Protein AF-A0AAV1PNS0-F1 (afdb_monomer_lite)

Secondary structure (DSSP, 8-state):
-----------------------------SS-TTTHHHHHHHHHHHHHHHHHHHHHHHHHHHHHHHHHHHHHHHHHHHHHHHHHHHHHHHHHHHHHHHHHHHHHHHHHHHHHHHSS-------PPP-----------S-SHHHHHHHHHHHHHHHHHHHHHHHHHHHHHHHHHHHHHHHHHHHHHHHH--SS-HHHHHHHHHHHHHHHHHH-HHHHTTHHHHHHHHHHHHHHHHHHTTSS-TTHHHHHHHHHHHHHHHHHHHHHHHHHHHHHHHHSPPPHHHHT-HHHHHHHHHHHHHHHHHHHHHHHHHHHHHHHHHHHHHHHHHHHHHHHHHHHHHHHHHHSS--S--------TTTTTTTTTS------PPPHHHHHHHTT------------------------------------

InterPro domains:
  IPR052300 Adhesion and Centrosome-associated Protein [PTHR46507] (33-378)

Structure (mmCIF, N/CA/C/O backbone):
data_AF-A0AAV1PNS0-F1
#
_entry.id   AF-A0AAV1PNS0-F1
#
loop_
_atom_site.group_PDB
_atom_site.id
_atom_site.type_symbol
_atom_site.label_atom_id
_atom_site.label_alt_id
_atom_site.label_comp_id
_atom_site.label_asym_id
_atom_site.label_entity_id
_atom_site.label_seq_id
_atom_site.pdbx_PDB_ins_code
_atom_site.Cartn_x
_atom_site.Cartn_y
_atom_site.Cartn_z
_atom_site.occupancy
_atom_site.B_iso_or_equiv
_atom_site.auth_seq_id
_atom_site.auth_comp_id
_atom_site.auth_asym_id
_atom_site.auth_atom_id
_atom_site.pdbx_PDB_model_num
ATOM 1 N N . MET A 1 1 ? 8.878 55.471 2.288 1.00 38.50 1 MET A N 1
ATOM 2 C CA . MET A 1 1 ? 10.069 54.647 1.982 1.00 38.50 1 MET A CA 1
ATOM 3 C C . MET A 1 1 ? 9.563 53.474 1.138 1.00 38.50 1 MET A C 1
ATOM 5 O O . MET A 1 1 ? 8.833 52.668 1.685 1.00 38.50 1 MET A O 1
ATOM 9 N N . ALA A 1 2 ? 9.546 53.498 -0.205 1.00 35.34 2 ALA A N 1
ATOM 10 C CA . ALA A 1 2 ? 10.664 53.432 -1.176 1.00 35.34 2 ALA A CA 1
ATOM 11 C C . ALA A 1 2 ? 11.623 52.266 -0.844 1.00 35.34 2 ALA A C 1
ATOM 13 O O . ALA A 1 2 ? 12.098 52.230 0.280 1.00 35.34 2 ALA A O 1
ATOM 14 N N . SER A 1 3 ? 11.932 51.282 -1.700 1.00 37.84 3 SER A N 1
ATOM 15 C CA . SER A 1 3 ? 12.076 51.237 -3.169 1.00 37.84 3 SER A CA 1
ATOM 16 C C . SER A 1 3 ? 11.856 49.786 -3.667 1.00 37.84 3 SER A C 1
ATOM 18 O O . SER A 1 3 ? 12.256 48.860 -2.976 1.00 37.84 3 SER A O 1
ATOM 20 N N . ARG A 1 4 ? 11.067 49.527 -4.723 1.00 37.94 4 ARG A N 1
ATOM 21 C CA . ARG A 1 4 ? 11.425 49.450 -6.167 1.00 37.94 4 ARG A CA 1
ATOM 22 C C . ARG A 1 4 ? 12.283 48.232 -6.557 1.00 37.94 4 ARG A C 1
ATOM 24 O O . ARG A 1 4 ? 13.452 48.189 -6.213 1.00 37.94 4 ARG A O 1
ATOM 31 N N . PHE A 1 5 ? 11.754 47.341 -7.398 1.00 37.50 5 PHE A N 1
ATOM 32 C CA . PHE A 1 5 ? 11.907 47.413 -8.861 1.00 37.50 5 PHE A CA 1
ATOM 33 C C . PHE A 1 5 ? 11.030 46.352 -9.543 1.00 37.50 5 PHE A C 1
ATOM 35 O O . PHE A 1 5 ? 11.085 45.175 -9.205 1.00 37.50 5 PHE A O 1
ATOM 42 N N . GLY A 1 6 ? 10.223 46.799 -10.502 1.00 32.34 6 GLY A N 1
ATOM 43 C CA . GLY A 1 6 ? 9.446 45.973 -11.415 1.00 32.34 6 GLY A CA 1
ATOM 44 C C . GLY A 1 6 ? 9.727 46.391 -12.857 1.00 32.34 6 GLY A C 1
ATOM 45 O O . GLY A 1 6 ? 10.066 47.545 -13.111 1.00 32.34 6 GLY A O 1
ATOM 46 N N . GLU A 1 7 ? 9.613 45.398 -13.735 1.00 35.72 7 GLU A N 1
ATOM 47 C CA . GLU A 1 7 ? 9.265 45.423 -15.162 1.00 35.72 7 GLU A CA 1
ATOM 48 C C . GLU A 1 7 ? 9.821 46.538 -16.070 1.00 35.72 7 GLU A C 1
ATOM 50 O O . GLU A 1 7 ? 9.492 47.717 -15.953 1.00 35.72 7 GLU A O 1
ATOM 55 N N . ARG A 1 8 ? 10.518 46.123 -17.137 1.00 34.50 8 ARG A N 1
ATOM 56 C CA . ARG A 1 8 ? 10.536 46.871 -18.402 1.00 34.50 8 ARG A CA 1
ATOM 57 C C . ARG A 1 8 ? 10.150 45.977 -19.573 1.00 34.50 8 ARG A C 1
ATOM 59 O O . ARG A 1 8 ? 10.886 45.077 -19.961 1.00 34.50 8 ARG A O 1
ATOM 66 N N . LYS A 1 9 ? 8.987 46.298 -20.144 1.00 35.94 9 LYS A N 1
ATOM 67 C CA . LYS A 1 9 ? 8.578 45.986 -21.516 1.00 35.94 9 LYS A CA 1
ATOM 68 C C . LYS A 1 9 ? 9.368 46.871 -22.483 1.00 35.94 9 LYS A C 1
ATOM 70 O O . LYS A 1 9 ? 9.565 48.053 -22.212 1.00 35.94 9 LYS A O 1
ATOM 75 N N . VAL A 1 10 ? 9.766 46.308 -23.619 1.00 32.72 10 VAL A N 1
ATOM 76 C CA . VAL A 1 10 ? 10.365 47.036 -24.744 1.00 32.72 10 VAL A CA 1
ATOM 77 C C . VAL A 1 10 ? 9.289 47.290 -25.795 1.00 32.72 10 VAL A C 1
ATOM 79 O O . VAL A 1 10 ? 8.616 46.364 -26.242 1.00 32.72 10 VAL A O 1
ATOM 82 N N . GLY A 1 11 ? 9.141 48.555 -26.183 1.00 29.45 11 GLY A N 1
ATOM 83 C CA . GLY A 1 11 ? 8.274 48.998 -27.265 1.00 29.45 11 GLY A CA 1
ATOM 84 C C . GLY A 1 11 ? 8.665 50.387 -27.781 1.00 29.45 11 GLY A C 1
ATOM 85 O O . GLY A 1 11 ? 8.292 51.376 -27.171 1.00 29.45 11 GLY A O 1
ATOM 86 N N . LYS A 1 12 ? 9.342 50.377 -28.940 1.00 32.62 12 LYS A N 1
ATOM 87 C CA . LYS A 1 12 ? 9.338 51.331 -30.074 1.00 32.62 12 LYS A CA 1
ATOM 88 C C . LYS A 1 12 ? 9.935 52.755 -29.965 1.00 32.62 12 LYS A C 1
ATOM 90 O O . LYS A 1 12 ? 9.528 53.552 -29.137 1.00 32.62 12 LYS A O 1
ATOM 95 N N . HIS A 1 13 ? 10.757 53.028 -30.997 1.00 27.80 13 HIS A N 1
ATOM 96 C CA . HIS A 1 13 ? 11.036 54.276 -31.740 1.00 27.80 13 HIS A CA 1
ATOM 97 C C . HIS A 1 13 ? 11.587 55.506 -31.002 1.00 27.80 13 HIS A C 1
ATOM 99 O O . HIS A 1 13 ? 10.875 56.086 -30.197 1.00 27.80 13 HIS A O 1
ATOM 105 N N . GLN A 1 14 ? 12.759 56.005 -31.436 1.00 27.78 14 GLN A N 1
ATOM 106 C CA . GLN A 1 14 ? 12.833 57.280 -32.174 1.00 27.78 14 GLN A CA 1
ATOM 107 C C . GLN A 1 14 ? 14.186 57.494 -32.880 1.00 27.78 14 GLN A C 1
ATOM 109 O O . GLN A 1 14 ? 15.207 56.946 -32.475 1.00 27.78 14 GLN A O 1
ATOM 114 N N . ASP A 1 15 ? 14.106 58.270 -33.958 1.00 30.34 15 ASP A N 1
ATOM 115 C CA . ASP A 1 15 ? 15.084 58.566 -35.004 1.00 30.34 15 ASP A CA 1
ATOM 116 C C . ASP A 1 15 ? 16.212 59.552 -34.620 1.00 30.34 15 ASP A C 1
ATOM 118 O O . ASP A 1 15 ? 16.223 60.127 -33.533 1.00 30.34 15 ASP A O 1
ATOM 122 N N . TYR A 1 16 ? 17.058 59.810 -35.631 1.00 29.25 16 TYR A N 1
ATOM 123 C CA . TYR A 1 16 ? 18.034 60.894 -35.834 1.00 29.25 16 TYR A CA 1
ATOM 124 C C . TYR A 1 16 ? 19.471 60.650 -35.349 1.00 29.25 16 TYR A C 1
ATOM 126 O O . TYR A 1 16 ? 19.801 60.850 -34.187 1.00 29.25 16 TYR A O 1
ATOM 134 N N . SER A 1 17 ? 20.374 60.361 -36.295 1.00 34.25 17 SER A N 1
ATOM 135 C CA . SER A 1 17 ? 21.333 61.383 -36.741 1.00 34.25 17 SER A CA 1
ATOM 136 C C . SER A 1 17 ? 22.039 60.959 -38.035 1.00 34.25 17 SER A C 1
ATOM 138 O O . SER A 1 17 ? 22.650 59.897 -38.118 1.00 34.25 17 SER A O 1
ATOM 140 N N . GLU A 1 18 ? 21.929 61.826 -39.037 1.00 28.86 18 GLU A N 1
ATOM 141 C CA . GLU A 1 18 ? 22.680 61.838 -40.292 1.00 28.86 18 GLU A CA 1
ATOM 142 C C . GLU A 1 18 ? 24.133 62.325 -40.097 1.00 28.86 18 GLU A C 1
ATOM 144 O O . GLU A 1 18 ? 24.492 62.851 -39.041 1.00 28.86 18 GLU A O 1
ATOM 149 N N . TYR A 1 19 ? 24.882 62.239 -41.206 1.00 33.53 19 TYR A N 1
ATOM 150 C CA . TYR A 1 19 ? 26.155 62.884 -41.568 1.00 33.53 19 TYR A CA 1
ATOM 151 C C . TYR A 1 19 ? 27.442 62.112 -41.253 1.00 33.53 19 TYR A C 1
ATOM 153 O O . TYR A 1 19 ? 27.988 62.212 -40.165 1.00 33.53 19 TYR A O 1
ATOM 161 N N . PHE A 1 20 ? 27.997 61.452 -42.281 1.00 34.34 20 PHE A N 1
ATOM 162 C CA . PHE A 1 20 ? 29.243 61.909 -42.916 1.00 34.34 20 PHE A CA 1
ATOM 163 C C . PHE A 1 20 ? 29.300 61.490 -44.398 1.00 34.34 20 PHE A C 1
ATOM 165 O O . PHE A 1 20 ? 29.005 60.359 -44.772 1.00 34.34 20 PHE A O 1
ATOM 172 N N . LEU A 1 21 ? 29.659 62.470 -45.227 1.00 36.88 21 LEU A N 1
ATOM 173 C CA . LEU A 1 21 ? 29.822 62.450 -46.681 1.00 36.88 21 LEU A CA 1
ATOM 174 C C . LEU A 1 21 ? 31.156 61.795 -47.088 1.00 36.88 21 LEU A C 1
ATOM 176 O O . LEU A 1 21 ? 32.164 62.127 -46.471 1.00 36.88 21 LEU A O 1
ATOM 180 N N . HIS A 1 22 ? 31.196 60.994 -48.169 1.00 32.62 22 HIS A N 1
ATOM 181 C CA . HIS A 1 22 ? 31.877 61.367 -49.432 1.00 32.62 22 HIS A CA 1
ATOM 182 C C . HIS A 1 22 ? 31.899 60.259 -50.520 1.00 32.62 22 HIS A C 1
ATOM 184 O O . HIS A 1 22 ? 32.440 59.181 -50.297 1.00 32.62 22 HIS A O 1
ATOM 190 N N . ARG A 1 23 ? 31.521 60.679 -51.746 1.00 29.06 23 ARG A N 1
ATOM 191 C CA . ARG A 1 23 ? 32.147 60.392 -53.067 1.00 29.06 23 ARG A CA 1
ATOM 192 C C . ARG A 1 23 ? 31.500 59.346 -54.008 1.00 29.06 23 ARG A C 1
ATOM 194 O O . ARG A 1 23 ? 31.816 58.167 -53.963 1.00 29.06 23 ARG A O 1
ATOM 201 N N . ASP A 1 24 ? 30.724 59.866 -54.963 1.00 37.59 24 ASP A N 1
ATOM 202 C CA . ASP A 1 24 ? 30.501 59.340 -56.332 1.00 37.59 24 ASP A CA 1
ATOM 203 C C . ASP A 1 24 ? 31.758 59.565 -57.223 1.00 37.59 24 ASP A C 1
ATOM 205 O O . ASP A 1 24 ? 32.550 60.444 -56.852 1.00 37.59 24 ASP A O 1
ATOM 209 N N . PRO A 1 25 ? 31.991 58.876 -58.383 1.00 47.00 25 PRO A N 1
ATOM 210 C CA . PRO A 1 25 ? 30.981 58.563 -59.418 1.00 47.00 25 PRO A CA 1
ATOM 211 C C . PRO A 1 25 ? 31.116 57.224 -60.210 1.00 47.00 25 PRO A C 1
ATOM 213 O O . PRO A 1 25 ? 32.158 56.575 -60.237 1.00 47.00 25 PRO A O 1
ATOM 216 N N . SER A 1 26 ? 30.042 56.848 -60.922 1.00 41.00 26 SER A N 1
ATOM 217 C CA . SER A 1 26 ? 30.019 55.868 -62.046 1.00 41.00 26 SER A CA 1
ATOM 218 C C . SER A 1 26 ? 30.633 56.478 -63.343 1.00 41.00 26 SER A C 1
ATOM 220 O O . SER A 1 26 ? 31.006 57.653 -63.259 1.00 41.00 26 SER A O 1
ATOM 222 N N . PRO A 1 27 ? 30.724 55.835 -64.547 1.00 53.84 27 PRO A N 1
ATOM 223 C CA . PRO A 1 27 ? 30.141 54.558 -65.023 1.00 53.84 27 PRO A CA 1
ATOM 224 C C . PRO A 1 27 ? 31.069 53.661 -65.894 1.00 53.84 27 PRO A C 1
ATOM 226 O O . PRO A 1 27 ? 32.074 54.106 -66.437 1.00 53.84 27 PRO A O 1
ATOM 229 N N . ASN A 1 28 ? 30.669 52.405 -66.140 1.00 31.53 28 ASN A N 1
ATOM 230 C CA . ASN A 1 28 ? 30.688 51.847 -67.505 1.00 31.53 28 ASN A CA 1
ATOM 231 C C . ASN A 1 28 ? 29.789 50.596 -67.612 1.00 31.53 28 ASN A C 1
ATOM 233 O O . ASN A 1 28 ? 30.046 49.609 -66.924 1.00 31.53 28 ASN A O 1
ATOM 237 N N . PRO A 1 29 ? 28.746 50.608 -68.465 1.00 51.75 29 PRO A N 1
ATOM 238 C CA . PRO A 1 29 ? 27.841 49.484 -68.657 1.00 51.75 29 PRO A CA 1
ATOM 239 C C . PRO A 1 29 ? 28.253 48.712 -69.909 1.00 51.75 29 PRO A C 1
ATOM 241 O O . PRO A 1 29 ? 28.210 49.292 -70.985 1.00 51.75 29 PRO A O 1
ATOM 244 N N . LEU A 1 30 ? 28.634 47.434 -69.807 1.00 41.53 30 LEU A N 1
ATOM 245 C CA . LEU A 1 30 ? 28.601 46.518 -70.967 1.00 41.53 30 LEU A CA 1
ATOM 246 C C . LEU A 1 30 ? 28.745 45.017 -70.641 1.00 41.53 30 LEU A C 1
ATOM 248 O O . LEU A 1 30 ? 28.778 44.216 -71.570 1.00 41.53 30 LEU A O 1
ATOM 252 N N . THR A 1 31 ? 28.754 44.595 -69.369 1.00 44.06 31 THR A N 1
ATOM 253 C CA . THR A 1 31 ? 29.066 43.184 -69.035 1.00 44.06 31 THR A CA 1
ATOM 254 C C . THR A 1 31 ? 28.057 42.471 -68.126 1.00 44.06 31 THR A C 1
ATOM 256 O O . THR A 1 31 ? 28.323 41.359 -67.683 1.00 44.06 31 THR A O 1
ATOM 259 N N . GLU A 1 32 ? 26.880 43.044 -67.854 1.00 45.12 32 GLU A N 1
ATOM 260 C CA . GLU A 1 32 ? 25.939 42.458 -66.873 1.00 45.12 32 GLU A CA 1
ATOM 261 C C . GLU A 1 32 ? 24.720 41.729 -67.456 1.00 45.12 32 GLU A C 1
ATOM 263 O O . GLU A 1 32 ? 23.958 41.112 -66.713 1.00 45.12 32 GLU A O 1
ATOM 268 N N . LEU A 1 33 ? 24.538 41.701 -68.777 1.00 47.81 33 LEU A N 1
ATOM 269 C CA . LEU A 1 33 ? 23.369 41.029 -69.363 1.00 47.81 33 LEU A CA 1
ATOM 270 C C . LEU A 1 33 ? 23.501 39.501 -69.489 1.00 47.81 33 LEU A C 1
ATOM 272 O O . LEU A 1 33 ? 22.494 38.840 -69.721 1.00 47.81 33 LEU A O 1
ATOM 276 N N . SER A 1 34 ? 24.683 38.919 -69.249 1.00 47.91 34 SER A N 1
ATOM 277 C CA . SER A 1 34 ? 24.878 37.458 -69.327 1.00 47.91 34 SER A CA 1
ATOM 278 C C . SER A 1 34 ? 24.868 36.739 -67.973 1.00 47.91 34 SER A C 1
ATOM 280 O O . SER A 1 34 ? 24.645 35.534 -67.935 1.00 47.91 34 SER A O 1
ATOM 282 N N . HIS A 1 35 ? 25.051 37.451 -66.854 1.00 45.91 35 HIS A N 1
ATOM 283 C CA . HIS A 1 35 ? 25.017 36.846 -65.514 1.00 45.91 35 HIS A CA 1
ATOM 284 C C . HIS A 1 35 ? 23.656 36.970 -64.821 1.00 45.91 35 HIS A C 1
ATOM 286 O O . HIS A 1 35 ? 23.399 36.248 -63.868 1.00 45.91 35 HIS A O 1
ATOM 292 N N . SER A 1 36 ? 22.745 37.824 -65.299 1.00 47.31 36 SER A N 1
ATOM 293 C CA . SER A 1 36 ? 21.434 37.977 -64.652 1.00 47.31 36 SER A CA 1
ATOM 294 C C . SER A 1 36 ? 20.529 36.749 -64.841 1.00 47.31 36 SER A C 1
ATOM 296 O O . SER A 1 36 ? 19.749 36.425 -63.953 1.00 47.31 36 SER A O 1
ATOM 298 N N . ALA A 1 37 ? 20.673 35.993 -65.937 1.00 47.69 37 ALA A N 1
ATOM 299 C CA . ALA A 1 37 ? 19.835 34.820 -66.207 1.00 47.69 37 ALA A CA 1
ATOM 300 C C . ALA A 1 37 ? 20.113 33.617 -65.277 1.00 47.69 37 ALA A C 1
ATOM 302 O O . ALA A 1 37 ? 19.207 32.823 -65.034 1.00 47.69 37 ALA A O 1
ATOM 303 N N . SER A 1 38 ? 21.322 33.489 -64.711 1.00 50.38 38 SER A N 1
ATOM 304 C CA . SER A 1 38 ? 21.670 32.356 -63.835 1.00 50.38 38 SER A CA 1
ATOM 305 C C . SER A 1 38 ? 21.166 32.516 -62.395 1.00 50.38 38 SER A C 1
ATOM 307 O O . SER A 1 38 ? 20.920 31.519 -61.726 1.00 50.38 38 SER A O 1
ATOM 309 N N . TRP A 1 39 ? 20.950 33.748 -61.920 1.00 46.19 39 TRP A N 1
ATOM 310 C CA . TRP A 1 39 ? 20.413 34.014 -60.574 1.00 46.19 39 TRP A CA 1
ATOM 311 C C . TRP A 1 39 ? 18.902 33.755 -60.466 1.00 46.19 39 TRP A C 1
ATOM 313 O O . TRP A 1 39 ? 18.387 33.496 -59.378 1.00 46.19 39 TRP A O 1
ATOM 323 N N . TRP A 1 40 ? 18.174 33.804 -61.586 1.00 49.50 40 TRP A N 1
ATOM 324 C CA . TRP A 1 40 ? 16.746 33.472 -61.619 1.00 49.50 40 TRP A CA 1
ATOM 325 C C . TRP A 1 40 ? 16.486 31.959 -61.658 1.00 49.50 40 TRP A C 1
ATOM 327 O O . TRP A 1 40 ? 15.477 31.526 -61.107 1.00 49.50 40 TRP A O 1
ATOM 337 N N . ALA A 1 41 ? 17.407 31.166 -62.221 1.00 51.97 41 ALA A N 1
ATOM 338 C CA . ALA A 1 41 ? 17.306 29.703 -62.274 1.00 51.97 41 ALA A CA 1
ATOM 339 C C . ALA A 1 41 ? 17.517 29.046 -60.893 1.00 51.97 41 ALA A C 1
ATOM 341 O O . ALA A 1 41 ? 16.724 28.204 -60.483 1.00 51.97 41 ALA A O 1
ATOM 342 N N . ASP A 1 42 ? 18.498 29.517 -60.118 1.00 49.53 42 ASP A N 1
ATOM 343 C CA . ASP A 1 42 ? 18.775 29.039 -58.749 1.00 49.53 42 ASP A CA 1
ATOM 344 C C . ASP A 1 42 ? 17.624 29.366 -57.767 1.00 49.53 42 ASP A C 1
ATOM 346 O O . ASP A 1 42 ? 17.228 28.583 -56.900 1.00 49.53 42 ASP A O 1
ATOM 350 N N . ARG A 1 43 ? 16.950 30.506 -57.981 1.00 54.12 43 ARG A N 1
ATOM 351 C CA . ARG A 1 43 ? 15.727 30.873 -57.248 1.00 54.12 43 ARG A CA 1
ATOM 352 C C . ARG A 1 43 ? 14.550 29.940 -57.562 1.00 54.12 43 ARG A C 1
ATOM 354 O O . ARG A 1 43 ? 13.621 29.860 -56.758 1.00 54.12 43 ARG A O 1
ATOM 361 N N . GLU A 1 44 ? 14.539 29.278 -58.715 1.00 54.47 44 GLU A N 1
ATOM 362 C CA . GLU A 1 44 ? 13.456 28.393 -59.151 1.00 54.47 44 GLU A CA 1
ATOM 363 C C . GLU A 1 44 ? 13.566 26.996 -58.518 1.00 54.47 44 GLU A C 1
ATOM 365 O O . GLU A 1 44 ? 12.549 26.436 -58.104 1.00 54.47 44 GLU A O 1
ATOM 370 N N . GLU A 1 45 ? 14.789 26.491 -58.327 1.00 56.34 45 GLU A N 1
ATOM 371 C CA . GLU A 1 45 ? 15.072 25.186 -57.704 1.00 56.34 45 GLU A CA 1
ATOM 372 C C . GLU A 1 45 ? 14.839 25.177 -56.180 1.00 56.34 45 GLU A C 1
ATOM 374 O O . GLU A 1 45 ? 14.407 24.167 -55.620 1.00 56.34 45 GLU A O 1
ATOM 379 N N . HIS A 1 46 ? 14.988 26.320 -55.500 1.00 55.34 46 HIS A N 1
ATOM 380 C CA . HIS A 1 46 ? 14.683 26.454 -54.065 1.00 55.34 46 HIS A CA 1
ATOM 381 C C . HIS A 1 46 ? 13.198 26.729 -53.738 1.00 55.34 46 HIS A C 1
ATOM 383 O O . HIS A 1 46 ? 12.780 26.610 -52.577 1.00 55.34 46 HIS A O 1
ATOM 389 N N . LYS A 1 47 ? 12.351 27.054 -54.730 1.00 62.22 47 LYS A N 1
ATOM 390 C CA . LYS A 1 47 ? 10.888 27.190 -54.540 1.00 62.22 47 LYS A CA 1
ATOM 391 C C . LYS A 1 47 ? 10.244 25.925 -53.953 1.00 62.22 47 LYS A C 1
ATOM 393 O O . LYS A 1 47 ? 9.547 26.068 -52.942 1.00 62.22 47 LYS A O 1
ATOM 398 N N . PRO A 1 48 ? 10.437 24.706 -54.502 1.00 69.75 48 PRO A N 1
ATOM 399 C CA . PRO A 1 48 ? 9.802 23.491 -53.981 1.00 69.75 48 PRO A CA 1
ATOM 400 C C . PRO A 1 48 ? 10.204 23.175 -52.534 1.00 69.75 48 PRO A C 1
ATOM 402 O O . PRO A 1 48 ? 9.342 22.799 -51.738 1.00 69.75 48 PRO A O 1
ATOM 405 N N . GLN A 1 49 ? 11.461 23.421 -52.147 1.00 75.56 49 GLN A N 1
ATOM 406 C CA . GLN A 1 49 ? 11.920 23.261 -50.761 1.00 75.56 49 GLN A CA 1
ATOM 407 C C . GLN A 1 49 ? 11.211 24.244 -49.815 1.00 75.56 49 GLN A C 1
ATOM 409 O O . GLN A 1 49 ? 10.711 23.852 -48.760 1.00 75.56 49 GLN A O 1
ATOM 414 N N . GLY A 1 50 ? 11.070 25.509 -50.226 1.00 81.00 50 GLY A N 1
ATOM 415 C CA . GLY A 1 50 ? 10.301 26.507 -49.480 1.00 81.00 50 GLY A CA 1
ATOM 416 C C . GLY A 1 50 ? 8.802 26.187 -49.393 1.00 81.00 50 GLY A C 1
ATOM 417 O O . GLY A 1 50 ? 8.165 26.491 -48.384 1.00 81.00 50 GLY A O 1
ATOM 418 N N . HIS A 1 51 ? 8.220 25.555 -50.417 1.00 83.88 51 HIS A N 1
ATOM 419 C CA . HIS A 1 51 ? 6.835 25.073 -50.380 1.00 83.88 51 HIS A CA 1
ATOM 420 C C . HIS A 1 51 ? 6.660 23.878 -49.436 1.00 83.88 51 HIS A C 1
ATOM 422 O O . HIS A 1 51 ? 5.679 23.852 -48.694 1.00 83.88 51 HIS A O 1
ATOM 428 N N . SER A 1 52 ? 7.618 22.946 -49.401 1.00 87.56 52 SER A N 1
ATOM 429 C CA . SER A 1 52 ? 7.622 21.821 -48.459 1.00 87.56 52 SER A CA 1
ATOM 430 C C . SER A 1 52 ? 7.708 22.300 -47.008 1.00 87.56 52 SER A C 1
ATOM 432 O O . SER A 1 52 ? 6.881 21.915 -46.186 1.00 87.56 52 SER A O 1
ATOM 434 N N . LEU A 1 53 ? 8.631 23.219 -46.705 1.00 90.00 53 LEU A N 1
ATOM 435 C CA . LEU A 1 53 ? 8.761 23.807 -45.366 1.00 90.00 53 LEU A CA 1
ATOM 436 C C . LEU A 1 53 ? 7.505 24.582 -44.952 1.00 90.00 53 LEU A C 1
ATOM 438 O O . LEU A 1 53 ? 7.027 24.428 -43.833 1.00 90.00 53 LEU A O 1
ATOM 442 N N . ARG A 1 54 ? 6.909 25.369 -45.859 1.00 91.19 54 ARG A N 1
ATOM 443 C CA . ARG A 1 54 ? 5.633 26.056 -45.585 1.00 91.19 54 ARG A CA 1
ATOM 444 C C . A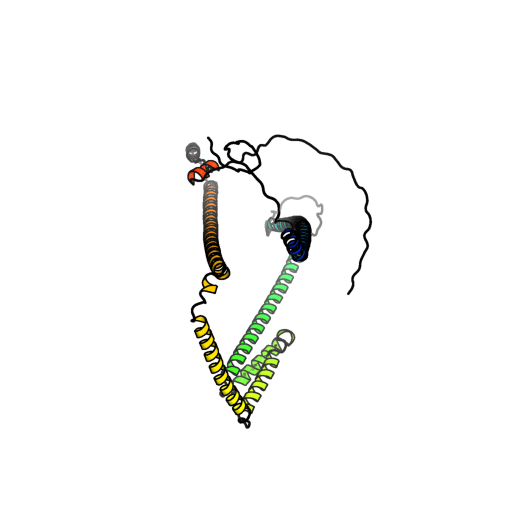RG A 1 54 ? 4.493 25.079 -45.305 1.00 91.19 54 ARG A C 1
ATOM 446 O O . ARG A 1 54 ? 3.679 25.342 -44.424 1.00 91.19 54 ARG A O 1
ATOM 453 N N . LYS A 1 55 ? 4.431 23.966 -46.039 1.00 91.50 55 LYS A N 1
ATOM 454 C CA . LYS A 1 55 ? 3.434 22.918 -45.813 1.00 91.50 55 LYS A CA 1
ATOM 455 C C . LYS A 1 55 ? 3.637 22.255 -44.448 1.00 91.50 55 LYS A C 1
ATOM 457 O O . LYS A 1 55 ? 2.673 22.133 -43.704 1.00 91.50 55 LYS A O 1
ATOM 462 N N . GLN A 1 56 ? 4.879 21.938 -44.086 1.00 94.06 56 GLN A N 1
ATOM 463 C CA . GLN A 1 56 ? 5.223 21.356 -42.788 1.00 94.06 56 GLN A CA 1
ATOM 464 C C . GLN A 1 56 ? 4.911 22.301 -41.617 1.00 94.06 56 GLN A C 1
ATOM 466 O O . GLN A 1 56 ? 4.376 21.863 -40.602 1.00 94.06 56 GLN A O 1
ATOM 471 N N . ILE A 1 57 ? 5.191 23.602 -41.758 1.00 93.00 57 ILE A N 1
ATOM 472 C CA . ILE A 1 57 ? 4.818 24.615 -40.757 1.00 93.00 57 ILE A CA 1
ATOM 473 C C . ILE A 1 57 ? 3.297 24.652 -40.593 1.00 93.00 57 ILE A C 1
ATOM 475 O O . ILE A 1 57 ? 2.807 24.584 -39.472 1.00 93.00 57 ILE A O 1
ATOM 479 N N . LYS A 1 58 ? 2.543 24.657 -41.699 1.00 95.31 58 LYS A N 1
ATOM 480 C CA . LYS A 1 58 ? 1.077 24.639 -41.655 1.00 95.31 58 LYS A CA 1
ATOM 481 C C . LYS A 1 58 ? 0.529 23.369 -40.989 1.00 95.31 58 LYS A C 1
ATOM 483 O O . LYS A 1 58 ? -0.372 23.456 -40.164 1.00 95.31 58 LYS A O 1
ATOM 488 N N . GLU A 1 59 ? 1.079 22.201 -41.312 1.00 95.00 59 GLU A N 1
ATOM 489 C CA . GLU A 1 59 ? 0.698 20.927 -40.686 1.00 95.00 59 GLU A CA 1
ATOM 490 C C . GLU A 1 59 ? 1.011 20.917 -39.179 1.00 95.00 59 GLU A C 1
ATOM 492 O O . GLU A 1 59 ? 0.206 20.429 -38.380 1.00 95.00 59 GLU A O 1
ATOM 497 N N . SER A 1 60 ? 2.143 21.506 -38.778 1.00 94.31 60 SER A N 1
ATOM 498 C CA . SER A 1 60 ? 2.506 21.705 -37.372 1.00 94.31 60 SER A CA 1
ATOM 499 C C . SER A 1 60 ? 1.537 22.658 -36.669 1.00 94.31 60 SER A C 1
ATOM 501 O O . SER A 1 60 ? 1.061 22.343 -35.580 1.00 94.31 60 SER A O 1
ATOM 503 N N . ASP A 1 61 ? 1.182 23.782 -37.293 1.00 96.44 61 ASP A N 1
ATOM 504 C CA . ASP A 1 61 ? 0.219 24.745 -36.748 1.00 96.44 61 ASP A CA 1
ATOM 505 C C . ASP A 1 61 ? -1.170 24.110 -36.574 1.00 96.44 61 ASP A C 1
ATOM 507 O O . ASP A 1 61 ? -1.818 24.283 -35.540 1.00 96.44 61 ASP A O 1
ATOM 511 N N . GLU A 1 62 ? -1.610 23.300 -37.539 1.00 97.12 62 GLU A N 1
ATOM 512 C CA . GLU A 1 62 ? -2.853 22.531 -37.447 1.00 97.12 62 GLU A CA 1
ATOM 513 C C . GLU A 1 62 ? -2.797 21.481 -36.326 1.00 97.12 62 GLU A C 1
ATOM 515 O O . GLU A 1 62 ? -3.783 21.276 -35.613 1.00 97.12 62 GLU A O 1
ATOM 520 N N . HIS A 1 63 ? -1.653 20.817 -36.130 1.00 96.94 63 HIS A N 1
ATOM 521 C CA . HIS A 1 63 ? -1.461 19.881 -35.022 1.00 96.94 63 HIS A CA 1
ATOM 522 C C . HIS A 1 63 ? -1.501 20.589 -33.663 1.00 96.94 63 HIS A C 1
ATOM 524 O O . HIS A 1 63 ? -2.181 20.128 -32.743 1.00 96.94 63 HIS A O 1
ATOM 530 N N . VAL A 1 64 ? -0.842 21.743 -33.547 1.00 97.38 64 VAL A N 1
ATOM 531 C CA . VAL A 1 64 ? -0.883 22.585 -32.346 1.00 97.38 64 VAL A CA 1
ATOM 532 C C . VAL A 1 64 ? -2.313 23.051 -32.061 1.00 97.38 64 VAL A C 1
ATOM 534 O O . VAL A 1 64 ? -2.749 22.969 -30.912 1.00 97.38 64 VAL A O 1
ATOM 537 N N . ALA A 1 65 ? -3.077 23.460 -33.078 1.00 97.88 65 ALA A N 1
ATOM 538 C CA . ALA A 1 65 ? -4.479 23.845 -32.916 1.00 97.88 65 ALA A CA 1
ATOM 539 C C . ALA A 1 65 ? -5.337 22.682 -32.381 1.00 97.88 65 ALA A C 1
ATOM 541 O O . ALA A 1 65 ? -6.065 22.855 -31.401 1.00 97.88 65 ALA A O 1
ATOM 542 N N . ARG A 1 66 ? -5.181 21.470 -32.938 1.00 97.75 66 ARG A N 1
ATOM 543 C CA . ARG A 1 66 ? -5.876 20.266 -32.443 1.00 97.75 66 ARG A CA 1
ATOM 544 C C . ARG A 1 66 ? -5.547 19.969 -30.980 1.00 97.75 66 ARG A C 1
ATOM 546 O O . ARG A 1 66 ? -6.452 19.694 -30.193 1.00 97.75 66 ARG A O 1
ATOM 553 N N . LEU A 1 67 ? -4.273 20.047 -30.594 1.00 97.81 67 LEU A N 1
ATOM 554 C CA . LEU A 1 67 ? -3.856 19.833 -29.205 1.00 97.81 67 LEU A CA 1
ATOM 555 C C . LEU A 1 67 ? -4.426 20.895 -28.258 1.00 97.81 67 LEU A C 1
ATOM 557 O O . LEU A 1 67 ? -4.848 20.569 -27.148 1.00 97.81 67 LEU A O 1
ATOM 561 N N . GLN A 1 68 ? -4.477 22.157 -28.686 1.00 97.56 68 GLN A N 1
ATOM 562 C CA . GLN A 1 68 ? -5.075 23.233 -27.896 1.00 97.56 68 GLN A CA 1
ATOM 563 C C . GLN A 1 68 ? -6.578 23.019 -27.683 1.00 97.56 68 GLN A C 1
ATOM 565 O O . GLN A 1 68 ? -7.069 23.239 -26.572 1.00 97.56 68 GLN A O 1
ATOM 570 N N . ASP A 1 69 ? -7.303 22.553 -28.698 1.00 98.06 69 ASP A N 1
ATOM 571 C CA . ASP A 1 69 ? -8.733 22.261 -28.578 1.00 98.06 69 ASP A CA 1
ATOM 572 C C . ASP A 1 69 ? -9.004 21.031 -27.707 1.00 98.06 69 ASP A C 1
ATOM 574 O O . ASP A 1 69 ? -9.899 21.075 -26.859 1.00 98.06 69 ASP A O 1
ATOM 578 N N . LEU A 1 70 ? -8.188 19.978 -27.812 1.00 97.81 70 LEU A N 1
ATOM 579 C CA . LEU A 1 70 ? -8.251 18.834 -26.894 1.00 97.81 70 LEU A CA 1
ATOM 580 C C . LEU A 1 70 ? -7.980 19.260 -25.447 1.00 97.81 70 LEU A C 1
ATOM 582 O O . LEU A 1 70 ? -8.728 18.887 -24.544 1.00 97.81 70 LEU A O 1
ATOM 586 N N . LEU A 1 71 ? -6.973 20.108 -25.221 1.00 97.88 71 LEU A N 1
ATOM 587 C CA . LEU A 1 71 ? -6.674 20.649 -23.896 1.00 97.88 71 LEU A CA 1
ATOM 588 C C . LEU A 1 71 ? -7.844 21.477 -23.345 1.00 97.88 71 LEU A C 1
ATOM 590 O O . LEU A 1 71 ? -8.166 21.383 -22.159 1.00 97.88 71 LEU A O 1
ATOM 594 N N . ARG A 1 72 ? -8.506 22.283 -24.185 1.00 97.88 72 ARG A N 1
ATOM 595 C CA . ARG A 1 72 ? -9.729 23.005 -23.796 1.00 97.88 72 ARG A CA 1
ATOM 596 C C . ARG A 1 72 ? -10.851 22.031 -23.443 1.00 97.88 72 ARG A C 1
ATOM 598 O O . ARG A 1 72 ? -11.476 22.205 -22.398 1.00 97.88 72 ARG A O 1
ATOM 605 N N . CYS A 1 73 ? -11.071 20.996 -24.252 1.00 97.56 73 CYS A N 1
ATOM 606 C CA . CYS A 1 73 ? -12.083 19.974 -23.988 1.00 97.56 73 CYS A CA 1
ATOM 607 C C . CYS A 1 73 ? -11.835 19.283 -22.641 1.00 97.56 73 CYS A C 1
ATOM 609 O O . CYS A 1 73 ? -12.736 19.250 -21.801 1.00 97.56 73 CYS A O 1
ATOM 611 N N . GLU A 1 74 ? -10.607 18.839 -22.374 1.00 97.25 74 GLU A N 1
ATOM 612 C CA . GLU A 1 74 ? -10.246 18.220 -21.095 1.00 97.25 74 GLU A CA 1
ATOM 613 C C . GLU A 1 74 ? -10.416 19.190 -19.916 1.00 97.25 74 GLU A C 1
ATOM 615 O O . GLU A 1 74 ? -11.001 18.824 -18.900 1.00 97.25 74 GLU A O 1
ATOM 620 N N . ARG A 1 75 ? -10.063 20.476 -20.057 1.00 97.62 75 ARG A N 1
ATOM 621 C CA . ARG A 1 75 ? -10.348 21.487 -19.015 1.00 97.62 75 ARG A CA 1
ATOM 622 C C . ARG A 1 75 ? -11.846 21.624 -18.722 1.00 97.62 75 ARG A C 1
ATOM 624 O O . ARG A 1 75 ? -12.247 21.698 -17.557 1.00 97.62 75 ARG A O 1
ATOM 631 N N . THR A 1 76 ? -12.699 21.625 -19.748 1.00 97.56 76 THR A N 1
ATOM 632 C CA . THR A 1 76 ? -14.162 21.670 -19.547 1.00 97.56 76 THR A CA 1
ATOM 633 C C . THR A 1 76 ? -14.713 20.384 -18.925 1.00 97.56 76 THR A C 1
ATOM 635 O O . THR A 1 76 ? -15.684 20.414 -18.167 1.00 97.56 76 THR A O 1
ATOM 638 N N . LYS A 1 77 ? -14.088 19.237 -19.202 1.00 97.81 77 LYS A N 1
ATOM 639 C CA . LYS A 1 77 ? -14.436 17.953 -18.591 1.00 97.81 77 LYS A CA 1
ATOM 640 C C . LYS A 1 77 ? -14.031 17.917 -17.118 1.00 97.81 77 LYS A C 1
ATOM 642 O O . LYS A 1 77 ? -14.862 17.568 -16.283 1.00 97.81 77 LYS A O 1
ATOM 647 N N . CYS A 1 78 ? -12.822 18.370 -16.788 1.00 97.19 78 CYS A N 1
ATOM 648 C CA . CYS A 1 78 ? -12.336 18.486 -15.413 1.00 97.19 78 CYS A CA 1
ATOM 649 C C . CYS A 1 78 ? -13.222 19.405 -14.569 1.00 97.19 78 CYS A C 1
ATOM 651 O O . CYS A 1 78 ? -13.650 19.013 -13.489 1.00 97.19 78 CYS A O 1
ATOM 653 N N . THR A 1 79 ? -13.576 20.589 -15.074 1.00 97.31 79 THR A N 1
ATOM 654 C CA . THR A 1 79 ? -14.473 21.517 -14.355 1.00 97.31 79 THR A CA 1
ATOM 655 C C . THR A 1 79 ? -15.868 20.925 -14.128 1.00 97.31 79 THR A C 1
ATOM 657 O O . THR A 1 79 ? -16.437 21.067 -13.046 1.00 97.31 79 THR A O 1
ATOM 660 N N . ARG A 1 80 ? -16.411 20.190 -15.107 1.00 98.00 80 ARG A N 1
ATOM 661 C CA . ARG A 1 80 ? -17.697 19.488 -14.973 1.00 98.00 80 ARG A CA 1
ATOM 662 C C . ARG A 1 80 ? -17.646 18.361 -13.943 1.00 98.00 80 ARG A C 1
ATOM 664 O O . ARG A 1 80 ? -18.583 18.214 -13.160 1.00 98.00 80 ARG A O 1
ATOM 671 N N . LEU A 1 81 ? -16.576 17.568 -13.944 1.00 97.81 81 LEU A N 1
ATOM 672 C CA . LEU A 1 81 ? -16.362 16.516 -12.950 1.00 97.81 81 LEU A CA 1
ATOM 673 C C . LEU A 1 81 ? -16.197 17.111 -11.552 1.00 97.81 81 LEU A C 1
ATOM 675 O O . LEU A 1 81 ? -16.853 16.655 -10.624 1.00 97.81 81 LEU A O 1
ATOM 679 N N . GLN A 1 82 ? -15.422 18.185 -11.418 1.00 97.44 82 GLN A N 1
ATOM 680 C CA . GLN A 1 82 ? -15.251 18.894 -10.153 1.00 97.44 82 GLN A CA 1
ATOM 681 C C . GLN A 1 82 ? -16.589 19.399 -9.593 1.00 97.44 82 GLN A C 1
ATOM 683 O O . GLN A 1 82 ? -16.857 19.241 -8.404 1.00 97.44 82 GLN A O 1
ATOM 688 N N . LEU A 1 83 ? -17.465 19.947 -10.443 1.00 97.62 83 LEU A N 1
ATOM 689 C CA . LEU A 1 83 ? -18.810 20.348 -10.025 1.00 97.62 83 LEU A CA 1
ATOM 690 C C . LEU A 1 83 ? -19.639 19.153 -9.525 1.00 97.62 83 LEU A C 1
ATOM 692 O O . LEU A 1 83 ? -20.326 19.277 -8.512 1.00 97.62 83 LEU A O 1
ATOM 696 N N . ARG A 1 84 ? -19.556 17.998 -10.200 1.00 97.38 84 ARG A N 1
ATOM 697 C CA . ARG A 1 84 ? -20.237 16.767 -9.761 1.00 97.38 84 ARG A CA 1
ATOM 698 C C . ARG A 1 84 ? -19.724 16.282 -8.407 1.00 97.38 84 ARG A C 1
ATOM 700 O O . ARG A 1 84 ? -20.549 15.971 -7.553 1.00 97.38 84 ARG A O 1
ATOM 707 N N . CYS A 1 85 ? -18.409 16.274 -8.187 1.00 96.38 85 CYS A N 1
ATOM 708 C CA . CYS A 1 85 ? -17.829 15.909 -6.891 1.00 96.38 85 CYS A CA 1
ATOM 709 C C . CYS A 1 85 ? -18.343 16.836 -5.782 1.00 96.38 85 CYS A C 1
ATOM 711 O O . CYS A 1 85 ? -18.883 16.366 -4.786 1.00 96.38 85 CYS A O 1
ATOM 713 N N . ASN A 1 86 ? -18.306 18.153 -6.006 1.00 96.56 86 ASN A N 1
ATOM 714 C CA . ASN A 1 86 ? -18.811 19.130 -5.037 1.00 96.56 86 ASN A CA 1
ATOM 715 C C . ASN A 1 86 ? -20.304 18.925 -4.720 1.00 96.56 86 ASN A C 1
ATOM 717 O O . ASN A 1 86 ? -20.740 19.097 -3.579 1.00 96.56 86 ASN A O 1
ATOM 721 N N . GLN A 1 87 ? -21.106 18.568 -5.728 1.00 97.06 87 GLN A N 1
ATOM 722 C CA . GLN A 1 87 ? -22.525 18.269 -5.546 1.00 97.06 87 GLN A CA 1
ATOM 723 C C . GLN A 1 87 ? -22.734 17.008 -4.694 1.00 97.06 87 GLN A C 1
ATOM 725 O O . GLN A 1 87 ? -23.577 17.020 -3.794 1.00 97.06 87 GLN A O 1
ATOM 730 N N . GLN A 1 88 ? -21.961 15.951 -4.950 1.00 97.44 88 GLN A N 1
ATOM 731 C CA . GLN A 1 88 ? -21.999 14.710 -4.173 1.00 97.44 88 GLN A CA 1
ATOM 732 C C . GLN A 1 88 ? -21.552 14.936 -2.725 1.00 97.44 88 GLN A C 1
ATOM 734 O O . GLN A 1 88 ? -22.230 14.482 -1.806 1.00 97.44 88 GLN A O 1
ATOM 739 N N . ASP A 1 89 ? -20.498 15.719 -2.500 1.00 96.00 89 ASP A N 1
ATOM 740 C CA . ASP A 1 89 ? -20.037 16.082 -1.155 1.00 96.00 89 ASP A CA 1
ATOM 741 C C . ASP A 1 89 ? -21.116 16.830 -0.364 1.00 96.00 89 ASP A C 1
ATOM 743 O O . ASP A 1 89 ? -21.335 16.575 0.824 1.00 96.00 89 ASP A O 1
ATOM 747 N N . ALA A 1 90 ? -21.829 17.754 -1.015 1.00 96.12 90 ALA A N 1
ATOM 748 C CA . ALA A 1 90 ? -22.937 18.465 -0.390 1.00 96.12 90 ALA A CA 1
ATOM 749 C C . ALA A 1 90 ? -24.107 17.525 -0.048 1.00 96.12 90 ALA A C 1
ATOM 751 O O . ALA A 1 90 ? -24.737 17.687 1.000 1.00 96.12 90 ALA A O 1
ATOM 752 N N . GLU A 1 91 ? -24.404 16.540 -0.899 1.00 96.81 91 GLU A N 1
ATOM 753 C CA . GLU A 1 91 ? -25.427 15.529 -0.620 1.00 96.81 91 GLU A CA 1
ATOM 754 C C . GLU A 1 91 ? -25.026 14.619 0.548 1.00 96.81 91 GLU A C 1
ATOM 756 O O . GLU A 1 91 ? -25.832 14.403 1.458 1.00 96.81 91 GLU A O 1
ATOM 761 N N . LEU A 1 92 ? -23.776 14.149 0.572 1.00 95.25 92 LEU A N 1
ATOM 762 C CA . LEU A 1 92 ? -23.241 13.333 1.659 1.00 95.25 92 LEU A CA 1
ATOM 763 C C . LEU A 1 92 ? -23.315 14.072 2.995 1.00 95.25 92 LEU A C 1
ATOM 765 O O . LEU A 1 92 ? -23.848 13.518 3.953 1.00 95.25 92 LEU A O 1
ATOM 769 N N . LYS A 1 93 ? -22.917 15.348 3.045 1.00 97.38 93 LYS A N 1
ATOM 770 C CA . LYS A 1 93 ? -23.033 16.179 4.258 1.00 97.38 93 LYS A CA 1
ATOM 771 C C . LYS A 1 93 ? -24.476 16.310 4.747 1.00 97.38 93 LYS A C 1
ATOM 773 O O . LYS A 1 93 ? -24.726 16.256 5.949 1.00 97.38 93 LYS A O 1
ATOM 778 N N . ARG A 1 94 ? -25.454 16.450 3.844 1.00 96.56 94 ARG A N 1
ATOM 779 C CA . ARG A 1 94 ? -26.880 16.479 4.230 1.00 96.56 94 ARG A CA 1
ATOM 780 C C . ARG A 1 94 ? -27.330 15.139 4.807 1.00 96.56 94 ARG A C 1
ATOM 782 O O . ARG A 1 94 ? -28.005 15.121 5.836 1.00 96.56 94 ARG A O 1
ATOM 789 N N . ARG A 1 95 ? -26.955 14.020 4.175 1.00 95.25 95 ARG A N 1
ATOM 790 C CA . ARG A 1 95 ? -27.280 12.672 4.676 1.00 95.25 95 ARG A CA 1
ATOM 791 C C . ARG A 1 95 ? -26.627 12.407 6.030 1.00 95.25 95 ARG A C 1
ATOM 793 O O . ARG A 1 95 ? -27.287 11.893 6.929 1.00 95.25 95 ARG A O 1
ATOM 800 N N . GLU A 1 96 ? -25.376 12.817 6.198 1.00 95.19 96 GLU A N 1
ATOM 801 C CA . GLU A 1 96 ? -24.643 12.722 7.457 1.00 95.19 96 GLU A CA 1
ATOM 802 C C . GLU A 1 96 ? -25.346 13.511 8.567 1.00 95.19 96 GLU A C 1
ATOM 804 O O . GLU A 1 96 ? -25.590 12.970 9.641 1.00 95.19 96 GLU A O 1
ATOM 809 N N . GLN A 1 97 ? -25.775 14.748 8.299 1.00 96.44 97 GLN A N 1
ATOM 810 C CA . GLN A 1 97 ? -26.535 15.551 9.262 1.00 96.44 97 GLN A CA 1
ATOM 811 C C . GLN A 1 97 ? -27.860 14.894 9.664 1.00 96.44 97 GLN A C 1
ATOM 813 O O . GLN A 1 97 ? -28.217 14.903 10.843 1.00 96.44 97 GLN A O 1
ATOM 818 N N . LEU A 1 98 ? -28.594 14.308 8.713 1.00 95.75 98 LEU A N 1
ATOM 819 C CA . LEU A 1 98 ? -29.826 13.572 9.015 1.00 95.75 98 LEU A CA 1
ATOM 820 C C . LEU A 1 98 ? -29.544 12.334 9.873 1.00 95.75 98 LEU A C 1
ATOM 822 O O . LEU A 1 98 ? -30.230 12.113 10.869 1.00 95.75 98 LEU A O 1
ATOM 826 N N . SER A 1 99 ? -28.504 11.573 9.534 1.00 93.94 99 SER A N 1
ATOM 827 C CA . SER A 1 99 ? -28.033 10.439 10.331 1.00 93.94 99 SER A CA 1
ATOM 828 C C . SER A 1 99 ? -27.635 10.875 11.743 1.00 93.94 99 SER A C 1
ATOM 830 O O . SER A 1 99 ? -28.048 10.250 12.715 1.00 93.94 99 SER A O 1
ATOM 832 N N . ASN A 1 100 ? -26.904 11.979 11.888 1.00 94.12 100 ASN A N 1
ATOM 833 C CA . ASN A 1 100 ? -26.482 12.493 13.189 1.00 94.12 100 ASN A CA 1
ATOM 834 C C . ASN A 1 100 ? -27.678 12.933 14.038 1.00 94.12 100 ASN A C 1
ATOM 836 O O . ASN A 1 100 ? -27.731 12.594 15.214 1.00 94.12 100 ASN A O 1
ATOM 840 N N . ARG A 1 101 ? -28.697 13.568 13.443 1.00 96.31 101 ARG A N 1
ATOM 841 C CA . ARG A 1 101 ? -29.959 13.874 14.143 1.00 96.31 101 ARG A CA 1
ATOM 842 C C . ARG A 1 101 ? -30.689 12.615 14.607 1.00 96.31 101 ARG A C 1
ATOM 844 O O . ARG A 1 101 ? -31.274 12.608 15.685 1.00 96.31 101 ARG A O 1
ATOM 851 N N . LEU A 1 102 ? -30.687 11.551 13.803 1.00 93.69 102 LEU A N 1
ATOM 852 C CA . LEU A 1 102 ? -31.282 10.270 14.196 1.00 93.69 102 LEU A CA 1
ATOM 853 C C . LEU A 1 102 ? -30.484 9.602 15.321 1.00 93.69 102 LEU A C 1
ATOM 855 O O . LEU A 1 102 ? -31.084 9.120 16.278 1.00 93.69 102 LEU A O 1
ATOM 859 N N . LYS A 1 103 ? -29.149 9.628 15.244 1.00 95.31 103 LYS A N 1
ATOM 860 C CA . LYS A 1 103 ? -28.260 9.145 16.309 1.00 95.31 103 LYS A CA 1
ATOM 861 C C . LYS A 1 103 ? -28.470 9.915 17.610 1.00 95.31 103 LYS A C 1
ATOM 863 O O . LYS A 1 103 ? -28.556 9.289 18.657 1.00 95.31 103 LYS A O 1
ATOM 868 N N . GLU A 1 104 ? -28.624 11.235 17.545 1.00 90.56 104 GLU A N 1
ATOM 869 C CA . GLU A 1 104 ? -28.895 12.078 18.714 1.00 90.56 104 GLU A CA 1
ATOM 870 C C . GLU A 1 104 ? -30.273 11.781 19.330 1.00 90.56 104 GLU A C 1
ATOM 872 O O . GLU A 1 104 ? -30.417 11.690 20.545 1.00 90.56 104 GLU A O 1
ATOM 877 N N . ARG A 1 105 ? -31.302 11.536 18.507 1.00 93.56 105 ARG A N 1
ATOM 878 C CA . ARG A 1 105 ? -32.611 11.077 19.010 1.00 93.56 105 ARG A CA 1
ATOM 879 C C . ARG A 1 105 ? -32.514 9.718 19.703 1.00 93.56 105 ARG A C 1
ATOM 881 O O . ARG A 1 105 ? -33.164 9.508 20.725 1.00 93.56 105 ARG A O 1
ATOM 888 N N . LEU A 1 106 ? -31.705 8.809 19.161 1.00 86.69 106 LEU A N 1
ATOM 889 C CA . LEU A 1 106 ? -31.468 7.494 19.749 1.00 86.69 106 LEU A CA 1
ATOM 890 C C . LEU A 1 106 ? -30.702 7.607 21.076 1.00 86.69 106 LEU A C 1
ATOM 892 O O . LEU A 1 106 ? -31.089 6.969 22.053 1.00 86.69 106 LEU A O 1
ATOM 896 N N . SER A 1 107 ? -29.663 8.444 21.141 1.00 85.00 107 SER A N 1
ATOM 897 C CA . SER A 1 107 ? -28.908 8.666 22.378 1.00 85.00 107 SER A CA 1
ATOM 898 C C . SER A 1 107 ? -29.787 9.293 23.456 1.00 85.00 107 SER A C 1
ATOM 900 O O . SER A 1 107 ? -29.822 8.780 24.565 1.00 85.00 107 SER A O 1
ATOM 902 N N . GLN A 1 108 ? -30.615 10.287 23.117 1.00 85.50 108 GLN A N 1
ATOM 903 C CA . GLN A 1 108 ? -31.592 10.867 24.048 1.00 85.50 108 GLN A CA 1
ATOM 904 C C . GLN A 1 108 ? -32.598 9.828 24.576 1.00 85.50 108 GLN A C 1
ATOM 906 O O . GLN A 1 108 ? -33.019 9.901 25.731 1.00 85.50 108 GLN A O 1
ATOM 911 N N . GLN A 1 109 ? -33.002 8.850 23.758 1.00 79.94 109 GLN A N 1
ATOM 912 C CA . GLN A 1 109 ? -33.887 7.766 24.194 1.00 79.94 109 GLN A CA 1
ATOM 913 C C . GLN A 1 109 ? -33.184 6.797 25.159 1.00 79.94 109 GLN A C 1
ATOM 915 O O . GLN A 1 109 ? -33.802 6.343 26.123 1.00 79.94 109 GLN A O 1
ATOM 920 N N . ILE A 1 110 ? -31.901 6.511 24.927 1.00 74.75 110 ILE A N 1
ATOM 921 C CA . ILE A 1 110 ? -31.068 5.671 25.798 1.00 74.75 110 ILE A CA 1
ATOM 922 C C . ILE A 1 110 ? -30.751 6.397 27.114 1.00 74.75 110 ILE A C 1
ATOM 924 O O . ILE A 1 110 ? -30.874 5.800 28.182 1.00 74.75 110 ILE A O 1
ATOM 928 N N . ASP A 1 111 ? -30.426 7.689 27.068 1.00 69.31 111 ASP A N 1
ATOM 929 C CA . ASP A 1 111 ? -30.113 8.498 28.251 1.00 69.31 111 ASP A CA 1
ATOM 930 C C . ASP A 1 111 ? -31.344 8.695 29.141 1.00 69.31 111 ASP A C 1
ATOM 932 O O . ASP A 1 111 ? -31.254 8.529 30.354 1.00 69.31 111 ASP A O 1
ATOM 936 N N . ARG A 1 112 ? -32.541 8.876 28.562 1.00 68.56 112 ARG A N 1
ATOM 937 C CA . ARG A 1 112 ? -33.809 8.846 29.323 1.00 68.56 112 ARG A CA 1
ATOM 938 C C . ARG A 1 112 ? -34.066 7.514 30.033 1.00 68.56 112 ARG A C 1
ATOM 940 O O . ARG A 1 112 ? -34.806 7.487 31.019 1.00 68.56 112 ARG A O 1
ATOM 947 N N . HIS A 1 113 ? -33.493 6.419 29.536 1.00 58.50 113 HIS A N 1
ATOM 948 C CA . HIS A 1 113 ? -33.535 5.105 30.178 1.00 58.50 113 HIS A CA 1
ATOM 949 C C . HIS A 1 113 ? -32.393 4.914 31.199 1.00 58.50 113 HIS A C 1
ATOM 951 O O . HIS A 1 113 ? -32.473 4.020 32.036 1.00 58.50 113 HIS A O 1
ATOM 957 N N . ARG A 1 114 ? -31.341 5.745 31.167 1.00 55.31 114 ARG A N 1
ATOM 958 C CA . ARG A 1 114 ? -30.232 5.725 32.138 1.00 55.31 114 ARG A CA 1
ATOM 959 C C . ARG A 1 114 ? -30.416 6.698 33.306 1.00 55.31 114 ARG A C 1
ATOM 961 O O . ARG A 1 114 ? -30.048 6.345 34.420 1.00 55.31 114 ARG A O 1
ATOM 968 N N . GLU A 1 115 ? -31.003 7.877 33.086 1.00 51.19 115 GLU A N 1
ATOM 969 C CA . GLU A 1 115 ? -31.292 8.864 34.146 1.00 51.19 115 GLU A CA 1
ATOM 970 C C . GLU A 1 115 ? -32.372 8.376 35.120 1.00 51.19 115 GLU A C 1
ATOM 972 O O . GLU A 1 115 ? -32.351 8.693 36.308 1.00 51.19 115 GLU A O 1
ATOM 977 N N . LYS A 1 116 ? -33.279 7.519 34.642 1.00 54.12 116 LYS A N 1
ATOM 978 C CA . LYS A 1 116 ? -34.073 6.640 35.502 1.00 54.12 116 LYS A CA 1
ATOM 979 C C . LYS A 1 116 ? -33.199 5.441 35.855 1.00 54.12 116 LYS A C 1
ATOM 981 O O . LYS A 1 116 ? -33.339 4.379 35.255 1.00 54.12 116 LYS A O 1
ATOM 986 N N . GLY A 1 117 ? -32.245 5.631 36.765 1.00 42.44 117 GLY A N 1
ATOM 987 C CA . GLY A 1 117 ? -31.403 4.536 37.245 1.00 42.44 117 GLY A CA 1
ATOM 988 C C . GLY A 1 117 ? -32.249 3.336 37.713 1.00 42.44 117 GLY A C 1
ATOM 989 O O . GLY A 1 117 ? -33.439 3.501 37.990 1.00 42.44 117 GLY A O 1
ATOM 990 N N . PRO A 1 118 ? -31.668 2.127 37.815 1.00 53.84 118 PRO A N 1
ATOM 991 C CA . PRO A 1 118 ? -32.351 0.941 38.330 1.00 53.84 118 PRO A CA 1
ATOM 992 C C . PRO A 1 118 ? -32.671 1.117 39.825 1.00 53.84 118 PRO A C 1
ATOM 994 O O . PRO A 1 118 ? -31.984 0.594 40.700 1.00 53.84 118 PRO A O 1
ATOM 997 N N . SER A 1 119 ? -33.700 1.901 40.141 1.00 41.50 119 SER A N 1
ATOM 998 C CA . SER A 1 119 ? -34.198 2.085 41.494 1.00 41.50 119 SER A CA 1
ATOM 999 C C . SER A 1 119 ? -35.015 0.856 41.881 1.00 41.50 119 SER A C 1
ATOM 1001 O O . SER A 1 119 ? -36.161 0.655 41.477 1.00 41.50 119 SER A O 1
ATOM 1003 N N . ILE A 1 120 ? -34.415 0.010 42.712 1.00 55.56 120 ILE A N 1
ATOM 1004 C CA . ILE A 1 120 ? -35.178 -0.853 43.608 1.00 55.56 120 ILE A CA 1
ATOM 1005 C C . ILE A 1 120 ? -35.910 0.087 44.577 1.00 55.56 120 ILE A C 1
ATOM 1007 O O . ILE A 1 120 ? -35.360 0.554 45.569 1.00 55.56 120 ILE A O 1
ATOM 1011 N N . GLU A 1 121 ? -37.154 0.432 44.247 1.00 53.94 121 GLU A N 1
ATOM 1012 C CA . GLU A 1 121 ? -38.074 1.118 45.157 1.00 53.94 121 GLU A CA 1
ATOM 1013 C C . GLU A 1 121 ? -38.512 0.134 46.255 1.00 53.94 121 GLU A C 1
ATOM 1015 O O . GLU A 1 121 ? -39.577 -0.479 46.184 1.00 53.94 121 GLU A O 1
ATOM 1020 N N . VAL A 1 122 ? -37.669 -0.041 47.274 1.00 59.12 122 VAL A N 1
ATOM 1021 C CA . VAL A 1 122 ? -38.066 -0.576 48.582 1.00 59.12 122 VAL A CA 1
ATOM 1022 C C . VAL A 1 122 ? -38.104 0.602 49.539 1.00 59.12 122 VAL A C 1
ATOM 1024 O O . VAL A 1 122 ? -37.113 0.902 50.191 1.00 59.12 122 VAL A O 1
ATOM 1027 N N . LEU A 1 123 ? -39.247 1.280 49.631 1.00 45.50 123 LEU A N 1
ATOM 1028 C CA . LEU A 1 123 ? -39.559 2.098 50.798 1.00 45.50 123 LEU A CA 1
ATOM 1029 C C . LEU A 1 123 ? -41.024 1.908 51.187 1.00 45.50 123 LEU A C 1
ATOM 1031 O O . LEU A 1 123 ? -41.956 2.244 50.458 1.00 45.50 123 LEU A O 1
ATOM 1035 N N . ASN A 1 124 ? -41.167 1.314 52.368 1.00 51.03 124 ASN A N 1
ATOM 1036 C CA . ASN A 1 124 ? -42.382 1.159 53.145 1.00 51.03 124 ASN A CA 1
ATOM 1037 C C . ASN A 1 124 ? -43.095 2.509 53.323 1.00 51.03 124 ASN A C 1
ATOM 1039 O O . ASN A 1 124 ? -42.491 3.469 53.797 1.00 51.03 124 ASN A O 1
ATOM 1043 N N . LEU A 1 125 ? -44.392 2.562 53.021 1.00 41.22 125 LEU A N 1
ATOM 1044 C CA . LEU A 1 125 ? -45.277 3.626 53.499 1.00 41.22 125 LEU A CA 1
ATOM 1045 C C . LEU A 1 125 ? -45.852 3.195 54.862 1.00 41.22 125 LEU A C 1
ATOM 1047 O O . LEU A 1 125 ? -46.291 2.046 54.980 1.00 41.22 125 LEU A O 1
ATOM 1051 N N . PRO A 1 126 ? -45.860 4.058 55.896 1.00 48.88 126 PRO A N 1
ATOM 1052 C CA . PRO A 1 126 ? -46.429 3.711 57.193 1.00 48.88 126 PRO A CA 1
ATOM 1053 C C . PRO A 1 126 ? -47.966 3.632 57.103 1.00 48.88 126 PRO A C 1
ATOM 1055 O O . PRO A 1 126 ? -48.574 4.290 56.253 1.00 48.88 126 PRO A O 1
ATOM 1058 N N . PRO A 1 127 ? -48.629 2.840 57.966 1.00 57.25 127 PRO A N 1
ATOM 1059 C CA . PRO A 1 127 ? -50.068 2.649 57.891 1.00 57.25 127 PRO A CA 1
ATOM 1060 C C . PRO A 1 127 ? -50.791 3.785 58.621 1.00 57.25 127 PRO A C 1
ATOM 1062 O O . PRO A 1 127 ? -50.741 3.876 59.844 1.00 57.25 127 PRO A O 1
ATOM 1065 N N . GLY A 1 128 ? -51.521 4.630 57.890 1.00 48.81 128 GLY A N 1
ATOM 1066 C CA . GLY A 1 128 ? -52.461 5.545 58.537 1.00 48.81 128 GLY A CA 1
ATOM 1067 C C . GLY A 1 128 ? -53.026 6.651 57.657 1.00 48.81 128 GLY A C 1
ATOM 1068 O O . GLY A 1 128 ? -52.410 7.697 57.519 1.00 48.81 128 GLY A O 1
ATOM 1069 N N . ALA A 1 129 ? -54.232 6.437 57.125 1.00 36.00 129 ALA A N 1
ATOM 1070 C CA . ALA A 1 129 ? -55.428 7.260 57.369 1.00 36.00 129 ALA A CA 1
ATOM 1071 C C . ALA A 1 129 ? -56.474 7.047 56.257 1.00 36.00 129 ALA A C 1
ATOM 1073 O O . ALA A 1 129 ? -56.172 6.924 55.076 1.00 36.00 129 ALA A O 1
ATOM 1074 N N . ARG A 1 130 ? -57.731 6.944 56.689 1.00 45.00 130 ARG A N 1
ATOM 1075 C CA . ARG A 1 130 ? -58.931 6.573 55.928 1.00 45.00 130 ARG A CA 1
ATOM 1076 C C . ARG A 1 130 ? -59.263 7.532 54.775 1.00 45.00 130 ARG A C 1
ATOM 1078 O O . ARG A 1 130 ? -59.187 8.738 54.958 1.00 45.00 130 ARG A O 1
ATOM 1085 N N . GLY A 1 131 ? -59.881 6.999 53.712 1.00 42.62 131 GLY A N 1
ATOM 1086 C CA . GLY A 1 131 ? -60.858 7.769 52.926 1.00 42.62 131 GLY A CA 1
ATOM 1087 C C . GLY A 1 131 ? -61.058 7.365 51.462 1.00 42.62 131 GLY A C 1
ATOM 1088 O O . GLY A 1 131 ? -60.415 7.915 50.590 1.00 42.62 131 GLY A O 1
ATOM 1089 N N . LYS A 1 132 ? -62.022 6.466 51.216 1.00 45.56 132 LYS A N 1
ATOM 1090 C CA . LYS A 1 132 ? -62.845 6.314 49.991 1.00 45.56 132 LYS A CA 1
ATOM 1091 C C . LYS A 1 132 ? -62.161 6.221 48.607 1.00 45.56 132 LYS A C 1
ATOM 1093 O O . LYS A 1 132 ? -61.959 7.195 47.905 1.00 45.56 132 LYS A O 1
ATOM 1098 N N . ARG A 1 133 ? -61.996 4.962 48.186 1.00 50.28 133 ARG A N 1
ATOM 1099 C CA . ARG A 1 133 ? -62.298 4.361 46.868 1.00 50.28 133 ARG A CA 1
ATOM 1100 C C . ARG A 1 133 ? -62.651 5.323 45.707 1.00 50.28 133 ARG A C 1
ATOM 1102 O O . ARG A 1 133 ? -63.824 5.565 45.458 1.00 50.28 133 ARG A O 1
ATOM 1109 N N . GLU A 1 134 ? -61.653 5.647 44.894 1.00 39.91 134 GLU A N 1
ATOM 1110 C CA . GLU A 1 134 ? -61.769 5.705 43.431 1.00 39.91 134 GLU A CA 1
ATOM 1111 C C . GLU A 1 134 ? -60.624 4.878 42.840 1.00 39.91 134 GLU A C 1
ATOM 1113 O O . GLU A 1 134 ? -59.495 4.901 43.329 1.00 39.91 134 GLU A O 1
ATOM 1118 N N . GLN A 1 135 ? -60.951 4.025 41.872 1.00 52.91 135 GLN A N 1
ATOM 1119 C CA . GLN A 1 135 ? -60.013 3.074 41.286 1.00 52.91 135 GLN A CA 1
ATOM 1120 C C . GLN A 1 135 ? -58.995 3.792 40.389 1.00 52.91 135 GLN A C 1
ATOM 1122 O O . GLN A 1 135 ? -59.419 4.513 39.489 1.00 52.91 135 GLN A O 1
ATOM 1127 N N . PRO A 1 136 ? -57.691 3.480 40.486 1.00 40.62 136 PRO A N 1
ATOM 1128 C CA . PRO A 1 136 ? -56.789 3.631 39.365 1.00 40.62 136 PRO A CA 1
ATOM 1129 C C . PRO A 1 136 ? -56.496 2.250 38.773 1.00 40.62 136 PRO A C 1
ATOM 1131 O O . PRO A 1 136 ? -56.006 1.337 39.439 1.00 40.62 136 PRO A O 1
ATOM 1134 N N . VAL A 1 137 ? -56.877 2.118 37.506 1.00 41.47 137 VAL A N 1
ATOM 1135 C CA . VAL A 1 137 ? -56.336 1.232 36.471 1.00 41.47 137 VAL A CA 1
ATOM 1136 C C . VAL A 1 137 ? -55.225 0.293 36.963 1.00 41.47 137 VAL A C 1
ATOM 1138 O O . VAL A 1 137 ? -54.061 0.660 37.122 1.00 41.47 137 VAL A O 1
ATOM 1141 N N . LYS A 1 138 ? -55.601 -0.973 37.153 1.00 51.59 138 LYS A N 1
ATOM 1142 C CA . LYS A 1 138 ? -54.660 -2.094 37.162 1.00 51.59 138 LYS A CA 1
ATOM 1143 C C . LYS A 1 138 ? -53.901 -2.115 35.827 1.00 51.59 138 LYS A C 1
ATOM 1145 O O . LYS A 1 138 ? -54.514 -1.924 34.786 1.00 51.59 138 LYS A O 1
ATOM 1150 N N . SER A 1 139 ? -52.619 -2.492 35.890 1.00 47.75 139 SER A N 1
ATOM 1151 C CA . SER A 1 139 ? -51.759 -2.952 34.780 1.00 47.75 139 SER A CA 1
ATOM 1152 C C . SER A 1 139 ? -50.869 -1.917 34.072 1.00 47.75 139 SER A C 1
ATOM 1154 O O . SER A 1 139 ? -51.122 -1.555 32.931 1.00 47.75 139 SER A O 1
ATOM 1156 N N . PHE A 1 140 ? -49.718 -1.590 34.675 1.00 45.72 140 PHE A N 1
ATOM 1157 C CA . PHE A 1 140 ? -48.516 -1.181 33.915 1.00 45.72 140 PHE A CA 1
ATOM 1158 C C . PHE A 1 140 ? -47.193 -1.835 34.375 1.00 45.72 140 PHE A C 1
ATOM 1160 O O . PHE A 1 140 ? -46.168 -1.641 33.735 1.00 45.72 140 PHE A O 1
ATOM 1167 N N . ARG A 1 141 ? -47.172 -2.667 35.434 1.00 53.66 141 ARG A N 1
ATOM 1168 C CA . ARG A 1 141 ? -45.937 -3.333 35.920 1.00 53.66 141 ARG A CA 1
ATOM 1169 C C . ARG A 1 141 ? -45.666 -4.799 35.490 1.00 53.66 141 ARG A C 1
ATOM 1171 O O . ARG A 1 141 ? -44.531 -5.224 35.697 1.00 53.66 141 ARG A O 1
ATOM 1178 N N . PRO A 1 142 ? -46.579 -5.595 34.885 1.00 53.47 142 PRO A N 1
ATOM 1179 C CA . PRO A 1 142 ? -46.211 -6.938 34.417 1.00 53.47 142 PRO A CA 1
ATOM 1180 C C . PRO A 1 142 ? -45.495 -6.939 33.055 1.00 53.47 142 PRO A C 1
ATOM 1182 O O . PRO A 1 142 ? -44.808 -7.910 32.763 1.00 53.47 142 PRO A O 1
ATOM 1185 N N . SER A 1 143 ? -45.616 -5.875 32.246 1.00 54.88 143 SER A N 1
ATOM 1186 C CA . SER A 1 143 ? -44.963 -5.777 30.925 1.00 54.88 143 SER A CA 1
ATOM 1187 C C . SER A 1 143 ? -43.448 -5.657 31.055 1.00 54.88 143 SER A C 1
ATOM 1189 O O . SER A 1 143 ? -42.738 -6.520 30.568 1.00 54.88 143 SER A O 1
ATOM 1191 N N . ALA A 1 144 ? -42.953 -4.691 31.836 1.00 63.59 144 ALA A N 1
ATOM 1192 C CA . ALA A 1 144 ? -41.516 -4.452 31.995 1.00 63.59 144 ALA A CA 1
ATOM 1193 C C . ALA A 1 144 ? -40.754 -5.658 32.579 1.00 63.59 144 ALA A C 1
ATOM 1195 O O . ALA A 1 144 ? -39.670 -5.983 32.116 1.00 63.59 144 ALA A O 1
ATOM 1196 N N . LYS A 1 145 ? -41.335 -6.383 33.549 1.00 71.06 145 LYS A N 1
ATOM 1197 C CA . LYS A 1 145 ? -40.723 -7.614 34.090 1.00 71.06 145 LYS A CA 1
ATOM 1198 C C . LYS A 1 145 ? -40.741 -8.777 33.092 1.00 71.06 145 LYS A C 1
ATOM 1200 O O . LYS A 1 145 ? -39.834 -9.604 33.111 1.00 71.06 145 LYS A O 1
ATOM 1205 N N . ARG A 1 146 ? -41.771 -8.859 32.240 1.00 72.06 146 ARG A N 1
ATOM 1206 C CA . ARG A 1 146 ? -41.827 -9.833 31.137 1.00 72.06 146 ARG A CA 1
ATOM 1207 C C . ARG A 1 146 ? -40.823 -9.471 30.049 1.00 72.06 146 ARG A C 1
ATOM 1209 O O . ARG A 1 146 ? -40.108 -10.351 29.601 1.00 72.06 146 ARG A O 1
ATOM 1216 N N . GLU A 1 147 ? -40.717 -8.196 29.695 1.00 79.81 147 GLU A N 1
ATOM 1217 C CA . GLU A 1 147 ? -39.737 -7.669 28.744 1.00 79.81 147 GLU A CA 1
ATOM 1218 C C . GLU A 1 147 ? -38.308 -7.920 29.237 1.00 79.81 147 GLU A C 1
ATOM 1220 O O . GLU A 1 147 ? -37.503 -8.497 28.515 1.00 79.81 147 GLU A O 1
ATOM 1225 N N . GLU A 1 148 ? -38.005 -7.619 30.498 1.00 79.44 148 GLU A N 1
ATOM 1226 C CA . GLU A 1 148 ? -36.706 -7.911 31.109 1.00 79.44 148 GLU A CA 1
ATOM 1227 C C . GLU A 1 148 ? -36.393 -9.418 31.111 1.00 79.44 148 GLU A C 1
ATOM 1229 O O . GLU A 1 148 ? -35.282 -9.823 30.776 1.00 79.44 148 GLU A O 1
ATOM 1234 N N . ALA A 1 149 ? -37.379 -10.269 31.417 1.00 86.19 149 ALA A N 1
ATOM 1235 C CA . ALA A 1 149 ? -37.217 -11.718 31.325 1.00 86.19 149 ALA A CA 1
ATOM 1236 C C . ALA A 1 149 ? -36.975 -12.185 29.877 1.00 86.19 149 ALA A C 1
ATOM 1238 O O . ALA A 1 149 ? -36.121 -13.038 29.652 1.00 86.19 149 ALA A O 1
ATOM 1239 N N . THR A 1 150 ? -37.658 -11.600 28.887 1.00 91.62 150 THR A N 1
ATOM 1240 C CA . THR A 1 150 ? -37.417 -11.918 27.468 1.00 91.62 150 THR A CA 1
ATOM 1241 C C . THR A 1 150 ? -36.039 -11.459 26.998 1.00 91.62 150 THR A C 1
ATOM 1243 O O . THR A 1 150 ? -35.366 -12.203 26.289 1.00 91.62 150 THR A O 1
ATOM 1246 N N . LEU A 1 151 ? -35.578 -10.280 27.433 1.00 92.38 151 LEU A N 1
ATOM 1247 C CA . LEU A 1 151 ? -34.235 -9.781 27.137 1.00 92.38 151 LEU A CA 1
ATOM 1248 C C . LEU A 1 151 ? -33.163 -10.696 27.743 1.00 92.38 151 LEU A C 1
ATOM 1250 O O . LEU A 1 151 ? -32.189 -11.007 27.063 1.00 92.38 151 LEU A O 1
ATOM 1254 N N . ARG A 1 152 ? -33.361 -11.182 28.977 1.00 94.25 152 ARG A N 1
ATOM 1255 C CA . ARG A 1 152 ? -32.453 -12.148 29.616 1.00 94.25 152 ARG A CA 1
ATOM 1256 C C . ARG A 1 152 ? -32.366 -13.465 28.843 1.00 94.25 152 ARG A C 1
ATOM 1258 O O . ARG A 1 152 ? -31.263 -13.891 28.531 1.00 94.25 152 ARG A O 1
ATOM 1265 N N . VAL A 1 153 ? -33.495 -14.039 28.423 1.00 94.50 153 VAL A N 1
ATOM 1266 C CA . VAL A 1 153 ? -33.504 -15.266 27.598 1.00 94.50 153 VAL A CA 1
ATOM 1267 C C . VAL A 1 153 ? -32.821 -15.047 26.242 1.00 94.50 153 VAL A C 1
ATOM 1269 O O . VAL A 1 153 ? -32.094 -15.916 25.760 1.00 94.50 153 VAL A O 1
ATOM 1272 N N . MET A 1 154 ? -33.008 -13.882 25.612 1.00 94.12 154 MET A N 1
ATOM 1273 C CA . MET A 1 154 ? -32.294 -13.556 24.372 1.00 94.12 154 MET A CA 1
ATOM 1274 C C . MET A 1 154 ? -30.785 -13.415 24.590 1.00 94.12 154 MET A C 1
ATOM 1276 O O . MET A 1 154 ? -30.020 -13.869 23.743 1.00 94.12 154 MET A O 1
ATOM 1280 N N . LEU A 1 155 ? -30.351 -12.811 25.700 1.00 95.38 155 LEU A N 1
ATOM 1281 C CA . LEU A 1 155 ? -28.934 -12.720 26.055 1.00 95.38 155 LEU A CA 1
ATOM 1282 C C . LEU A 1 155 ? -28.337 -14.102 26.317 1.00 95.38 155 LEU A C 1
ATOM 1284 O O . LEU A 1 155 ? -27.321 -14.428 25.717 1.00 95.38 155 LEU A O 1
ATOM 1288 N N . GLU A 1 156 ? -28.998 -14.947 27.107 1.00 96.25 156 GLU A N 1
ATOM 1289 C CA . GLU A 1 156 ? -28.565 -16.327 27.366 1.00 96.25 156 GLU A CA 1
ATOM 1290 C C . GLU A 1 156 ? -28.423 -17.129 26.065 1.00 96.25 156 GLU A C 1
ATOM 1292 O O . GLU A 1 156 ? -27.422 -17.821 25.869 1.00 96.25 156 GLU A O 1
ATOM 1297 N N . ARG A 1 157 ? -29.371 -16.972 25.128 1.00 96.12 157 ARG A N 1
ATOM 1298 C CA . ARG A 1 157 ? -29.282 -17.565 23.788 1.00 96.12 157 ARG A CA 1
ATOM 1299 C C . ARG A 1 157 ? -28.074 -17.043 23.009 1.00 96.12 157 ARG A C 1
ATOM 1301 O O . ARG A 1 157 ? -27.338 -17.843 22.442 1.00 96.12 157 ARG A O 1
ATOM 1308 N N . ARG A 1 158 ? -27.851 -15.724 22.977 1.00 94.50 158 ARG A N 1
ATOM 1309 C CA . ARG A 1 158 ? -26.694 -15.131 22.281 1.00 94.50 158 ARG A CA 1
ATOM 1310 C C . ARG A 1 158 ? -25.371 -15.567 22.893 1.00 94.50 158 ARG A C 1
ATOM 1312 O O . ARG A 1 158 ? -24.428 -15.849 22.165 1.00 94.50 158 ARG A O 1
ATOM 1319 N N . GLU A 1 159 ? -25.298 -15.666 24.212 1.00 94.81 159 GLU A N 1
ATOM 1320 C CA . GLU A 1 159 ? -24.121 -16.189 24.891 1.00 94.81 159 GLU A CA 1
ATOM 1321 C C . GLU A 1 159 ? -23.901 -17.679 24.598 1.00 94.81 159 GLU A C 1
ATOM 1323 O O . GLU A 1 159 ? -22.758 -18.097 24.441 1.00 94.81 159 GLU A O 1
ATOM 1328 N N . ALA A 1 160 ? -24.959 -18.493 24.508 1.00 94.00 160 ALA A N 1
ATOM 1329 C CA . ALA A 1 160 ? -24.849 -19.897 24.105 1.00 94.00 160 ALA A CA 1
ATOM 1330 C C . ALA A 1 160 ? -24.326 -20.032 22.664 1.00 94.00 160 ALA A C 1
ATOM 1332 O O . ALA A 1 160 ? -23.350 -20.747 22.448 1.00 94.00 160 ALA A O 1
ATOM 1333 N N . GLU A 1 161 ? -24.882 -19.260 21.724 1.00 94.94 161 GLU A N 1
ATOM 1334 C CA . GLU A 1 161 ? -24.412 -19.185 20.331 1.00 94.94 161 GLU A CA 1
ATOM 1335 C C . GLU A 1 161 ? -22.927 -18.769 20.262 1.00 94.94 161 GLU A C 1
ATOM 1337 O O . GLU A 1 161 ? -22.136 -19.372 19.536 1.00 94.94 161 GLU A O 1
ATOM 1342 N N . LEU A 1 162 ? -22.506 -17.781 21.064 1.00 94.50 162 LEU A N 1
ATOM 1343 C CA . LEU A 1 162 ? -21.102 -17.360 21.142 1.00 94.50 162 LEU A CA 1
ATOM 1344 C C . LEU A 1 162 ? -20.187 -18.453 21.711 1.00 94.50 162 LEU A C 1
ATOM 1346 O O . LEU A 1 162 ? -19.071 -18.627 21.220 1.00 94.50 162 LEU A O 1
ATOM 1350 N N . ARG A 1 163 ? -20.636 -19.204 22.726 1.00 95.44 163 ARG A N 1
ATOM 1351 C CA . ARG A 1 163 ? -19.871 -20.333 23.286 1.00 95.44 163 ARG A CA 1
ATOM 1352 C C . ARG A 1 163 ? -19.707 -21.453 22.259 1.00 95.44 163 ARG A C 1
ATOM 1354 O O . ARG A 1 163 ? -18.617 -22.007 22.152 1.00 95.44 163 ARG A O 1
ATOM 1361 N N . GLU A 1 164 ? -20.749 -21.775 21.499 1.00 92.19 164 GLU A N 1
ATOM 1362 C CA . GLU A 1 164 ? -20.686 -22.773 20.422 1.00 92.19 164 GLU A CA 1
ATOM 1363 C C . GLU A 1 164 ? -19.761 -22.328 19.287 1.00 92.19 164 GLU A C 1
ATOM 1365 O O . GLU A 1 164 ? -18.880 -23.088 18.885 1.00 92.19 164 GLU A O 1
ATOM 1370 N N . ALA A 1 165 ? -19.865 -21.073 18.842 1.00 91.38 165 ALA A N 1
ATOM 1371 C CA . ALA A 1 165 ? -18.963 -20.512 17.837 1.00 91.38 165 ALA A CA 1
ATOM 1372 C C . ALA A 1 165 ? -17.496 -20.534 18.302 1.00 91.38 165 ALA A C 1
ATOM 1374 O O . ALA A 1 165 ? -16.594 -20.839 17.521 1.00 91.38 165 ALA A O 1
ATOM 1375 N N . MET A 1 166 ? -17.245 -20.254 19.584 1.00 94.62 166 MET A N 1
ATOM 1376 C CA . MET A 1 166 ? -15.903 -20.324 20.161 1.00 94.62 166 MET A CA 1
ATOM 1377 C C . MET A 1 166 ? -15.370 -21.763 20.202 1.00 94.62 166 MET A C 1
ATOM 1379 O O . MET A 1 166 ? -14.205 -21.976 19.867 1.00 94.62 166 MET A O 1
ATOM 1383 N N . LYS A 1 167 ? -16.213 -22.751 20.539 1.00 92.50 167 LYS A N 1
ATOM 1384 C CA . LYS A 1 167 ? -15.857 -24.180 20.476 1.00 92.50 167 LYS A CA 1
ATOM 1385 C C . LYS A 1 167 ? -15.529 -24.621 19.050 1.00 92.50 167 LYS A C 1
ATOM 1387 O O . LYS A 1 167 ? -14.488 -25.231 18.841 1.00 92.50 167 LYS A O 1
ATOM 1392 N N . LEU A 1 168 ? -16.361 -24.263 18.069 1.00 91.38 168 LEU A N 1
ATOM 1393 C CA . LEU A 1 168 ? -16.108 -24.574 16.657 1.00 91.38 168 LEU A CA 1
ATOM 1394 C C . LEU A 1 168 ? -14.800 -23.945 16.168 1.00 91.38 168 LEU A C 1
ATOM 1396 O O . LEU A 1 168 ? -13.986 -24.620 15.545 1.00 91.38 168 LEU A O 1
ATOM 1400 N N . ARG A 1 169 ? -14.553 -22.673 16.508 1.00 90.50 169 ARG A N 1
ATOM 1401 C CA . ARG A 1 169 ? -13.306 -21.983 16.156 1.00 90.50 169 ARG A CA 1
ATOM 1402 C C . ARG A 1 169 ? -12.085 -22.651 16.784 1.00 90.50 169 ARG A C 1
ATOM 1404 O O . ARG A 1 169 ? -11.072 -22.796 16.104 1.00 90.50 169 ARG A O 1
ATOM 1411 N N . TYR A 1 170 ? -12.165 -23.042 18.054 1.00 93.88 170 TYR A N 1
ATOM 1412 C CA . TYR A 1 170 ? -11.091 -23.774 18.721 1.00 93.88 170 TYR A CA 1
ATOM 1413 C C . TYR A 1 170 ? -10.826 -25.114 18.027 1.00 93.88 170 TYR A C 1
ATOM 1415 O O . TYR A 1 170 ? -9.698 -25.359 17.614 1.00 93.88 170 TYR A O 1
ATOM 1423 N N . ASN A 1 171 ? -11.865 -25.920 17.800 1.00 89.50 171 ASN A N 1
ATOM 1424 C CA . ASN A 1 171 ? -11.746 -27.224 17.148 1.00 89.50 171 ASN A CA 1
ATOM 1425 C C . ASN A 1 171 ? -11.151 -27.116 15.735 1.00 89.50 171 ASN A C 1
ATOM 1427 O O . ASN A 1 171 ? -10.225 -27.852 15.408 1.00 89.50 171 ASN A O 1
ATOM 1431 N N . LEU A 1 172 ? -11.617 -26.159 14.924 1.00 91.50 172 LEU A N 1
ATOM 1432 C CA . LEU A 1 172 ? -11.075 -25.914 13.584 1.00 91.50 172 LEU A CA 1
ATOM 1433 C C . LEU A 1 172 ? -9.604 -25.484 13.636 1.00 91.50 172 LEU A C 1
ATOM 1435 O O . LEU A 1 172 ? -8.792 -25.947 12.841 1.00 91.50 172 LEU A O 1
ATOM 1439 N N . THR A 1 173 ? -9.244 -24.617 14.586 1.00 91.62 173 THR A N 1
ATOM 1440 C CA . THR A 1 173 ? -7.852 -24.171 14.753 1.00 91.62 173 THR A CA 1
ATOM 1441 C C . THR A 1 173 ? -6.946 -25.337 15.154 1.00 91.62 173 THR A C 1
ATOM 1443 O O . THR A 1 173 ? -5.838 -25.456 14.635 1.00 91.62 173 THR A O 1
ATOM 1446 N N . THR A 1 174 ? -7.422 -26.215 16.039 1.00 90.69 174 THR A N 1
ATOM 1447 C CA . THR A 1 174 ? -6.703 -27.427 16.450 1.00 90.69 174 THR A CA 1
ATOM 1448 C C . THR A 1 174 ? -6.520 -28.394 15.283 1.00 90.69 174 THR A C 1
ATOM 1450 O O . THR A 1 174 ? -5.409 -28.881 15.096 1.00 90.69 174 THR A O 1
ATOM 1453 N N . LEU A 1 175 ? -7.553 -28.618 14.459 1.00 90.31 175 LEU A N 1
ATOM 1454 C CA . LEU A 1 175 ? -7.452 -29.461 13.262 1.00 90.31 175 LEU A CA 1
ATOM 1455 C C . LEU A 1 175 ? -6.434 -28.899 12.267 1.00 90.31 175 LEU A C 1
ATOM 1457 O O . LEU A 1 175 ? -5.563 -29.630 11.813 1.00 90.31 175 LEU A O 1
ATOM 1461 N N . LEU A 1 176 ? -6.496 -27.600 11.960 1.00 89.62 176 LEU A N 1
ATOM 1462 C CA . LEU A 1 176 ? -5.546 -26.971 11.035 1.00 89.62 176 LEU A CA 1
ATOM 1463 C C . LEU A 1 176 ? -4.106 -27.037 11.553 1.00 89.62 176 LEU A C 1
ATOM 1465 O O . LEU A 1 176 ? -3.177 -27.219 10.769 1.00 89.62 176 LEU A O 1
ATOM 1469 N N . HIS A 1 177 ? -3.910 -26.889 12.866 1.00 91.12 177 HIS A N 1
ATOM 1470 C CA . HIS A 1 177 ? -2.590 -27.038 13.465 1.00 91.12 177 HIS A CA 1
ATOM 1471 C C . HIS A 1 177 ? -2.090 -28.483 13.376 1.00 91.12 177 HIS A C 1
ATOM 1473 O O . HIS A 1 177 ? -0.952 -28.690 12.967 1.00 91.12 177 HIS A O 1
ATOM 1479 N N . ALA A 1 178 ? -2.937 -29.461 13.702 1.00 88.31 178 ALA A N 1
ATOM 1480 C CA . ALA A 1 178 ? -2.597 -30.876 13.603 1.00 88.31 178 ALA A CA 1
ATOM 1481 C C . ALA A 1 178 ? -2.270 -31.278 12.155 1.00 88.31 178 ALA A C 1
ATOM 1483 O O . ALA A 1 178 ? -1.223 -31.871 11.925 1.00 88.31 178 ALA A O 1
ATOM 1484 N N . LEU A 1 179 ? -3.083 -30.852 11.181 1.00 87.94 179 LEU A N 1
ATOM 1485 C CA . LEU A 1 179 ? -2.838 -31.083 9.753 1.00 87.94 179 LEU A CA 1
ATOM 1486 C C . LEU A 1 179 ? -1.517 -30.456 9.297 1.00 87.94 179 LEU A C 1
ATOM 1488 O O . LEU A 1 179 ? -0.734 -31.092 8.607 1.00 87.94 179 LEU A O 1
ATOM 1492 N N . ARG A 1 180 ? -1.221 -29.220 9.712 1.00 88.38 180 ARG A N 1
ATOM 1493 C CA . ARG A 1 180 ? 0.059 -28.580 9.386 1.00 88.38 180 ARG A CA 1
ATOM 1494 C C . ARG A 1 180 ? 1.249 -29.364 9.946 1.00 88.38 180 ARG A C 1
ATOM 1496 O O . ARG A 1 180 ? 2.243 -29.529 9.247 1.00 88.38 180 ARG A O 1
ATOM 1503 N N . VAL A 1 181 ? 1.166 -29.787 11.205 1.00 86.56 181 VAL A N 1
ATOM 1504 C CA . VAL A 1 181 ? 2.234 -30.558 11.855 1.00 86.56 181 VAL A CA 1
ATOM 1505 C C . VAL A 1 181 ? 2.416 -31.905 11.159 1.00 86.56 181 VAL A C 1
ATOM 1507 O O . VAL A 1 181 ? 3.550 -32.330 10.964 1.00 86.56 181 VAL A O 1
ATOM 1510 N N . ASP A 1 182 ? 1.325 -32.546 10.750 1.00 85.00 182 ASP A N 1
ATOM 1511 C CA . ASP A 1 182 ? 1.363 -33.784 9.980 1.00 85.00 182 ASP A CA 1
ATOM 1512 C C . ASP A 1 182 ? 2.049 -33.591 8.619 1.00 85.00 182 ASP A C 1
ATOM 1514 O O . ASP A 1 182 ? 3.023 -34.276 8.319 1.00 85.00 182 ASP A O 1
ATOM 1518 N N . MET A 1 183 ? 1.675 -32.549 7.867 1.00 85.19 183 MET A N 1
ATOM 1519 C CA . MET A 1 183 ? 2.353 -32.176 6.619 1.00 85.19 183 MET A CA 1
ATOM 1520 C C . MET A 1 183 ? 3.858 -31.952 6.805 1.00 85.19 183 MET A C 1
ATOM 1522 O O . MET A 1 183 ? 4.665 -32.410 5.998 1.00 85.19 183 MET A O 1
ATOM 1526 N N . GLU A 1 184 ? 4.251 -31.239 7.863 1.00 83.50 184 GLU A N 1
ATOM 1527 C CA . GLU A 1 184 ? 5.660 -30.990 8.181 1.00 83.50 184 GLU A CA 1
ATOM 1528 C C . GLU A 1 184 ? 6.400 -32.294 8.536 1.00 83.50 184 GLU A C 1
ATOM 1530 O O . GLU A 1 184 ? 7.551 -32.461 8.129 1.00 83.50 184 GLU A O 1
ATOM 1535 N N . ARG A 1 185 ? 5.746 -33.237 9.229 1.00 81.44 185 ARG A N 1
ATOM 1536 C CA . ARG A 1 185 ? 6.297 -34.566 9.547 1.00 81.44 185 ARG A CA 1
ATOM 1537 C C . ARG A 1 185 ? 6.443 -35.443 8.311 1.00 81.44 185 ARG A C 1
ATOM 1539 O O . ARG A 1 185 ? 7.540 -35.934 8.090 1.00 81.44 185 ARG A O 1
ATOM 1546 N N . THR A 1 186 ? 5.416 -35.579 7.470 1.00 79.31 186 THR A N 1
ATOM 1547 C CA . THR A 1 186 ? 5.485 -36.395 6.241 1.00 79.31 186 THR A CA 1
ATOM 1548 C C . THR A 1 186 ? 6.598 -35.926 5.298 1.00 79.31 186 THR A C 1
ATOM 1550 O O . THR A 1 186 ? 7.211 -36.731 4.605 1.00 79.31 186 THR A O 1
ATOM 1553 N N . LEU A 1 187 ? 6.872 -34.618 5.263 1.00 74.88 187 LEU A N 1
ATOM 1554 C CA . LEU A 1 187 ? 7.952 -34.052 4.453 1.00 74.88 187 LEU A CA 1
ATOM 1555 C C . LEU A 1 187 ? 9.339 -34.178 5.107 1.00 74.88 187 LEU A C 1
ATOM 1557 O O . LEU A 1 187 ? 10.337 -34.141 4.389 1.00 74.88 187 LEU A O 1
ATOM 1561 N N . SER A 1 188 ? 9.415 -34.283 6.438 1.00 74.81 188 SER A N 1
ATOM 1562 C CA . SER A 1 188 ? 10.687 -34.320 7.182 1.00 74.81 188 SER A CA 1
ATOM 1563 C C . SER A 1 188 ? 11.160 -35.735 7.515 1.00 74.81 188 SER A C 1
ATOM 1565 O O . SER A 1 188 ? 12.365 -35.962 7.587 1.00 74.81 188 SER A O 1
ATOM 1567 N N . ASP A 1 189 ? 10.233 -36.667 7.734 1.00 53.59 189 ASP A N 1
ATOM 1568 C CA . ASP A 1 189 ? 10.503 -38.014 8.230 1.00 53.59 189 ASP A CA 1
ATOM 1569 C C . ASP A 1 189 ? 10.259 -39.039 7.119 1.00 53.59 189 ASP A C 1
ATOM 1571 O O . ASP A 1 189 ? 9.247 -39.732 7.056 1.00 53.59 189 ASP A O 1
ATOM 1575 N N . SER A 1 190 ? 11.200 -39.104 6.177 1.00 54.25 190 SER A N 1
ATOM 1576 C CA . SER A 1 190 ? 11.254 -40.156 5.158 1.00 54.25 190 SER A CA 1
ATOM 1577 C C . SER A 1 190 ? 11.904 -41.446 5.685 1.00 54.25 190 SER A C 1
ATOM 1579 O O . SER A 1 190 ? 12.434 -42.216 4.885 1.00 54.25 190 SER A O 1
ATOM 1581 N N . VAL A 1 191 ? 11.952 -41.660 7.009 1.00 45.91 191 VAL A N 1
ATOM 1582 C CA . VAL A 1 191 ? 12.600 -42.822 7.636 1.00 45.91 191 VAL A CA 1
ATOM 1583 C C . VAL A 1 191 ? 11.761 -43.351 8.810 1.00 45.91 191 VAL A C 1
ATOM 1585 O O . VAL A 1 191 ? 11.841 -42.856 9.924 1.00 45.91 191 VAL A O 1
ATOM 1588 N N . ASP A 1 192 ? 10.997 -44.408 8.527 1.00 50.75 192 ASP A N 1
ATOM 1589 C CA . ASP A 1 192 ? 10.594 -45.486 9.443 1.00 50.75 192 ASP A CA 1
ATOM 1590 C C . ASP A 1 192 ? 10.002 -45.130 10.825 1.00 50.75 192 ASP A C 1
ATOM 1592 O O . ASP A 1 192 ? 10.670 -45.332 11.834 1.00 50.75 192 ASP A O 1
ATOM 1596 N N . VAL A 1 193 ? 8.699 -44.798 10.899 1.00 46.28 193 VAL A N 1
ATOM 1597 C CA . VAL A 1 193 ? 7.796 -45.242 11.995 1.00 46.28 193 VAL A CA 1
ATOM 1598 C C . VAL A 1 193 ? 6.342 -45.336 11.481 1.00 46.28 193 VAL A C 1
ATOM 1600 O O . VAL A 1 193 ? 5.529 -44.436 11.679 1.00 46.28 193 VAL A O 1
ATOM 1603 N N . GLU A 1 194 ? 5.981 -46.442 10.824 1.00 55.16 194 GLU A N 1
ATOM 1604 C CA . GLU A 1 194 ? 4.606 -46.699 10.337 1.00 55.16 194 GLU A CA 1
ATOM 1605 C C . GLU A 1 194 ? 3.559 -46.892 11.459 1.00 55.16 194 GLU A C 1
ATOM 1607 O O . GLU A 1 194 ? 2.362 -46.811 11.189 1.00 55.16 194 GLU A O 1
ATOM 1612 N N . ASP A 1 195 ? 3.979 -47.120 12.709 1.00 49.84 195 ASP A N 1
ATOM 1613 C CA . ASP A 1 195 ? 3.083 -47.560 13.797 1.00 49.84 195 ASP A CA 1
ATOM 1614 C C . ASP A 1 195 ? 2.514 -46.399 14.650 1.00 49.84 195 ASP A C 1
ATOM 1616 O O . ASP A 1 195 ? 1.441 -46.513 15.237 1.00 49.84 195 ASP A O 1
ATOM 1620 N N . GLU A 1 196 ? 3.180 -45.235 14.677 1.00 51.81 196 GLU A N 1
ATOM 1621 C CA . GLU A 1 196 ? 2.710 -44.027 15.394 1.00 51.81 196 GLU A CA 1
ATOM 1622 C C . GLU A 1 196 ? 1.950 -43.049 14.473 1.00 51.81 196 GLU A C 1
ATOM 1624 O O . GLU A 1 196 ? 1.116 -42.271 14.941 1.00 51.81 196 GLU A O 1
ATOM 1629 N N . ALA A 1 197 ? 2.181 -43.110 13.155 1.00 53.31 197 ALA A N 1
ATOM 1630 C CA . ALA A 1 197 ? 1.489 -42.272 12.171 1.00 53.31 197 ALA A CA 1
ATOM 1631 C C . ALA A 1 197 ? -0.008 -42.620 12.064 1.00 53.31 197 ALA A C 1
ATOM 1633 O O . ALA A 1 197 ? -0.854 -41.730 12.035 1.00 53.31 197 ALA A O 1
ATOM 1634 N N . GLN A 1 198 ? -0.359 -43.911 12.132 1.00 56.38 198 GLN A N 1
ATOM 1635 C CA . GLN A 1 198 ? -1.751 -44.368 12.007 1.00 56.38 198 GLN A CA 1
ATOM 1636 C C . GLN A 1 198 ? -2.659 -43.854 13.135 1.00 56.38 198 GLN A C 1
ATOM 1638 O O . GLN A 1 198 ? -3.836 -43.566 12.903 1.00 56.38 198 GLN A O 1
ATOM 1643 N N . ASN A 1 199 ? -2.126 -43.711 14.354 1.00 56.59 199 ASN A N 1
ATOM 1644 C CA . ASN A 1 199 ? -2.889 -43.191 15.490 1.00 56.59 199 ASN A CA 1
ATOM 1645 C C . ASN A 1 199 ? -3.197 -41.698 15.336 1.00 56.59 199 ASN A C 1
ATOM 1647 O O . ASN A 1 199 ? -4.313 -41.273 15.629 1.00 56.59 199 ASN A O 1
ATOM 1651 N N . GLU A 1 200 ? -2.246 -40.895 14.858 1.00 61.41 200 GLU A N 1
ATOM 1652 C CA . GLU A 1 200 ? -2.487 -39.471 14.595 1.00 61.41 200 GLU A CA 1
ATOM 1653 C C . GLU A 1 200 ? -3.367 -39.266 13.346 1.00 61.41 200 GLU A C 1
ATOM 1655 O O . GLU A 1 200 ? -4.240 -38.394 13.350 1.00 61.41 200 GLU A O 1
ATOM 1660 N N . ASP A 1 201 ? -3.255 -40.143 12.345 1.00 66.06 201 ASP A N 1
ATOM 1661 C CA . ASP A 1 201 ? -4.102 -40.154 11.146 1.00 66.06 201 ASP A CA 1
ATOM 1662 C C . ASP A 1 201 ? -5.576 -40.452 11.455 1.00 66.06 201 ASP A C 1
ATOM 1664 O O . ASP A 1 201 ? -6.472 -39.840 10.861 1.00 66.06 201 ASP A O 1
ATOM 1668 N N . MET A 1 202 ? -5.849 -41.370 12.392 1.00 68.75 202 MET A N 1
ATOM 1669 C CA . MET A 1 202 ? -7.214 -41.639 12.863 1.00 68.75 202 MET A CA 1
ATOM 1670 C C . MET A 1 202 ? -7.785 -40.447 13.639 1.00 68.75 202 MET A C 1
ATOM 1672 O O . MET A 1 202 ? -8.966 -40.130 13.511 1.00 68.75 202 MET A O 1
ATOM 1676 N N . ARG A 1 203 ? -6.947 -39.721 14.391 1.00 75.81 203 ARG A N 1
ATOM 1677 C CA . ARG A 1 203 ? -7.371 -38.522 15.134 1.00 75.81 203 ARG A CA 1
ATOM 1678 C C . ARG A 1 203 ? -7.728 -37.354 14.213 1.00 75.81 203 ARG A C 1
ATOM 1680 O O . ARG A 1 203 ? -8.624 -36.577 14.549 1.00 75.81 203 ARG A O 1
ATOM 1687 N N . LEU A 1 204 ? -7.053 -37.220 13.069 1.00 79.69 204 LEU A N 1
ATOM 1688 C CA . LEU A 1 204 ? -7.383 -36.212 12.056 1.00 79.69 204 LEU A CA 1
ATOM 1689 C C . LEU A 1 204 ? -8.732 -36.505 11.386 1.00 79.69 204 LEU A C 1
ATOM 1691 O O . LEU A 1 204 ? -9.540 -35.585 11.234 1.00 79.69 204 LEU A O 1
ATOM 1695 N N . ASP A 1 205 ? -9.007 -37.772 11.067 1.00 80.56 205 ASP A N 1
ATOM 1696 C CA . ASP A 1 205 ? -10.307 -38.197 10.527 1.00 80.56 205 ASP A CA 1
ATOM 1697 C C . ASP A 1 205 ? -11.437 -37.982 11.530 1.00 80.56 205 ASP A C 1
ATOM 1699 O O . ASP A 1 205 ? -12.484 -37.438 11.186 1.00 80.56 205 ASP A O 1
ATOM 1703 N N . GLU A 1 206 ? -11.235 -38.363 12.792 1.00 80.44 206 GLU A N 1
ATOM 1704 C CA . GLU A 1 206 ? -12.231 -38.166 13.847 1.00 80.44 206 GLU A CA 1
ATOM 1705 C C . GLU A 1 206 ? -12.547 -36.678 14.058 1.00 80.44 206 GLU A C 1
ATOM 1707 O O . GLU A 1 206 ? -13.710 -36.303 14.237 1.00 80.44 206 GLU A O 1
ATOM 1712 N N . ALA A 1 207 ? -11.531 -35.812 13.997 1.00 80.69 207 ALA A N 1
ATOM 1713 C CA . ALA A 1 207 ? -11.706 -34.367 14.100 1.00 80.69 207 ALA A CA 1
ATOM 1714 C C . ALA A 1 207 ? -12.435 -33.776 12.880 1.00 80.69 207 ALA A C 1
ATOM 1716 O O . ALA A 1 207 ? -13.239 -32.852 13.038 1.00 80.69 207 ALA A O 1
ATOM 1717 N N . GLU A 1 208 ? -12.193 -34.308 11.680 1.00 83.69 208 GLU A N 1
ATOM 1718 C CA . GLU A 1 208 ? -12.926 -33.926 10.474 1.00 83.69 208 GLU A CA 1
ATOM 1719 C C . GLU A 1 208 ? -14.392 -34.362 10.549 1.00 83.69 208 GLU A C 1
ATOM 1721 O O . GLU A 1 208 ? -15.278 -33.541 10.319 1.00 83.69 208 GLU A O 1
ATOM 1726 N N . VAL A 1 209 ? -14.665 -35.603 10.963 1.00 83.56 209 VAL A N 1
ATOM 1727 C CA . VAL A 1 209 ? -16.029 -36.122 11.160 1.00 83.56 209 VAL A CA 1
ATOM 1728 C C . VAL A 1 209 ? -16.780 -35.311 12.220 1.00 83.56 209 VAL A C 1
ATOM 1730 O O . VAL A 1 209 ? -17.966 -35.022 12.053 1.00 83.56 209 VAL A O 1
ATOM 1733 N N . ALA A 1 210 ? -16.100 -34.889 13.290 1.00 83.06 210 ALA A N 1
ATOM 1734 C CA . ALA A 1 210 ? -16.694 -34.061 14.338 1.00 83.06 210 ALA A CA 1
ATOM 1735 C C . ALA A 1 210 ? -17.047 -32.635 13.871 1.00 83.06 210 ALA A C 1
ATOM 1737 O O . ALA A 1 210 ? -17.996 -32.041 14.387 1.00 83.06 210 ALA A O 1
ATOM 1738 N N . LEU A 1 211 ? -16.289 -32.068 12.926 1.00 83.12 211 LEU A N 1
ATOM 1739 C CA . LEU A 1 211 ? -16.533 -30.732 12.364 1.00 83.12 211 LEU A CA 1
ATOM 1740 C C . LEU A 1 211 ? -17.470 -30.763 11.145 1.00 83.12 211 LEU A C 1
ATOM 1742 O O . LEU A 1 211 ? -18.191 -29.792 10.908 1.00 83.12 211 LEU A O 1
ATOM 1746 N N . GLY A 1 212 ? -17.505 -31.885 10.429 1.00 82.12 212 GLY A N 1
ATOM 1747 C CA . GLY A 1 212 ? -18.324 -32.134 9.251 1.00 82.12 212 GLY A CA 1
ATOM 1748 C C . GLY A 1 212 ? -17.820 -31.443 7.980 1.00 82.12 212 GLY A C 1
ATOM 1749 O O . GLY A 1 212 ? -17.203 -30.375 8.012 1.00 82.12 212 GLY A O 1
ATOM 1750 N N . ASP A 1 213 ? -18.184 -32.019 6.832 1.00 79.12 213 ASP A N 1
ATOM 1751 C CA . ASP A 1 213 ? -17.723 -31.607 5.495 1.00 79.12 213 ASP A CA 1
ATOM 1752 C C . ASP A 1 213 ? -17.973 -30.128 5.172 1.00 79.12 213 ASP A C 1
ATOM 1754 O O . ASP A 1 213 ? -17.217 -29.503 4.436 1.00 79.12 213 ASP A O 1
ATOM 1758 N N . HIS A 1 214 ? -19.022 -29.529 5.735 1.00 78.94 214 HIS A N 1
ATOM 1759 C CA . HIS A 1 214 ? -19.375 -28.131 5.475 1.00 78.94 214 HIS A CA 1
ATOM 1760 C C . HIS A 1 214 ? -18.438 -27.133 6.175 1.00 78.94 214 HIS A C 1
ATOM 1762 O O . HIS A 1 214 ? -18.417 -25.960 5.805 1.00 78.94 214 HIS A O 1
ATOM 1768 N N . VAL A 1 215 ? -17.693 -27.574 7.194 1.00 81.50 215 VAL A N 1
ATOM 1769 C CA . VAL A 1 215 ? -16.772 -26.732 7.975 1.00 81.50 215 VAL A CA 1
ATOM 1770 C C . VAL A 1 215 ? -15.326 -26.954 7.542 1.00 81.50 215 VAL A C 1
ATOM 1772 O O . VAL A 1 215 ? -14.569 -25.990 7.440 1.00 81.50 215 VAL A O 1
ATOM 1775 N N . THR A 1 216 ? -14.937 -28.201 7.273 1.00 82.38 216 THR A N 1
ATOM 1776 C CA . THR A 1 216 ? -13.564 -28.562 6.881 1.00 82.38 216 THR A CA 1
ATOM 1777 C C . THR A 1 216 ? -13.380 -28.697 5.375 1.00 82.38 216 THR A C 1
ATOM 1779 O O . THR A 1 216 ? -12.253 -28.601 4.905 1.00 82.38 216 THR A O 1
ATOM 1782 N N . GLY A 1 217 ? -14.451 -28.900 4.604 1.00 81.94 217 GLY A N 1
ATOM 1783 C CA . GLY A 1 217 ? -14.394 -29.001 3.146 1.00 81.94 217 GLY A CA 1
ATOM 1784 C C . GLY A 1 217 ? -13.672 -30.243 2.617 1.00 81.94 217 GLY A C 1
ATOM 1785 O O . GLY A 1 217 ? -13.211 -30.211 1.479 1.00 81.94 217 GLY A O 1
ATOM 1786 N N . GLY A 1 218 ? -13.523 -31.304 3.420 1.00 84.81 218 GLY A N 1
ATOM 1787 C CA . GLY A 1 218 ? -12.801 -32.517 3.013 1.00 84.81 218 GLY A CA 1
ATOM 1788 C C . GLY A 1 218 ? -11.279 -32.340 2.937 1.00 84.81 218 GLY A C 1
ATOM 1789 O O . GLY A 1 218 ? -10.603 -33.097 2.238 1.00 84.81 218 GLY A O 1
ATOM 1790 N N . VAL A 1 219 ? -10.722 -31.303 3.577 1.00 87.44 219 VAL A N 1
ATOM 1791 C CA . VAL A 1 219 ? -9.291 -30.962 3.482 1.00 87.44 219 VAL A CA 1
ATOM 1792 C C . VAL A 1 219 ? -8.400 -32.079 4.029 1.00 87.44 219 VAL A C 1
ATOM 1794 O O . VAL A 1 219 ? -7.335 -32.315 3.458 1.00 87.44 219 VAL A O 1
ATOM 1797 N N . VAL A 1 220 ? -8.830 -32.803 5.069 1.00 87.38 220 VAL A N 1
ATOM 1798 C CA . VAL A 1 220 ? -8.043 -33.922 5.618 1.00 87.38 220 VAL A CA 1
ATOM 1799 C C . VAL A 1 220 ? -8.024 -35.086 4.621 1.00 87.38 220 VAL A C 1
ATOM 1801 O O . VAL A 1 220 ? -6.962 -35.635 4.337 1.00 87.38 220 VAL A O 1
ATOM 1804 N N . GLN A 1 221 ? -9.152 -35.398 3.977 1.00 83.69 221 GLN A N 1
ATOM 1805 C CA . GLN A 1 221 ? -9.210 -36.420 2.917 1.00 83.69 221 GLN A CA 1
ATOM 1806 C C . GLN A 1 221 ? -8.385 -36.037 1.681 1.00 83.69 221 GLN A C 1
ATOM 1808 O O . GLN A 1 221 ? -7.709 -36.882 1.088 1.00 83.69 221 GLN A O 1
ATOM 1813 N N . GLY A 1 222 ? -8.421 -34.759 1.290 1.00 86.06 222 GLY A N 1
ATOM 1814 C CA . GLY A 1 222 ? -7.592 -34.228 0.209 1.00 86.06 222 GLY A CA 1
ATOM 1815 C C . GLY A 1 222 ? -6.101 -34.373 0.515 1.00 86.06 222 GLY A C 1
ATOM 1816 O O . GLY A 1 222 ? -5.339 -34.823 -0.341 1.00 86.06 222 GLY A O 1
ATOM 1817 N N . TRP A 1 223 ? -5.699 -34.071 1.752 1.00 88.56 223 TRP A N 1
ATOM 1818 C CA . TRP A 1 223 ? -4.335 -34.287 2.227 1.00 88.56 223 TRP A CA 1
ATOM 1819 C C . TRP A 1 223 ? -3.938 -35.770 2.189 1.00 88.56 223 TRP A C 1
ATOM 1821 O O . TRP A 1 223 ? -2.895 -36.103 1.631 1.00 88.56 223 TRP A O 1
ATOM 1831 N N . LYS A 1 224 ? -4.814 -36.684 2.618 1.00 83.81 224 LYS A N 1
ATOM 1832 C CA . LYS A 1 224 ? -4.574 -38.138 2.539 1.00 83.81 224 LYS A CA 1
ATOM 1833 C C . LYS A 1 224 ? -4.350 -38.650 1.119 1.00 83.81 224 LYS A C 1
ATOM 1835 O O . LYS A 1 224 ? -3.529 -39.540 0.891 1.00 83.81 224 LYS A O 1
ATOM 1840 N N . LEU A 1 225 ? -5.071 -38.102 0.141 1.00 87.19 225 LEU A N 1
ATOM 1841 C CA . LEU A 1 225 ? -4.852 -38.441 -1.265 1.00 87.19 225 LEU A CA 1
ATOM 1842 C C . LEU A 1 225 ? -3.468 -37.980 -1.744 1.00 87.19 225 LEU A C 1
ATOM 1844 O O . LEU A 1 225 ? -2.814 -38.697 -2.503 1.00 87.19 225 LEU A O 1
ATOM 1848 N N . VAL A 1 226 ? -3.025 -36.799 -1.305 1.00 85.56 226 VAL A N 1
ATOM 1849 C CA . VAL A 1 226 ? -1.686 -36.275 -1.606 1.00 85.56 226 VAL A CA 1
ATOM 1850 C C . VAL A 1 226 ? -0.613 -37.134 -0.944 1.00 85.56 226 VAL A C 1
ATOM 1852 O O . VAL A 1 226 ? 0.321 -37.542 -1.627 1.00 85.56 226 VAL A O 1
ATOM 1855 N N . GLN A 1 227 ? -0.778 -37.480 0.333 1.00 84.25 227 GLN A N 1
ATOM 1856 C CA . GLN A 1 227 ? 0.135 -38.351 1.072 1.00 84.25 227 GLN A CA 1
ATOM 1857 C C . GLN A 1 227 ? 0.294 -39.710 0.382 1.00 84.25 227 GLN A C 1
ATOM 1859 O O . GLN A 1 227 ? 1.416 -40.133 0.124 1.00 84.25 227 GLN A O 1
ATOM 1864 N N . ARG A 1 228 ? -0.809 -40.346 -0.040 1.00 84.00 228 ARG A N 1
ATOM 1865 C CA . ARG A 1 228 ? -0.758 -41.614 -0.790 1.00 84.00 228 ARG A CA 1
ATOM 1866 C C . ARG A 1 228 ? 0.044 -41.493 -2.088 1.00 84.00 228 ARG A C 1
ATOM 1868 O O . ARG A 1 228 ? 0.891 -42.335 -2.355 1.00 84.00 228 ARG A O 1
ATOM 1875 N N . ARG A 1 229 ? -0.183 -40.429 -2.866 1.00 83.62 229 ARG A N 1
ATOM 1876 C CA . ARG A 1 229 ? 0.564 -40.176 -4.111 1.00 83.62 229 ARG A CA 1
ATOM 1877 C C . ARG A 1 229 ? 2.043 -39.885 -3.856 1.00 83.62 229 ARG A C 1
ATOM 1879 O O . ARG A 1 229 ? 2.880 -40.291 -4.652 1.00 83.62 229 ARG A O 1
ATOM 1886 N N . LEU A 1 230 ? 2.375 -39.187 -2.771 1.00 80.56 230 LEU A N 1
ATOM 1887 C CA . LEU A 1 230 ? 3.765 -38.948 -2.377 1.00 80.56 230 LEU A CA 1
ATOM 1888 C C . LEU A 1 230 ? 4.459 -40.260 -2.001 1.00 80.56 230 LEU A C 1
ATOM 1890 O O . LEU A 1 230 ? 5.565 -40.506 -2.472 1.00 80.56 230 LEU A O 1
ATOM 1894 N N . CYS A 1 231 ? 3.796 -41.130 -1.236 1.00 76.31 231 CYS A N 1
ATOM 1895 C CA . CYS A 1 231 ? 4.305 -42.466 -0.934 1.00 76.31 231 CYS A CA 1
ATOM 1896 C C . CYS A 1 231 ? 4.492 -43.309 -2.206 1.00 76.31 231 CYS A C 1
ATOM 1898 O O . CYS A 1 231 ? 5.527 -43.950 -2.346 1.00 76.31 231 CYS A O 1
ATOM 1900 N N . GLU A 1 232 ? 3.550 -43.270 -3.155 1.00 78.31 232 GLU A N 1
ATOM 1901 C CA . GLU A 1 232 ? 3.674 -43.951 -4.455 1.00 78.31 232 GLU A CA 1
ATOM 1902 C C . GLU A 1 232 ? 4.907 -43.468 -5.234 1.00 78.31 232 GLU A C 1
ATOM 1904 O O . GLU A 1 232 ? 5.711 -44.291 -5.658 1.00 78.31 232 GLU A O 1
ATOM 1909 N N . VAL A 1 233 ? 5.125 -42.152 -5.343 1.00 71.75 233 VAL A N 1
ATOM 1910 C CA . VAL A 1 233 ? 6.285 -41.573 -6.051 1.00 71.75 233 VAL A CA 1
ATOM 1911 C C . VAL A 1 233 ? 7.612 -41.914 -5.360 1.00 71.75 233 VAL A C 1
ATOM 1913 O O . VAL A 1 233 ? 8.606 -42.206 -6.026 1.00 71.75 233 VAL A O 1
ATOM 1916 N N . LEU A 1 234 ? 7.645 -41.905 -4.025 1.00 67.88 234 LEU A N 1
ATOM 1917 C CA . LEU A 1 234 ? 8.842 -42.257 -3.251 1.00 67.88 234 LEU A CA 1
ATOM 1918 C C . LEU A 1 234 ? 9.156 -43.763 -3.315 1.00 67.88 234 LEU A C 1
ATOM 1920 O O . LEU A 1 234 ? 10.330 -44.149 -3.314 1.00 67.88 234 LEU A O 1
ATOM 1924 N N . SER A 1 235 ? 8.123 -44.604 -3.414 1.00 66.75 235 SER A N 1
ATOM 1925 C CA . SER A 1 235 ? 8.242 -46.062 -3.527 1.00 66.75 235 SER A CA 1
ATOM 1926 C C . SER A 1 235 ? 8.583 -46.510 -4.960 1.00 66.75 235 SER A C 1
ATOM 1928 O O . SER A 1 235 ? 9.458 -47.359 -5.149 1.00 66.75 235 SER A O 1
ATOM 1930 N N . GLU A 1 236 ? 8.005 -45.873 -5.988 1.00 54.72 236 GLU A N 1
ATOM 1931 C CA . GLU A 1 236 ? 8.390 -46.057 -7.400 1.00 54.72 236 GLU A CA 1
ATOM 1932 C C . GLU A 1 236 ? 9.832 -45.601 -7.667 1.00 54.72 236 GLU A C 1
ATOM 1934 O O . GLU A 1 236 ? 10.533 -46.212 -8.475 1.00 54.72 236 GLU A O 1
ATOM 1939 N N . GLY A 1 237 ? 10.330 -44.601 -6.930 1.00 51.38 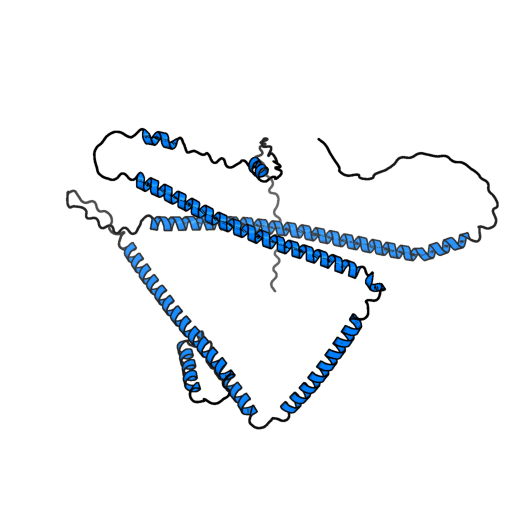237 GLY A N 1
ATOM 1940 C CA . GLY A 1 237 ? 11.734 -44.182 -6.978 1.00 51.38 237 GLY A CA 1
ATOM 1941 C C . GLY A 1 237 ? 12.740 -45.261 -6.546 1.00 51.38 237 GLY A C 1
ATOM 1942 O O . GLY A 1 237 ? 13.912 -45.175 -6.910 1.00 51.38 237 GLY A O 1
ATOM 1943 N N . HIS A 1 238 ? 12.306 -46.299 -5.821 1.00 51.22 238 HIS A N 1
ATOM 1944 C CA . HIS A 1 238 ? 13.189 -47.344 -5.288 1.00 51.22 238 HIS A CA 1
ATOM 1945 C C . HIS A 1 238 ? 13.170 -48.668 -6.067 1.00 51.22 238 HIS A C 1
ATOM 1947 O O . HIS A 1 238 ? 14.026 -49.520 -5.823 1.00 51.22 238 HIS A O 1
ATOM 1953 N N . THR A 1 239 ? 12.263 -48.869 -7.031 1.00 46.31 239 THR A N 1
ATOM 1954 C CA . THR A 1 239 ? 12.165 -50.149 -7.759 1.00 46.31 239 THR A CA 1
ATOM 1955 C C . THR A 1 239 ? 12.036 -49.978 -9.278 1.00 46.31 239 THR A C 1
ATOM 1957 O O . THR A 1 239 ? 10.982 -50.147 -9.870 1.00 46.31 239 THR A O 1
ATOM 1960 N N . GLY A 1 240 ? 13.177 -49.741 -9.939 1.00 50.88 240 GLY A N 1
ATOM 1961 C CA . GLY A 1 240 ? 13.375 -50.143 -11.341 1.00 50.88 240 GLY A CA 1
ATOM 1962 C C . GLY A 1 240 ? 13.040 -49.109 -12.424 1.00 50.88 240 GLY A C 1
ATOM 1963 O O . GLY A 1 240 ? 12.141 -49.326 -13.227 1.00 50.88 240 GLY A O 1
ATOM 1964 N N . GLY A 1 241 ? 13.832 -48.034 -12.528 1.00 53.31 241 GLY A N 1
ATOM 1965 C CA . GLY A 1 241 ? 13.735 -47.089 -13.657 1.00 53.31 241 GLY A CA 1
ATOM 1966 C C . GLY A 1 241 ? 14.821 -46.005 -13.763 1.00 53.31 241 GLY A C 1
ATOM 1967 O O . GLY A 1 241 ? 14.684 -45.091 -14.571 1.00 53.31 241 GLY A O 1
ATOM 1968 N N . GLY A 1 242 ? 15.905 -46.078 -12.983 1.00 57.16 242 GLY A N 1
ATOM 1969 C CA . GLY A 1 242 ? 16.943 -45.035 -12.878 1.00 57.16 242 GLY A CA 1
ATOM 1970 C C . GLY A 1 242 ? 17.948 -44.977 -14.035 1.00 57.16 242 GLY A C 1
ATOM 1971 O O . GLY A 1 242 ? 19.149 -45.006 -13.812 1.00 57.16 242 GLY A O 1
ATOM 1972 N N . THR A 1 243 ? 17.503 -44.975 -15.295 1.00 66.00 243 THR A N 1
ATOM 1973 C CA . THR A 1 243 ? 18.444 -44.746 -16.414 1.00 66.00 243 THR A CA 1
ATOM 1974 C C . THR A 1 243 ? 18.044 -43.611 -17.332 1.00 66.00 243 THR A C 1
ATOM 1976 O O . THR A 1 243 ? 18.928 -42.884 -17.766 1.00 66.00 243 THR A O 1
ATOM 1979 N N . ASP A 1 244 ? 16.764 -43.396 -17.616 1.00 73.88 244 ASP A N 1
ATOM 1980 C CA . ASP A 1 244 ? 16.387 -42.349 -18.573 1.00 73.88 244 ASP A CA 1
ATOM 1981 C C . ASP A 1 244 ? 16.153 -40.989 -17.905 1.00 73.88 244 ASP A C 1
ATOM 1983 O O . ASP A 1 244 ? 16.555 -39.968 -18.464 1.00 73.88 244 ASP A O 1
ATOM 1987 N N . HIS A 1 245 ? 15.628 -40.961 -16.673 1.00 78.50 245 HIS A N 1
ATOM 1988 C CA . HIS A 1 245 ? 15.561 -39.726 -15.885 1.00 78.50 245 HIS A CA 1
ATOM 1989 C C . HIS A 1 245 ? 16.961 -39.230 -15.506 1.00 78.50 245 HIS A C 1
ATOM 1991 O O . HIS A 1 245 ? 17.283 -38.066 -15.727 1.00 78.50 245 HIS A O 1
ATOM 1997 N N . ASP A 1 246 ? 17.831 -40.131 -15.050 1.00 80.00 246 ASP A N 1
ATOM 1998 C CA . ASP A 1 246 ? 19.191 -39.780 -14.630 1.00 80.00 246 ASP A CA 1
ATOM 1999 C C . ASP A 1 246 ? 20.067 -39.326 -15.808 1.00 80.00 246 ASP A C 1
ATOM 2001 O O . ASP A 1 246 ? 20.853 -38.389 -15.672 1.00 80.00 246 ASP A O 1
ATOM 2005 N N . LYS A 1 247 ? 19.894 -39.915 -17.003 1.00 85.88 247 LYS A N 1
ATOM 2006 C CA . LYS A 1 247 ? 20.542 -39.419 -18.232 1.00 85.88 247 LYS A CA 1
ATOM 2007 C C . LYS A 1 247 ? 20.034 -38.034 -18.628 1.00 85.88 247 LYS A C 1
ATOM 2009 O O . LYS A 1 247 ? 20.844 -37.198 -19.021 1.00 85.88 247 LYS A O 1
ATOM 2014 N N . LEU A 1 248 ? 18.724 -37.784 -18.533 1.00 89.38 248 LEU A N 1
ATOM 2015 C CA . LEU A 1 248 ? 18.145 -36.472 -18.828 1.00 89.38 248 LEU A CA 1
ATOM 2016 C C . LEU A 1 248 ? 18.646 -35.416 -17.835 1.00 89.38 248 LEU A C 1
ATOM 2018 O O . LEU A 1 248 ? 19.023 -34.324 -18.253 1.00 89.38 248 LEU A O 1
ATOM 2022 N N . LEU A 1 249 ? 18.715 -35.749 -16.543 1.00 87.38 249 LEU A N 1
ATOM 2023 C CA . LEU A 1 249 ? 19.289 -34.882 -15.516 1.00 87.38 249 LEU A CA 1
ATOM 2024 C C . LEU A 1 249 ? 20.764 -34.589 -15.796 1.00 87.38 249 LEU A C 1
ATOM 2026 O O . LEU A 1 249 ? 21.153 -33.424 -15.820 1.00 87.38 249 LEU A O 1
ATOM 2030 N N . ALA A 1 250 ? 21.569 -35.608 -16.109 1.00 89.75 250 ALA A N 1
ATOM 2031 C CA . ALA A 1 250 ? 22.970 -35.417 -16.477 1.00 89.75 250 ALA A CA 1
ATOM 2032 C C . ALA A 1 250 ? 23.122 -34.528 -17.726 1.00 89.75 250 ALA A C 1
ATOM 2034 O O . ALA A 1 250 ? 23.992 -33.656 -17.768 1.00 89.75 250 ALA A O 1
ATOM 2035 N N . GLN A 1 251 ? 22.255 -34.694 -18.730 1.00 93.31 251 GLN A N 1
ATOM 2036 C CA . GLN A 1 251 ? 22.251 -33.859 -19.930 1.00 93.31 251 GLN A CA 1
ATOM 2037 C C . GLN A 1 251 ? 21.892 -32.401 -19.605 1.00 93.31 251 GLN A C 1
ATOM 2039 O O . GLN A 1 251 ? 22.640 -31.495 -19.980 1.00 93.31 251 GLN A O 1
ATOM 2044 N N . LEU A 1 252 ? 20.817 -32.167 -18.851 1.00 93.69 252 LEU A N 1
ATOM 2045 C CA . LEU A 1 252 ? 20.404 -30.827 -18.425 1.00 93.69 252 LEU A CA 1
ATOM 2046 C C . LEU A 1 252 ? 21.459 -30.157 -17.541 1.00 93.69 252 LEU A C 1
ATOM 2048 O O . LEU A 1 252 ? 21.703 -28.962 -17.678 1.00 93.69 252 LEU A O 1
ATOM 2052 N N . GLU A 1 253 ? 22.148 -30.908 -16.683 1.00 95.38 253 GLU A N 1
ATOM 2053 C CA . GLU A 1 253 ? 23.270 -30.388 -15.902 1.00 95.38 253 GLU A CA 1
ATOM 2054 C C . GLU A 1 253 ? 24.438 -29.940 -16.786 1.00 95.38 253 GLU A C 1
ATOM 2056 O O . GLU A 1 253 ? 25.066 -28.915 -16.507 1.00 95.38 253 GLU A O 1
ATOM 2061 N N . THR A 1 254 ? 24.755 -30.689 -17.848 1.00 94.88 254 THR A N 1
ATOM 2062 C CA . THR A 1 254 ? 25.812 -30.289 -18.789 1.00 94.88 254 THR A CA 1
ATOM 2063 C C . THR A 1 254 ? 25.421 -29.052 -19.597 1.00 94.88 254 THR A C 1
ATOM 2065 O O . THR A 1 254 ? 26.242 -28.146 -19.750 1.00 94.88 254 THR A O 1
ATOM 2068 N N . GLU A 1 255 ? 24.164 -28.952 -20.034 1.00 95.44 255 GLU A N 1
ATOM 2069 C CA . GLU A 1 255 ? 23.633 -27.787 -20.752 1.00 95.44 255 GLU A CA 1
ATOM 2070 C C . GLU A 1 255 ? 23.530 -26.551 -19.842 1.00 95.44 255 GLU A C 1
ATOM 2072 O O . GLU A 1 255 ? 23.880 -25.435 -20.239 1.00 95.44 255 GLU A O 1
ATOM 2077 N N . LEU A 1 256 ? 23.161 -26.741 -18.574 1.00 96.50 256 LEU A N 1
ATOM 2078 C CA . LEU A 1 256 ? 23.175 -25.694 -17.556 1.00 96.50 256 LEU A CA 1
ATOM 2079 C C . LEU A 1 256 ? 24.601 -25.177 -17.318 1.00 96.50 256 LEU A C 1
ATOM 2081 O O . LEU A 1 256 ? 24.822 -23.969 -17.281 1.00 96.50 256 LEU A O 1
ATOM 2085 N N . LYS A 1 257 ? 25.594 -26.065 -17.208 1.00 96.50 257 LYS A N 1
ATOM 2086 C CA . LYS A 1 257 ? 27.006 -25.663 -17.069 1.00 96.50 257 LYS A CA 1
ATOM 2087 C C . LYS A 1 257 ? 27.498 -24.898 -18.305 1.00 96.50 257 LYS A C 1
ATOM 2089 O O . LYS A 1 257 ? 28.178 -23.883 -18.153 1.00 96.50 257 LYS A O 1
ATOM 2094 N N . ALA A 1 258 ? 27.127 -25.332 -19.511 1.00 94.81 258 ALA A N 1
ATOM 2095 C CA . ALA A 1 258 ? 27.482 -24.653 -20.759 1.00 94.81 258 ALA A CA 1
ATOM 2096 C C . ALA A 1 258 ? 26.823 -23.265 -20.876 1.00 94.81 258 ALA A C 1
ATOM 2098 O O . ALA A 1 258 ? 27.495 -22.281 -21.190 1.00 94.81 258 ALA A O 1
ATOM 2099 N N . SER A 1 259 ? 25.531 -23.149 -20.553 1.00 94.69 259 SER A N 1
ATOM 2100 C CA . SER A 1 259 ? 24.823 -21.861 -20.545 1.00 94.69 259 SER A CA 1
ATOM 2101 C C . SER A 1 259 ? 25.379 -20.906 -19.487 1.00 94.69 259 SER A C 1
ATOM 2103 O O . SER A 1 259 ? 25.573 -19.727 -19.774 1.00 94.69 259 SER A O 1
ATOM 2105 N N . GLN A 1 260 ? 25.752 -21.398 -18.302 1.00 96.50 260 GLN A N 1
ATOM 2106 C CA . GLN A 1 260 ? 26.436 -20.592 -17.286 1.00 96.50 260 GLN A CA 1
ATOM 2107 C C . GLN A 1 260 ? 27.780 -20.044 -17.782 1.00 96.50 260 GLN A C 1
ATOM 2109 O O . GLN A 1 260 ? 28.120 -18.898 -17.489 1.00 96.50 260 GLN A O 1
ATOM 2114 N N . GLN A 1 261 ? 28.553 -20.836 -18.530 1.00 96.06 261 GLN A N 1
ATOM 2115 C CA . GLN A 1 261 ? 29.805 -20.373 -19.137 1.00 96.06 261 GLN A CA 1
ATOM 2116 C C . GLN A 1 261 ? 29.550 -19.312 -20.214 1.00 96.06 261 GLN A C 1
ATOM 2118 O O . GLN A 1 261 ? 30.238 -18.292 -20.228 1.00 96.06 261 GLN A O 1
ATOM 2123 N N . LEU A 1 262 ? 28.532 -19.504 -21.059 1.00 96.56 262 LEU A N 1
ATOM 2124 C CA . LEU A 1 262 ? 28.133 -18.519 -22.065 1.00 96.56 262 LEU A CA 1
ATOM 2125 C C . LEU A 1 262 ? 27.696 -17.200 -21.421 1.00 96.56 262 LEU A C 1
ATOM 2127 O O . LEU A 1 262 ? 28.132 -16.140 -21.855 1.00 96.56 262 LEU A O 1
ATOM 2131 N N . VAL A 1 263 ? 26.887 -17.259 -20.362 1.00 96.19 263 VAL A N 1
ATOM 2132 C CA . VAL A 1 263 ? 26.440 -16.071 -19.626 1.00 96.19 263 VAL A CA 1
ATOM 2133 C C . VAL A 1 263 ? 27.625 -15.352 -18.986 1.00 96.19 263 VAL A C 1
ATOM 2135 O O . VAL A 1 263 ? 27.698 -14.131 -19.071 1.00 96.19 263 VAL A O 1
ATOM 2138 N N . LYS A 1 264 ? 28.589 -16.075 -18.403 1.00 96.12 264 LYS A N 1
ATOM 2139 C CA . LYS A 1 264 ? 29.823 -15.466 -17.876 1.00 96.12 264 LYS A CA 1
ATOM 2140 C C . LYS A 1 264 ? 30.629 -14.774 -18.973 1.00 96.12 264 LYS A C 1
ATOM 2142 O O . LYS A 1 264 ? 31.078 -13.654 -18.763 1.00 96.12 264 LYS A O 1
ATOM 2147 N N . LEU A 1 265 ? 30.767 -15.397 -20.145 1.00 95.38 265 LEU A N 1
ATOM 2148 C CA . LEU A 1 265 ? 31.453 -14.793 -21.288 1.00 95.38 265 LEU A CA 1
ATOM 2149 C C . LEU A 1 265 ? 30.702 -13.560 -21.808 1.00 95.38 265 LEU A C 1
ATOM 2151 O O . LEU A 1 265 ? 31.320 -12.534 -22.058 1.00 95.38 265 LEU A O 1
ATOM 2155 N N . GLN A 1 266 ? 29.374 -13.627 -21.927 1.00 93.44 266 GLN A N 1
ATOM 2156 C CA . GLN A 1 266 ? 28.540 -12.484 -22.309 1.00 93.44 266 GLN A CA 1
ATOM 2157 C C . GLN A 1 266 ? 28.669 -11.341 -21.300 1.00 93.44 266 GLN A C 1
ATOM 2159 O O . GLN A 1 266 ? 28.828 -10.193 -21.698 1.00 93.44 266 GLN A O 1
ATOM 2164 N N . GLN A 1 267 ? 28.648 -11.644 -20.001 1.00 92.06 267 GLN A N 1
ATOM 2165 C CA . GLN A 1 267 ? 28.868 -10.658 -18.946 1.00 92.06 267 GLN A CA 1
ATOM 2166 C C . GLN A 1 267 ? 30.267 -10.050 -19.030 1.00 92.06 267 GLN A C 1
ATOM 2168 O O . GLN A 1 267 ? 30.391 -8.840 -18.883 1.00 92.06 267 GLN A O 1
ATO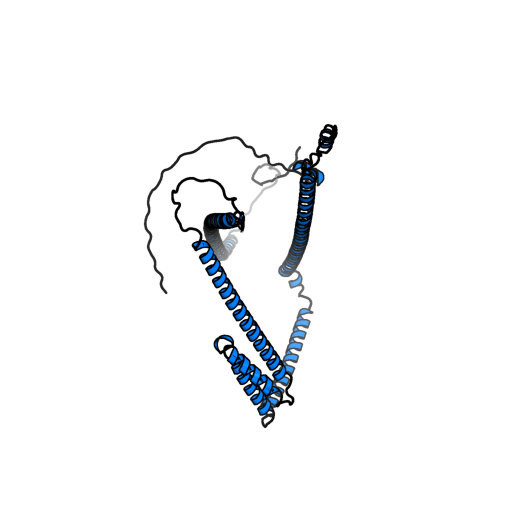M 2173 N N . GLN A 1 268 ? 31.295 -10.853 -19.304 1.00 93.31 268 GLN A N 1
ATOM 2174 C CA . GLN A 1 268 ? 32.660 -10.365 -19.472 1.00 93.31 268 GLN A CA 1
ATOM 2175 C C . GLN A 1 268 ? 32.784 -9.459 -20.700 1.00 93.31 268 GLN A C 1
ATOM 2177 O O . GLN A 1 268 ? 33.302 -8.363 -20.578 1.00 93.31 268 GLN A O 1
ATOM 2182 N N . LEU A 1 269 ? 32.220 -9.844 -21.846 1.00 90.00 269 LEU A N 1
ATOM 2183 C CA . LEU A 1 269 ? 32.222 -9.010 -23.052 1.00 90.00 269 LEU A CA 1
ATOM 2184 C C . LEU A 1 269 ? 31.441 -7.704 -22.863 1.00 90.00 269 LEU A C 1
ATOM 2186 O O . LEU A 1 269 ? 31.857 -6.659 -23.355 1.00 90.00 269 LEU A O 1
ATOM 2190 N N . LEU A 1 270 ? 30.319 -7.743 -22.139 1.00 87.50 270 LEU A N 1
ATOM 2191 C CA . LEU A 1 270 ? 29.575 -6.536 -21.780 1.00 87.50 270 LEU A CA 1
ATOM 2192 C C . LEU A 1 270 ? 30.375 -5.655 -20.817 1.00 87.50 270 LEU A C 1
ATOM 2194 O O . LEU A 1 270 ? 30.398 -4.443 -20.997 1.00 87.50 270 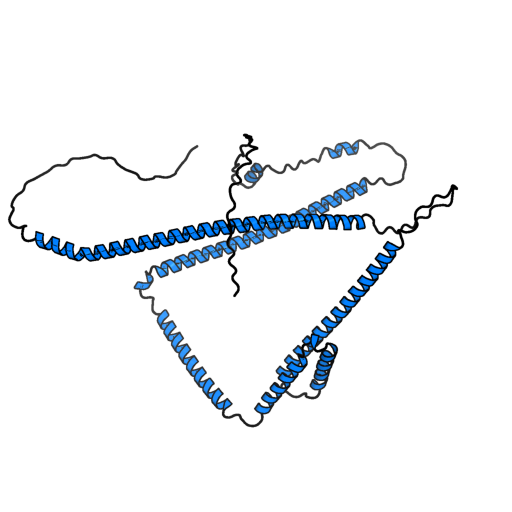LEU A O 1
ATOM 2198 N N . GLN A 1 271 ? 31.060 -6.238 -19.831 1.00 86.12 271 GLN A N 1
ATOM 2199 C CA . GLN A 1 271 ? 31.960 -5.495 -18.947 1.00 86.12 271 GLN A CA 1
ATOM 2200 C C . GLN A 1 271 ? 33.119 -4.882 -19.734 1.00 86.12 271 GLN A C 1
ATOM 2202 O O . GLN A 1 271 ? 33.345 -3.687 -19.611 1.00 86.12 271 GLN A O 1
ATOM 2207 N N . ASP A 1 272 ? 33.783 -5.638 -20.606 1.00 81.81 272 ASP A N 1
ATOM 2208 C CA . ASP A 1 272 ? 34.872 -5.150 -21.456 1.00 81.81 272 ASP A CA 1
ATOM 2209 C C . ASP A 1 272 ? 34.392 -4.018 -22.384 1.00 81.81 272 ASP A C 1
ATOM 2211 O O . ASP A 1 272 ? 35.083 -3.016 -22.564 1.00 81.81 272 ASP A O 1
ATOM 2215 N N . SER A 1 273 ? 33.163 -4.120 -22.904 1.00 75.31 273 SER A N 1
ATOM 2216 C CA . SER A 1 273 ? 32.532 -3.066 -23.706 1.00 75.31 273 SER A CA 1
ATOM 2217 C C . SER A 1 273 ? 32.163 -1.819 -22.896 1.00 75.31 273 SER A C 1
ATOM 2219 O O . SER A 1 273 ? 32.176 -0.727 -23.457 1.00 75.31 273 SER A O 1
ATOM 2221 N N . LEU A 1 274 ? 31.812 -1.957 -21.614 1.00 67.12 274 LEU A N 1
ATOM 2222 C CA . LEU A 1 274 ? 31.496 -0.840 -20.710 1.00 67.12 274 LEU A CA 1
ATOM 2223 C C . LEU A 1 274 ? 32.755 -0.203 -20.100 1.00 67.12 274 LEU A C 1
ATOM 2225 O O . LEU A 1 274 ? 32.725 0.960 -19.708 1.00 67.12 274 LEU A O 1
ATOM 2229 N N . MET A 1 275 ? 33.848 -0.964 -20.010 1.00 67.62 275 MET A N 1
ATOM 2230 C CA . MET A 1 275 ? 35.162 -0.512 -19.543 1.00 67.62 275 MET A CA 1
ATOM 2231 C C . MET A 1 275 ? 35.971 0.172 -20.654 1.00 67.62 275 MET A C 1
ATOM 2233 O O . MET A 1 275 ? 36.960 0.847 -20.360 1.00 67.62 275 MET A O 1
ATOM 2237 N N . SER A 1 276 ? 35.552 0.044 -21.919 1.00 62.69 276 SER A N 1
ATOM 2238 C CA . SER A 1 276 ? 35.994 0.947 -22.982 1.00 62.69 276 SER A CA 1
ATOM 2239 C C . SER A 1 276 ? 35.536 2.364 -22.628 1.00 62.69 276 SER A C 1
ATOM 2241 O O . SER A 1 276 ? 34.341 2.555 -22.392 1.00 62.69 276 SER A O 1
ATOM 2243 N N . PRO A 1 277 ? 36.436 3.367 -22.586 1.00 62.84 277 PRO A N 1
ATOM 2244 C CA . PRO A 1 277 ? 36.037 4.734 -22.292 1.00 62.84 277 PRO A CA 1
ATOM 2245 C C . PRO A 1 277 ? 34.927 5.138 -23.258 1.00 62.84 277 PRO A C 1
ATOM 2247 O O . PRO A 1 277 ? 35.024 4.885 -24.463 1.00 62.84 277 PRO A O 1
ATOM 2250 N N . VAL A 1 278 ? 33.859 5.714 -22.698 1.00 59.72 278 VAL A N 1
ATOM 2251 C CA . VAL A 1 278 ? 32.748 6.276 -23.467 1.00 59.72 278 VAL A CA 1
ATOM 2252 C C . VAL A 1 278 ? 33.364 7.121 -24.585 1.00 59.72 278 VAL A C 1
ATOM 2254 O O . VAL A 1 278 ? 34.192 7.984 -24.271 1.00 59.72 278 VAL A O 1
ATOM 2257 N N . PRO A 1 279 ? 33.038 6.849 -25.866 1.00 67.19 279 PRO A N 1
ATOM 2258 C CA . PRO A 1 279 ? 33.572 7.613 -26.984 1.00 67.19 279 PRO A CA 1
ATOM 2259 C C . PRO A 1 279 ? 33.438 9.101 -26.681 1.00 67.19 279 PRO A C 1
ATOM 2261 O O . PRO A 1 279 ? 32.393 9.534 -26.192 1.00 67.19 279 PRO A O 1
ATOM 2264 N N . SER A 1 280 ? 34.494 9.881 -26.903 1.00 62.62 280 SER A N 1
ATOM 2265 C CA . SER A 1 280 ? 34.509 11.296 -26.518 1.00 62.62 280 SER A CA 1
ATOM 2266 C C . SER A 1 280 ? 33.364 12.091 -27.162 1.00 62.62 280 SER A C 1
ATOM 2268 O O . SER A 1 280 ? 32.955 13.105 -26.613 1.00 62.62 280 SER A O 1
ATOM 2270 N N . GLU A 1 281 ? 32.768 11.592 -28.254 1.00 65.81 281 GLU A N 1
ATOM 2271 C CA . GLU A 1 281 ? 31.565 12.169 -28.866 1.00 65.81 281 GLU A CA 1
ATOM 2272 C C . GLU A 1 281 ? 30.279 12.019 -28.023 1.00 65.81 281 GLU A C 1
ATOM 2274 O O . GLU A 1 281 ? 29.331 12.781 -28.204 1.00 65.81 281 GLU A O 1
ATOM 2279 N N . LEU A 1 282 ? 30.217 11.044 -27.109 1.00 61.66 282 LEU A N 1
ATOM 2280 C CA . LEU A 1 282 ? 29.075 10.788 -26.218 1.00 61.66 282 LEU A CA 1
ATOM 2281 C C . LEU A 1 282 ? 29.231 11.449 -24.842 1.00 61.66 282 LEU A C 1
ATOM 2283 O O . LEU A 1 282 ? 28.230 11.650 -24.152 1.00 61.66 282 LEU A O 1
ATOM 2287 N N . ALA A 1 283 ? 30.458 11.800 -24.449 1.00 61.94 283 ALA A N 1
ATOM 2288 C CA . ALA A 1 283 ? 30.733 12.506 -23.197 1.00 61.94 283 ALA A CA 1
ATOM 2289 C C . ALA A 1 283 ? 30.121 13.921 -23.189 1.00 61.94 283 ALA A C 1
ATOM 2291 O O . ALA A 1 283 ? 29.562 14.333 -22.179 1.00 61.94 283 ALA A O 1
ATOM 2292 N N . ASP A 1 284 ? 30.116 14.598 -24.342 1.00 63.72 284 ASP A N 1
ATOM 2293 C CA . ASP A 1 284 ? 29.455 15.898 -24.541 1.00 63.72 284 ASP A CA 1
ATOM 2294 C C . ASP A 1 284 ? 28.000 15.756 -25.035 1.00 63.72 284 ASP A C 1
ATOM 2296 O O . ASP A 1 284 ? 27.399 16.697 -25.562 1.00 63.72 284 ASP A O 1
ATOM 2300 N N . SER A 1 285 ? 27.403 14.565 -24.902 1.00 75.31 285 SER A N 1
ATOM 2301 C CA . SER A 1 285 ? 26.015 14.367 -25.308 1.00 75.31 285 SER A CA 1
ATOM 2302 C C . SER A 1 285 ? 25.059 15.028 -24.314 1.00 75.31 285 SER A C 1
ATOM 2304 O O . SER A 1 285 ? 25.119 14.826 -23.102 1.00 75.31 285 SER A O 1
ATOM 2306 N N . TYR A 1 286 ? 24.107 15.783 -24.858 1.00 77.50 286 TYR A N 1
ATOM 2307 C CA . TYR A 1 286 ? 23.028 16.443 -24.118 1.00 77.50 286 TYR A CA 1
ATOM 2308 C C . TYR A 1 286 ? 22.299 15.508 -23.131 1.00 77.50 286 TYR A C 1
ATOM 2310 O O . TYR A 1 286 ? 21.868 15.934 -22.061 1.00 77.50 286 TYR A O 1
ATOM 2318 N N . PHE A 1 287 ? 22.211 14.214 -23.454 1.00 78.50 287 PHE A N 1
ATOM 2319 C CA . PHE A 1 287 ? 21.574 13.203 -22.612 1.00 78.50 287 PHE A CA 1
ATOM 2320 C C . PHE A 1 287 ? 22.326 12.925 -21.307 1.00 78.50 287 PHE A C 1
ATOM 2322 O O . PHE A 1 287 ? 21.678 12.679 -20.292 1.00 78.50 287 PHE A O 1
ATOM 2329 N N . LEU A 1 288 ? 23.663 12.974 -21.306 1.00 83.44 288 LEU A N 1
ATOM 2330 C CA . LEU A 1 288 ? 24.455 12.760 -20.092 1.00 83.44 288 LEU A CA 1
ATOM 2331 C C . LEU A 1 288 ? 24.294 13.945 -19.129 1.00 83.44 288 LEU A C 1
ATOM 2333 O O . LEU A 1 288 ? 24.029 13.752 -17.946 1.00 83.44 288 LEU A O 1
ATOM 2337 N N . GLU A 1 289 ? 24.324 15.171 -19.656 1.00 85.62 289 GLU A N 1
ATOM 2338 C CA . GLU A 1 289 ? 24.091 16.388 -18.870 1.00 85.62 289 GLU A CA 1
ATOM 2339 C C . GLU A 1 289 ? 22.652 16.445 -18.318 1.00 85.62 289 GLU A C 1
ATOM 2341 O O . GLU A 1 289 ? 22.414 16.835 -17.173 1.00 85.62 289 GLU A O 1
ATOM 2346 N N . GLU A 1 290 ? 21.653 16.037 -19.109 1.00 86.62 290 GLU A N 1
ATOM 2347 C CA . GLU A 1 290 ? 20.277 15.891 -18.621 1.00 86.62 290 GLU A CA 1
ATOM 2348 C C . GLU A 1 290 ? 20.136 14.799 -17.561 1.00 86.62 290 GLU A C 1
ATOM 2350 O O . GLU A 1 290 ? 19.401 14.993 -16.591 1.00 86.62 290 GLU A O 1
ATOM 2355 N N . TRP A 1 291 ? 20.844 13.682 -17.710 1.00 87.88 291 TRP A N 1
ATOM 2356 C CA . TRP A 1 291 ? 20.854 12.606 -16.727 1.00 87.88 291 TRP A CA 1
ATOM 2357 C C . TRP A 1 291 ? 21.444 13.068 -15.391 1.00 87.88 291 TRP A C 1
ATOM 2359 O O . TRP A 1 291 ? 20.848 12.833 -14.338 1.00 87.88 291 TRP A O 1
ATOM 2369 N N . GLU A 1 292 ? 22.550 13.808 -15.420 1.00 89.12 292 GLU A N 1
ATOM 2370 C CA . GLU A 1 292 ? 23.153 14.412 -14.229 1.00 89.12 292 GLU A CA 1
ATOM 2371 C C . GLU A 1 292 ? 22.229 15.456 -13.589 1.00 89.12 292 GLU A C 1
ATOM 2373 O O . GLU A 1 292 ? 21.982 15.417 -12.380 1.00 89.12 292 GLU A O 1
ATOM 2378 N N . ARG A 1 293 ? 21.620 16.344 -14.390 1.00 94.62 293 ARG A N 1
ATOM 2379 C CA . ARG A 1 293 ? 20.607 17.297 -13.898 1.00 94.62 293 ARG A CA 1
ATOM 2380 C C . ARG A 1 293 ? 19.421 16.588 -13.253 1.00 94.62 293 ARG A C 1
ATOM 2382 O O . ARG A 1 293 ? 18.900 17.058 -12.238 1.00 94.62 293 ARG A O 1
ATOM 2389 N N . LEU A 1 294 ? 18.979 15.475 -13.833 1.00 95.56 294 LEU A N 1
ATOM 2390 C CA . LEU A 1 294 ? 17.908 14.664 -13.277 1.00 95.56 294 LEU A CA 1
ATOM 2391 C C . LEU A 1 294 ? 18.341 14.066 -11.937 1.00 95.56 294 LEU A C 1
ATOM 2393 O O . LEU A 1 294 ? 17.604 14.214 -10.966 1.00 95.56 294 LEU A O 1
ATOM 2397 N N . GLN A 1 295 ? 19.536 13.481 -11.836 1.00 95.31 295 GLN A N 1
ATOM 2398 C CA . GLN A 1 295 ? 20.045 12.947 -10.569 1.00 95.31 295 GLN A CA 1
ATOM 2399 C C . GLN A 1 295 ? 20.111 14.004 -9.463 1.00 95.31 295 GLN A C 1
ATOM 2401 O O . GLN A 1 295 ? 19.679 13.739 -8.340 1.00 95.31 295 GLN A O 1
ATOM 2406 N N . VAL A 1 296 ? 20.572 15.218 -9.776 1.00 96.56 296 VAL A N 1
ATOM 2407 C CA . VAL A 1 296 ? 20.590 16.332 -8.813 1.00 96.56 296 VAL A CA 1
ATOM 2408 C C . VAL A 1 296 ? 19.174 16.670 -8.337 1.00 96.56 296 VAL A C 1
ATOM 2410 O O . VAL A 1 296 ? 18.943 16.793 -7.134 1.00 96.56 296 VAL A O 1
ATOM 2413 N N . ARG A 1 297 ? 18.199 16.749 -9.253 1.00 96.38 297 ARG A N 1
ATOM 2414 C CA . ARG A 1 297 ? 16.788 16.985 -8.893 1.00 96.38 297 ARG A CA 1
ATOM 2415 C C . ARG A 1 297 ? 16.203 15.854 -8.048 1.00 96.38 297 ARG A C 1
ATOM 2417 O O . ARG A 1 297 ? 15.446 16.119 -7.121 1.00 96.38 297 ARG A O 1
ATOM 2424 N N . TRP A 1 298 ? 16.554 14.604 -8.337 1.00 97.50 298 TRP A N 1
ATOM 2425 C CA . TRP A 1 298 ? 16.149 13.459 -7.520 1.00 97.50 298 TRP A CA 1
ATOM 2426 C C . TRP A 1 298 ? 16.716 13.545 -6.103 1.00 97.50 298 TRP A C 1
ATOM 2428 O O . TRP A 1 298 ? 15.975 13.350 -5.141 1.00 97.50 298 TRP A O 1
ATOM 2438 N N . ALA A 1 299 ? 17.991 13.910 -5.958 1.00 97.62 299 ALA A N 1
ATOM 2439 C CA . ALA A 1 299 ? 18.610 14.117 -4.652 1.00 97.62 299 ALA A CA 1
ATOM 2440 C C . ALA A 1 299 ? 17.943 15.263 -3.869 1.00 97.62 299 ALA A C 1
ATOM 2442 O O . ALA A 1 299 ? 17.739 15.146 -2.658 1.00 97.62 299 ALA A O 1
ATOM 2443 N N . GLU A 1 300 ? 17.554 16.344 -4.551 1.00 97.81 300 GLU A N 1
ATOM 2444 C CA . GLU A 1 300 ? 16.800 17.445 -3.947 1.00 97.81 300 GLU A CA 1
ATOM 2445 C C . GLU A 1 300 ? 15.420 16.984 -3.456 1.00 97.81 300 GLU A C 1
ATOM 2447 O O . GLU A 1 300 ? 15.055 17.248 -2.309 1.00 97.81 300 GLU A O 1
ATOM 2452 N N . LEU A 1 301 ? 14.676 16.232 -4.272 1.00 97.81 301 LEU A N 1
ATOM 2453 C CA . LEU A 1 301 ? 13.377 15.673 -3.882 1.00 97.81 301 LEU A CA 1
ATOM 2454 C C . LEU A 1 301 ? 13.497 14.706 -2.702 1.00 97.81 301 LEU A C 1
ATOM 2456 O O . LEU A 1 301 ? 12.674 14.736 -1.786 1.00 97.81 301 LEU A O 1
ATOM 2460 N N . ASP A 1 302 ? 14.535 13.873 -2.678 1.00 97.56 302 ASP A N 1
ATOM 2461 C CA . ASP A 1 302 ? 14.797 12.978 -1.554 1.00 97.56 302 ASP A CA 1
ATOM 2462 C C . ASP A 1 302 ? 15.158 13.748 -0.281 1.00 97.56 302 ASP A C 1
ATOM 2464 O O . ASP A 1 302 ? 14.713 13.382 0.813 1.00 97.56 302 ASP A O 1
ATOM 2468 N N . HIS A 1 303 ? 15.923 14.835 -0.404 1.00 98.19 303 HIS A N 1
ATOM 2469 C CA . HIS A 1 303 ? 16.195 15.731 0.713 1.00 98.19 303 HIS A CA 1
ATOM 2470 C C . HIS A 1 303 ? 14.902 16.362 1.245 1.00 98.19 303 HIS A C 1
ATOM 2472 O O . HIS A 1 303 ? 14.656 16.296 2.451 1.00 98.19 303 HIS A O 1
ATOM 2478 N N . GLN A 1 304 ? 14.047 16.885 0.359 1.00 98.06 304 GLN A N 1
ATOM 2479 C CA . GLN A 1 304 ? 12.739 17.450 0.710 1.00 98.06 304 GLN A CA 1
ATOM 2480 C C . GLN A 1 304 ? 11.823 16.408 1.367 1.00 98.06 304 GLN A C 1
ATOM 2482 O O . GLN A 1 304 ? 11.174 16.669 2.377 1.00 98.06 304 GLN A O 1
ATOM 2487 N N . ARG A 1 305 ? 11.802 15.172 0.862 1.00 97.69 305 ARG A N 1
ATOM 2488 C CA . ARG A 1 305 ? 11.038 14.087 1.490 1.00 97.69 305 ARG A CA 1
ATOM 2489 C C . ARG A 1 305 ? 11.516 13.830 2.919 1.00 97.69 305 ARG A C 1
ATOM 2491 O O . ARG A 1 305 ? 10.701 13.685 3.826 1.00 97.69 305 ARG A O 1
ATOM 2498 N N . ARG A 1 306 ? 12.834 13.815 3.144 1.00 98.19 306 ARG A N 1
ATOM 2499 C CA . ARG A 1 306 ? 13.421 13.638 4.483 1.00 98.19 306 ARG A CA 1
ATOM 2500 C C . ARG A 1 306 ? 13.182 14.838 5.401 1.00 98.19 306 ARG A C 1
ATOM 2502 O O . ARG A 1 306 ? 13.130 14.639 6.613 1.00 98.19 306 ARG A O 1
ATOM 2509 N N . THR A 1 307 ? 13.099 16.068 4.889 1.00 97.81 307 THR A N 1
ATOM 2510 C CA . THR A 1 307 ? 12.725 17.237 5.708 1.00 97.81 307 THR A CA 1
ATOM 2511 C C . THR A 1 307 ? 11.266 17.145 6.124 1.00 97.81 307 THR A C 1
ATOM 2513 O O . THR A 1 307 ? 10.994 17.235 7.315 1.00 97.81 307 THR A O 1
ATOM 2516 N N . PHE A 1 308 ? 10.353 16.846 5.195 1.00 98.25 308 PHE A N 1
ATOM 2517 C CA . PHE A 1 308 ? 8.934 16.687 5.519 1.00 98.25 308 PHE A CA 1
ATOM 2518 C C . PHE A 1 308 ? 8.676 15.551 6.507 1.00 98.25 308 PHE A C 1
ATOM 2520 O O . PHE A 1 308 ? 7.840 15.694 7.393 1.00 98.25 308 PHE A O 1
ATOM 2527 N N . GLU A 1 309 ? 9.407 14.440 6.405 1.00 98.31 309 GLU A N 1
ATOM 2528 C CA . GLU A 1 309 ? 9.280 13.338 7.361 1.00 98.31 309 GLU A CA 1
ATOM 2529 C C . GLU A 1 309 ? 9.706 13.764 8.774 1.00 98.31 309 GLU A C 1
ATOM 2531 O O . GLU A 1 309 ? 8.992 13.506 9.743 1.00 98.31 309 GLU A O 1
ATOM 2536 N N . ARG A 1 310 ? 10.827 14.489 8.892 1.00 98.12 310 ARG A N 1
ATOM 2537 C CA . ARG A 1 310 ? 11.284 15.057 10.169 1.00 98.12 310 ARG A CA 1
ATOM 2538 C C . ARG A 1 310 ? 10.289 16.071 10.720 1.00 98.12 310 ARG A C 1
ATOM 2540 O O . ARG A 1 310 ? 9.930 15.994 11.888 1.00 98.12 310 ARG A O 1
ATOM 2547 N N . GLU A 1 311 ? 9.805 16.987 9.888 1.00 98.25 311 GLU A N 1
ATOM 2548 C CA . GLU A 1 311 ? 8.787 17.960 10.286 1.00 98.25 311 GLU A CA 1
ATOM 2549 C C . GLU A 1 311 ? 7.525 17.250 10.781 1.00 98.25 311 GLU A C 1
ATOM 2551 O O . GLU A 1 311 ? 7.042 17.537 11.875 1.00 98.25 311 GLU A O 1
ATOM 2556 N N . ARG A 1 312 ? 7.036 16.247 10.048 1.00 98.25 312 ARG A N 1
ATOM 2557 C CA . ARG A 1 312 ? 5.873 15.450 10.446 1.00 98.25 312 ARG A CA 1
ATOM 2558 C C . ARG A 1 312 ? 6.075 14.769 11.799 1.00 98.25 312 ARG A C 1
ATOM 2560 O O . ARG A 1 312 ? 5.155 14.790 12.617 1.00 98.25 312 ARG A O 1
ATOM 2567 N N . GLN A 1 313 ? 7.256 14.210 12.057 1.00 98.06 313 GLN A N 1
ATOM 2568 C CA . GLN A 1 313 ? 7.602 13.648 13.366 1.00 98.06 313 GLN A CA 1
ATOM 2569 C C . GLN A 1 313 ? 7.566 14.728 14.453 1.00 98.06 313 GLN A C 1
ATOM 2571 O O . GLN A 1 313 ? 6.865 14.562 15.446 1.00 98.06 313 GLN A O 1
ATOM 2576 N N . THR A 1 314 ? 8.195 15.887 14.224 1.00 98.12 314 THR A N 1
ATOM 2577 C CA . THR A 1 314 ? 8.183 16.990 15.202 1.00 98.12 314 THR A CA 1
ATOM 2578 C C . THR A 1 314 ? 6.779 17.530 15.487 1.00 98.12 314 THR A C 1
ATOM 2580 O O . THR A 1 314 ? 6.459 17.819 16.640 1.00 98.12 314 THR A O 1
ATOM 2583 N N . PHE A 1 315 ? 5.908 17.622 14.476 1.00 98.44 315 PHE A N 1
ATOM 2584 C CA . PHE A 1 315 ? 4.508 18.017 14.655 1.00 98.44 315 PHE A CA 1
ATOM 2585 C C . PHE A 1 315 ? 3.716 16.970 15.434 1.00 98.44 315 PHE A C 1
ATOM 2587 O O . PHE A 1 315 ? 2.902 17.325 16.287 1.00 98.44 315 PHE A O 1
ATOM 2594 N N . THR A 1 316 ? 3.964 15.689 15.164 1.00 98.44 316 THR A N 1
ATOM 2595 C CA . THR A 1 316 ? 3.318 14.584 15.878 1.00 98.44 316 THR A CA 1
ATOM 2596 C C . THR A 1 316 ? 3.723 14.592 17.351 1.00 98.44 316 THR A C 1
ATOM 2598 O O . THR A 1 316 ? 2.854 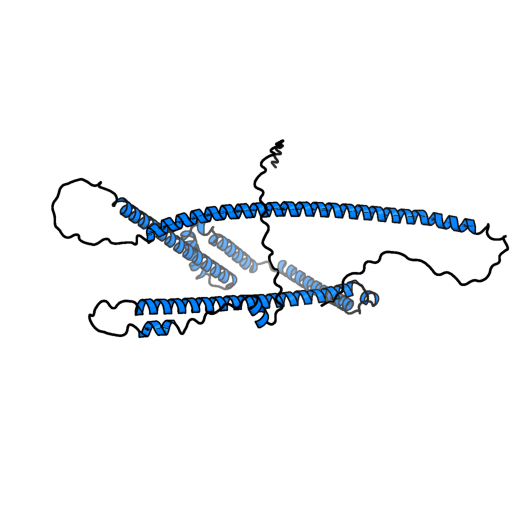14.576 18.221 1.00 98.44 316 THR A O 1
ATOM 2601 N N . ASP A 1 317 ? 5.014 14.735 17.646 1.00 98.12 317 ASP A N 1
ATOM 2602 C CA . ASP A 1 317 ? 5.525 14.816 19.016 1.00 98.12 317 ASP A CA 1
ATOM 2603 C C . ASP A 1 317 ? 4.995 16.049 19.754 1.00 98.12 317 ASP A C 1
ATOM 2605 O O . ASP A 1 317 ? 4.591 15.958 20.915 1.00 98.12 317 ASP A O 1
ATOM 2609 N N . ALA A 1 318 ? 4.936 17.206 19.086 1.00 98.25 318 ALA A N 1
ATOM 2610 C CA . ALA A 1 318 ? 4.351 18.415 19.660 1.00 98.25 318 ALA A CA 1
ATOM 2611 C C . ALA A 1 318 ? 2.859 18.228 19.986 1.00 98.25 318 ALA A C 1
ATOM 2613 O O . ALA A 1 318 ? 2.404 18.666 21.042 1.00 98.25 318 ALA A O 1
ATOM 2614 N N . ALA A 1 319 ? 2.102 17.545 19.123 1.00 98.12 319 ALA A N 1
ATOM 2615 C CA . ALA A 1 319 ? 0.694 17.242 19.366 1.00 98.12 319 ALA A CA 1
ATOM 2616 C C . ALA A 1 319 ? 0.502 16.261 20.536 1.00 98.12 319 ALA A C 1
ATOM 2618 O O . ALA A 1 319 ? -0.397 16.462 21.358 1.00 98.12 319 ALA A O 1
ATOM 2619 N N . ILE A 1 320 ? 1.357 15.238 20.651 1.00 97.88 320 ILE A N 1
ATOM 2620 C CA . ILE A 1 320 ? 1.354 14.298 21.783 1.00 97.88 320 ILE A CA 1
ATOM 2621 C C . ILE A 1 320 ? 1.666 15.043 23.085 1.00 97.88 320 ILE A C 1
ATOM 2623 O O . ILE A 1 320 ? 0.902 14.948 24.044 1.00 97.88 320 ILE A O 1
ATOM 2627 N N . ARG A 1 321 ? 2.732 15.853 23.104 1.00 98.38 321 ARG A N 1
ATOM 2628 C CA . ARG A 1 321 ? 3.107 16.676 24.266 1.00 98.38 321 ARG A CA 1
ATOM 2629 C C . ARG A 1 321 ? 1.983 17.610 24.693 1.00 98.38 321 ARG A C 1
ATOM 2631 O O . ARG A 1 321 ? 1.620 17.621 25.863 1.00 98.38 321 ARG A O 1
ATOM 2638 N N . LEU A 1 322 ? 1.381 18.326 23.744 1.00 98.12 322 LEU A N 1
ATOM 2639 C CA . LEU A 1 322 ? 0.245 19.204 24.017 1.00 98.12 322 LEU A CA 1
ATOM 2640 C C . LEU A 1 322 ? -0.951 18.429 24.583 1.00 98.12 322 LEU A C 1
ATOM 2642 O O . LEU A 1 322 ? -1.673 18.940 25.435 1.00 98.12 322 LEU A O 1
ATOM 2646 N N . SER A 1 323 ? -1.178 17.203 24.113 1.00 97.12 323 SER A N 1
ATOM 2647 C CA . SER A 1 323 ? -2.256 16.352 24.621 1.00 97.12 323 SER A CA 1
ATOM 2648 C C . SER A 1 323 ? -2.008 15.944 26.075 1.00 97.12 323 SER A C 1
ATOM 2650 O O . SER A 1 323 ? -2.936 16.015 26.879 1.00 97.12 323 SER A O 1
ATOM 2652 N N . HIS A 1 324 ? -0.768 15.598 26.435 1.00 98.12 324 HIS A N 1
ATOM 2653 C CA . HIS A 1 324 ? -0.390 15.330 27.827 1.00 98.12 324 HIS A CA 1
ATOM 2654 C C . HIS A 1 324 ? -0.526 16.582 28.701 1.00 98.12 324 HIS A C 1
ATOM 2656 O O . HIS A 1 324 ? -1.194 16.532 29.727 1.00 98.12 324 HIS A O 1
ATOM 2662 N N . GLU A 1 325 ? 0.005 17.726 28.261 1.00 98.00 325 GLU A N 1
ATOM 2663 C CA . GLU A 1 325 ? -0.094 18.993 29.001 1.00 98.00 325 GLU A CA 1
ATOM 2664 C C . GLU A 1 325 ? -1.559 19.410 29.236 1.00 98.00 325 GLU A C 1
ATOM 2666 O O . GLU A 1 325 ? -1.918 19.862 30.325 1.00 98.00 325 GLU A O 1
ATOM 2671 N N . ARG A 1 326 ? -2.440 19.222 28.241 1.00 97.56 326 ARG A N 1
ATOM 2672 C CA . ARG A 1 326 ? -3.887 19.461 28.392 1.00 97.56 326 ARG A CA 1
ATOM 2673 C C . ARG A 1 326 ? -4.522 18.521 29.404 1.00 97.56 326 ARG A C 1
ATOM 2675 O O . ARG A 1 326 ? -5.310 18.974 30.229 1.00 97.56 326 ARG A O 1
ATOM 2682 N N . HIS A 1 327 ? -4.186 17.239 29.339 1.00 97.56 327 HIS A N 1
ATOM 2683 C CA . HIS A 1 327 ? -4.688 16.248 30.278 1.00 97.56 327 HIS A CA 1
ATOM 2684 C C . HIS A 1 327 ? -4.244 16.565 31.714 1.00 97.56 327 HIS A C 1
ATOM 2686 O O . HIS A 1 327 ? -5.078 16.595 32.615 1.00 97.56 327 HIS A O 1
ATOM 2692 N N . ASP A 1 328 ? -2.972 16.903 31.928 1.00 97.56 328 ASP A N 1
ATOM 2693 C CA . ASP A 1 328 ? -2.447 17.287 33.243 1.00 97.56 328 ASP A CA 1
ATOM 2694 C C . ASP A 1 328 ? -3.130 18.553 33.776 1.00 97.56 328 ASP A C 1
ATOM 2696 O O . ASP A 1 328 ? -3.493 18.629 34.952 1.00 97.56 328 ASP A O 1
ATOM 2700 N N . PHE A 1 329 ? -3.381 19.537 32.908 1.00 97.75 329 PHE A N 1
ATOM 2701 C CA . PHE A 1 329 ? -4.130 20.737 33.274 1.00 97.75 329 PHE A CA 1
ATOM 2702 C C . PHE A 1 329 ? -5.582 20.423 33.662 1.00 97.75 329 PHE A C 1
ATOM 2704 O O . PHE A 1 329 ? -6.090 20.943 34.659 1.00 97.75 329 PHE A O 1
ATOM 2711 N N . GLU A 1 330 ? -6.262 19.560 32.907 1.00 97.31 330 GLU A N 1
ATOM 2712 C CA . GLU A 1 330 ? -7.616 19.109 33.237 1.00 97.31 330 GLU A CA 1
ATOM 2713 C C . GLU A 1 330 ? -7.650 18.351 34.567 1.00 97.31 330 GLU A C 1
ATOM 2715 O O . GLU A 1 330 ? -8.551 18.585 35.376 1.00 97.31 330 GLU A O 1
ATOM 2720 N N . GLN A 1 331 ? -6.641 17.523 34.845 1.00 96.88 331 GLN A N 1
ATOM 2721 C CA . GLN A 1 331 ? -6.491 16.847 36.131 1.00 96.88 331 GLN A CA 1
ATOM 2722 C C . GLN A 1 331 ? -6.266 17.829 37.281 1.00 96.88 331 GLN A C 1
ATOM 2724 O O . GLN A 1 331 ? -6.941 17.725 38.305 1.00 96.88 331 GLN A O 1
ATOM 2729 N N . GLN A 1 332 ? -5.370 18.808 37.124 1.00 96.94 332 GLN A N 1
ATOM 2730 C CA . GLN A 1 332 ? -5.131 19.844 38.135 1.00 96.94 332 GLN A CA 1
ATOM 2731 C C . GLN A 1 332 ? -6.401 20.654 38.403 1.00 96.94 332 GLN A C 1
ATOM 2733 O O . GLN A 1 332 ? -6.767 20.883 39.556 1.00 96.94 332 GLN A O 1
ATOM 2738 N N . LYS A 1 333 ? -7.128 21.033 37.349 1.00 96.69 333 LYS A N 1
ATOM 2739 C CA . LYS A 1 333 ? -8.419 21.715 37.460 1.00 96.69 333 LYS A CA 1
ATOM 2740 C C . LYS A 1 333 ? -9.451 20.851 38.186 1.00 96.69 333 LYS A C 1
ATOM 2742 O O . LYS A 1 333 ? -10.148 21.360 39.062 1.00 96.69 333 LYS A O 1
ATOM 2747 N N . ALA A 1 334 ? -9.549 19.563 37.856 1.00 95.19 334 ALA A N 1
ATOM 2748 C CA . ALA A 1 334 ? -10.448 18.628 38.527 1.00 95.19 334 ALA A CA 1
ATOM 2749 C C . ALA A 1 334 ? -10.070 18.432 40.003 1.00 95.19 334 ALA A C 1
ATOM 2751 O O . ALA A 1 334 ? -10.954 18.386 40.856 1.00 95.19 334 ALA A O 1
ATOM 2752 N N . PHE A 1 335 ? -8.774 18.375 40.321 1.00 95.56 335 PHE A N 1
ATOM 2753 C CA . PHE A 1 335 ? -8.272 18.296 41.690 1.00 95.56 335 PHE A CA 1
ATOM 2754 C C . PHE A 1 335 ? -8.623 19.549 42.494 1.00 95.56 335 PHE A C 1
ATOM 2756 O O . PHE A 1 335 ? -9.163 19.428 43.591 1.00 95.56 335 PHE A O 1
ATOM 2763 N N . LEU A 1 336 ? -8.385 20.740 41.940 1.00 94.50 336 LEU A N 1
ATOM 2764 C CA . LEU A 1 336 ? -8.745 22.008 42.580 1.00 94.50 336 LEU A CA 1
ATOM 2765 C C . LEU A 1 336 ? -10.254 22.120 42.792 1.00 94.50 336 LEU A C 1
ATOM 2767 O O . LEU A 1 336 ? -10.696 22.493 43.874 1.00 94.50 336 LEU A O 1
ATOM 2771 N N . LEU A 1 337 ? -11.048 21.741 41.790 1.00 94.00 337 LEU A N 1
ATOM 2772 C CA . LEU A 1 337 ? -12.501 21.735 41.901 1.00 94.00 337 LEU A CA 1
ATOM 2773 C C . LEU A 1 337 ? -12.966 20.741 42.978 1.00 94.00 337 LEU A C 1
ATOM 2775 O O . LEU A 1 337 ? -13.809 21.078 43.803 1.00 94.00 337 LEU A O 1
ATOM 2779 N N . LYS A 1 338 ? -12.378 19.540 43.028 1.00 93.38 338 LYS A N 1
ATOM 2780 C CA . LYS A 1 338 ? -12.631 18.548 44.081 1.00 93.38 338 LYS A CA 1
ATOM 2781 C C . LYS A 1 338 ? -12.255 19.087 45.460 1.00 93.38 338 LYS A C 1
ATOM 2783 O O . LYS A 1 338 ? -13.024 18.907 46.395 1.00 93.38 338 LYS A O 1
ATOM 2788 N N . GLN A 1 339 ? -11.104 19.743 45.595 1.00 90.31 339 GLN A N 1
ATOM 2789 C CA . GLN A 1 339 ? -10.680 20.360 46.850 1.00 90.31 339 GLN A CA 1
ATOM 2790 C C . GLN A 1 339 ? -11.663 21.451 47.274 1.00 90.31 339 GLN A C 1
ATOM 2792 O O . GLN A 1 339 ? -12.074 21.460 48.427 1.00 90.31 339 GLN A O 1
ATOM 2797 N N . GLN A 1 340 ? -12.098 22.306 46.346 1.00 87.25 340 GLN A N 1
ATOM 2798 C CA . GLN A 1 340 ? -13.121 23.312 46.609 1.00 87.25 340 GLN A CA 1
ATOM 2799 C C . GLN A 1 340 ? -14.424 22.660 47.090 1.00 87.25 340 GLN A C 1
ATOM 2801 O O . GLN A 1 340 ? -14.923 23.030 48.143 1.00 87.25 340 GLN A O 1
ATOM 2806 N N . TYR A 1 341 ? -14.929 21.627 46.406 1.00 85.62 341 TYR A N 1
ATOM 2807 C CA . TYR A 1 341 ? -16.130 20.902 46.843 1.00 85.62 341 TYR A CA 1
ATOM 2808 C C . TYR A 1 341 ? -15.974 20.221 48.208 1.00 85.62 341 TYR A C 1
ATOM 2810 O O . TYR A 1 341 ? -16.928 20.180 48.977 1.00 85.62 341 TYR A O 1
ATOM 2818 N N . LEU A 1 342 ? -14.798 19.674 48.523 1.00 85.31 342 LEU A N 1
ATOM 2819 C CA . LEU A 1 342 ? -14.537 19.024 49.810 1.00 85.31 342 LEU A CA 1
ATOM 2820 C C . LEU A 1 342 ? -14.362 20.035 50.952 1.00 85.31 342 LEU A C 1
ATOM 2822 O O . LEU A 1 342 ? -14.784 19.753 52.069 1.00 85.31 342 LEU A O 1
ATOM 2826 N N . CYS A 1 343 ? -13.762 21.196 50.684 1.00 73.94 343 CYS A N 1
ATOM 2827 C CA . CYS A 1 343 ? -13.584 22.273 51.660 1.00 73.94 343 CYS A CA 1
ATOM 2828 C C . CYS A 1 343 ? -14.863 23.099 51.873 1.00 73.94 343 CYS A C 1
ATOM 2830 O O . CYS A 1 343 ? -15.116 23.528 52.994 1.00 73.94 343 CYS A O 1
ATOM 2832 N N . ASP A 1 344 ? -15.675 23.284 50.829 1.00 63.38 344 ASP A N 1
ATOM 2833 C CA . ASP A 1 344 ? -16.963 23.987 50.884 1.00 63.38 344 ASP A CA 1
ATOM 2834 C C . ASP A 1 344 ? -18.123 23.053 51.279 1.00 63.38 344 ASP A C 1
ATOM 2836 O O . ASP A 1 344 ? -19.256 23.508 51.438 1.00 63.38 344 ASP A O 1
ATOM 2840 N N . SER A 1 345 ? -17.864 21.750 51.461 1.00 51.59 345 SER A N 1
ATOM 2841 C CA . SER A 1 345 ? -18.841 20.816 52.022 1.00 51.59 345 SER A CA 1
ATOM 2842 C C . SER A 1 345 ? -19.075 21.187 53.489 1.00 51.59 345 SER A C 1
ATOM 2844 O O . SER A 1 345 ? -18.174 20.980 54.308 1.00 51.59 345 SER A O 1
ATOM 2846 N N . PRO A 1 346 ? -20.259 21.707 53.869 1.00 53.25 346 PRO A N 1
ATOM 2847 C CA . PRO A 1 346 ? -20.526 22.009 55.260 1.00 53.25 346 PRO A CA 1
ATOM 2848 C C . PRO A 1 346 ? -20.498 20.681 56.008 1.00 53.25 346 PRO A C 1
ATOM 2850 O O . PRO A 1 346 ? -21.303 19.787 55.742 1.00 53.25 346 PRO A O 1
ATOM 2853 N N . GLN A 1 347 ? -19.536 20.532 56.917 1.00 52.31 347 GLN A N 1
ATOM 2854 C CA . GLN A 1 347 ? -19.593 19.488 57.927 1.00 52.31 347 GLN A CA 1
ATOM 2855 C C . GLN A 1 347 ? -20.942 19.646 58.621 1.00 52.31 347 GLN A C 1
ATOM 2857 O O . GLN A 1 347 ? -21.219 20.648 59.283 1.00 52.31 347 GLN A O 1
ATOM 2862 N N . PHE A 1 348 ? -21.827 18.690 58.365 1.00 48.38 348 PHE A N 1
ATOM 2863 C CA . PHE A 1 348 ? -23.129 18.641 58.989 1.00 48.38 348 PHE A CA 1
ATOM 2864 C C . PHE A 1 348 ? -22.891 18.334 60.470 1.00 48.38 348 PHE A C 1
ATOM 2866 O O . PHE A 1 348 ? -22.639 17.192 60.840 1.00 48.38 348 PHE A O 1
ATOM 2873 N N . GLY A 1 349 ? -22.922 19.386 61.291 1.00 45.69 349 GLY A N 1
ATOM 2874 C CA . GLY A 1 349 ? -22.970 19.309 62.747 1.00 45.69 349 GLY A CA 1
ATOM 2875 C C . GLY A 1 349 ? -21.707 19.776 63.468 1.00 45.69 349 GLY A C 1
ATOM 2876 O O . GLY A 1 349 ? -20.875 18.960 63.835 1.00 45.69 349 GLY A O 1
ATOM 2877 N N . GLN A 1 350 ? -21.630 21.068 63.792 1.00 38.25 350 GLN A N 1
ATOM 2878 C CA . GLN A 1 350 ? -21.660 21.492 65.196 1.00 38.25 350 GLN A CA 1
ATOM 2879 C C . GLN A 1 350 ? -21.848 23.006 65.305 1.00 38.25 350 GLN A C 1
ATOM 2881 O O . GLN A 1 350 ? -21.243 23.800 64.588 1.00 38.25 350 GLN A O 1
ATOM 2886 N N . GLU A 1 351 ? -22.767 23.373 66.189 1.00 43.50 351 GLU A N 1
ATOM 2887 C CA . GLU A 1 351 ? -23.100 24.735 66.566 1.00 43.50 351 GLU A CA 1
ATOM 2888 C C . GLU A 1 351 ? -21.901 25.492 67.151 1.00 43.50 351 GLU A C 1
ATOM 2890 O O . GLU A 1 351 ? -21.050 24.923 67.827 1.00 43.50 351 GLU A O 1
ATOM 2895 N N . ALA A 1 352 ? -21.965 26.814 66.968 1.00 45.09 352 ALA A N 1
ATOM 2896 C CA . ALA A 1 352 ? -21.282 27.855 67.730 1.00 45.09 352 ALA A CA 1
ATOM 2897 C C . ALA A 1 352 ? -19.755 27.994 67.533 1.00 45.09 352 ALA A C 1
ATOM 2899 O O . ALA A 1 352 ? -18.961 27.246 68.084 1.00 45.09 352 ALA A O 1
ATOM 2900 N N . GLN A 1 353 ? -19.335 29.081 66.873 1.00 40.34 353 GLN A N 1
ATOM 2901 C CA . GLN A 1 353 ? -18.723 30.254 67.530 1.00 40.34 353 GLN A CA 1
ATOM 2902 C C . GLN A 1 353 ? -18.031 31.192 66.518 1.00 40.34 353 GLN A C 1
ATOM 2904 O O . GLN A 1 353 ? -17.300 30.783 65.625 1.00 40.34 353 GLN A O 1
ATOM 2909 N N . SER A 1 354 ? -18.361 32.474 66.693 1.00 45.00 354 SER A N 1
ATOM 2910 C CA . SER A 1 354 ? -17.649 33.728 66.407 1.00 45.00 354 SER A CA 1
ATOM 2911 C C . SER A 1 354 ? -16.448 33.804 65.442 1.00 45.00 354 SER A C 1
ATOM 2913 O O . SER A 1 354 ? -15.441 33.118 65.574 1.00 45.00 354 SER A O 1
ATOM 2915 N N . SER A 1 355 ? -16.522 34.864 64.623 1.00 45.94 355 SER A N 1
ATOM 2916 C CA . SER A 1 355 ? -15.425 35.719 64.136 1.00 45.94 355 SER A CA 1
ATOM 2917 C C . SER A 1 355 ? -14.311 35.074 63.305 1.00 45.94 355 SER A C 1
ATOM 2919 O O . SER A 1 355 ? -13.232 34.805 63.820 1.00 45.94 355 SER A O 1
ATOM 2921 N N . ASN A 1 356 ? -14.518 34.963 61.983 1.00 44.94 356 ASN A N 1
ATOM 2922 C CA . ASN A 1 356 ? -13.434 35.197 61.008 1.00 44.94 356 ASN A CA 1
ATOM 2923 C C . ASN A 1 356 ? -13.903 35.356 59.543 1.00 44.94 356 ASN A C 1
ATOM 2925 O O . ASN A 1 356 ? -13.277 34.854 58.611 1.00 44.94 356 ASN A O 1
ATOM 2929 N N . ARG A 1 357 ? -15.022 36.054 59.297 1.00 50.06 357 ARG A N 1
ATOM 2930 C CA . ARG A 1 357 ? -15.557 36.229 57.928 1.00 50.06 357 ARG A CA 1
ATOM 2931 C C . ARG A 1 357 ? -14.807 37.248 57.057 1.00 50.06 357 ARG A C 1
ATOM 2933 O O . ARG A 1 357 ? -15.079 37.316 55.865 1.00 50.06 357 ARG A O 1
ATOM 2940 N N . GLU A 1 358 ? -13.838 37.985 57.596 1.00 45.47 358 GLU A N 1
ATOM 2941 C CA . GLU A 1 358 ? -13.151 39.061 56.857 1.00 45.47 358 GLU A CA 1
ATOM 2942 C C . GLU A 1 358 ? -11.800 38.642 56.247 1.00 45.47 358 GLU A C 1
ATOM 2944 O O . GLU A 1 358 ? -11.320 39.272 55.307 1.00 45.47 358 GLU A O 1
ATOM 2949 N N . SER A 1 359 ? -11.224 37.512 56.669 1.00 45.34 359 SER A N 1
ATOM 2950 C CA . SER A 1 359 ? -9.896 37.074 56.199 1.00 45.34 359 SER A CA 1
ATOM 2951 C C . SER A 1 359 ? -9.903 36.333 54.850 1.00 45.34 359 SER A C 1
ATOM 2953 O O . SER A 1 359 ? -8.846 36.130 54.251 1.00 45.34 359 SER A O 1
ATOM 2955 N N . ILE A 1 360 ? -11.075 35.938 54.336 1.00 45.97 360 ILE A N 1
ATOM 2956 C CA . ILE A 1 360 ? -11.198 35.200 53.061 1.00 45.97 360 ILE A CA 1
ATOM 2957 C C . ILE A 1 360 ? -11.432 36.154 51.873 1.00 45.97 360 ILE A C 1
ATOM 2959 O O . ILE A 1 360 ? -10.997 35.871 50.757 1.00 45.97 360 ILE A O 1
ATOM 2963 N N . ALA A 1 361 ? -12.011 37.339 52.105 1.00 41.28 361 ALA A N 1
ATOM 2964 C CA . ALA A 1 361 ? -12.256 38.327 51.047 1.00 41.28 361 ALA A CA 1
ATOM 2965 C C . ALA A 1 361 ? -10.962 38.982 50.512 1.00 41.28 361 ALA A C 1
ATOM 2967 O O . ALA A 1 361 ? -10.888 39.349 49.335 1.00 41.28 361 ALA A O 1
ATOM 2968 N N . LEU A 1 362 ? -9.915 39.073 51.344 1.00 45.12 362 LEU A N 1
ATOM 2969 C CA . LEU A 1 362 ? -8.643 39.710 50.978 1.00 45.12 362 LEU A CA 1
ATOM 2970 C C . LEU A 1 362 ? -7.649 38.779 50.265 1.00 45.12 362 LEU A C 1
ATOM 2972 O O . LEU A 1 362 ? -6.739 39.271 49.604 1.00 45.12 362 LEU A O 1
ATOM 2976 N N . ARG A 1 363 ? -7.831 37.450 50.304 1.00 39.78 363 ARG A N 1
ATOM 2977 C CA . ARG A 1 363 ? -6.969 36.518 49.541 1.00 39.78 363 ARG A CA 1
ATOM 2978 C C . ARG A 1 363 ? -7.426 36.295 48.098 1.00 39.78 363 ARG A C 1
ATOM 2980 O O . ARG A 1 363 ? -6.625 35.886 47.268 1.00 39.78 363 ARG A O 1
ATOM 2987 N N . LEU A 1 364 ? -8.674 36.630 47.768 1.00 42.22 364 LEU A N 1
ATOM 2988 C CA . LEU A 1 364 ? -9.212 36.519 46.404 1.00 42.22 364 LEU A CA 1
ATOM 2989 C C . LEU A 1 364 ? -8.813 37.682 45.474 1.00 42.22 364 LEU A C 1
ATOM 2991 O O . LEU A 1 364 ? -9.029 37.593 44.267 1.00 42.22 364 LEU A O 1
ATOM 2995 N N . HIS A 1 365 ? -8.200 38.749 45.999 1.00 42.19 365 HIS A N 1
ATOM 2996 C CA . HIS A 1 365 ? -7.801 39.922 45.206 1.00 42.19 365 HIS A CA 1
ATOM 2997 C C . HIS A 1 365 ? -6.312 39.960 44.833 1.00 42.19 365 HIS A C 1
ATOM 2999 O O . HIS A 1 365 ? -5.907 40.806 44.039 1.00 42.19 365 HIS A O 1
ATOM 3005 N N . GLN A 1 366 ? -5.500 39.019 45.321 1.00 43.56 366 GLN A N 1
ATOM 3006 C CA . GLN A 1 366 ? -4.060 38.976 45.056 1.00 43.56 366 GLN A CA 1
ATOM 3007 C C . GLN A 1 366 ? -3.682 37.648 44.393 1.00 43.56 366 GLN A C 1
ATOM 3009 O O . GLN A 1 366 ? -3.045 36.780 44.971 1.00 43.56 366 GLN A O 1
ATOM 3014 N N . GLY A 1 367 ? -4.168 37.462 43.168 1.00 37.19 367 GLY A N 1
ATOM 3015 C CA . GLY A 1 367 ? -3.946 36.227 42.410 1.00 37.19 367 GLY A CA 1
ATOM 3016 C C . GLY A 1 367 ? -4.662 36.153 41.068 1.00 37.19 367 GLY A C 1
ATOM 3017 O O . GLY A 1 367 ? -4.538 35.158 40.363 1.00 37.19 367 GLY A O 1
ATOM 3018 N N . ARG A 1 368 ? -5.377 37.206 40.654 1.00 39.78 368 ARG A N 1
ATOM 3019 C CA . ARG A 1 368 ? -5.835 37.336 39.270 1.00 39.78 368 ARG A CA 1
ATOM 3020 C C . ARG A 1 368 ? -4.663 37.813 38.411 1.00 39.78 368 ARG A C 1
ATOM 3022 O O . ARG A 1 368 ? -4.666 38.934 37.910 1.00 39.78 368 ARG A O 1
ATOM 3029 N N . ILE A 1 369 ? -3.651 36.959 38.240 1.00 38.03 369 ILE A N 1
ATOM 3030 C CA . ILE A 1 369 ? -2.769 37.064 37.078 1.00 38.03 369 ILE A CA 1
ATOM 3031 C C . ILE A 1 369 ? -3.688 36.790 35.894 1.00 38.03 369 ILE A C 1
ATOM 3033 O O . ILE A 1 369 ? -4.018 35.652 35.569 1.00 38.03 369 ILE A O 1
ATOM 3037 N N . ARG A 1 370 ? -4.207 37.869 35.310 1.00 42.34 370 ARG A N 1
ATOM 3038 C CA . ARG A 1 370 ? -4.856 37.832 34.011 1.00 42.34 370 ARG A CA 1
ATOM 3039 C C . ARG A 1 370 ? -3.764 37.376 33.054 1.00 42.34 370 ARG A C 1
ATOM 3041 O O . ARG A 1 370 ? -2.964 38.197 32.618 1.00 42.34 370 ARG A O 1
ATOM 3048 N N . VAL A 1 371 ? -3.701 36.074 32.783 1.00 43.44 371 VAL A N 1
ATOM 3049 C CA . VAL A 1 371 ? -2.945 35.546 31.650 1.00 43.44 371 VAL A CA 1
ATOM 3050 C C . VAL A 1 371 ? -3.638 36.126 30.426 1.00 43.44 371 VAL A C 1
ATOM 3052 O O . VAL A 1 371 ? -4.652 35.617 29.955 1.00 43.44 371 VAL A O 1
ATOM 3055 N N . GLN A 1 372 ? -3.175 37.300 30.006 1.00 50.44 372 GLN A N 1
ATOM 3056 C CA . GLN A 1 372 ? -3.521 37.835 28.709 1.00 50.44 372 GLN A CA 1
ATOM 3057 C C . GLN A 1 372 ? -2.841 36.897 27.725 1.00 50.44 372 GLN A C 1
ATOM 3059 O O . GLN A 1 372 ? -1.618 36.790 27.711 1.00 50.44 372 GLN A O 1
ATOM 3064 N N . THR A 1 373 ? -3.635 36.152 26.961 1.00 52.88 373 THR A N 1
ATOM 3065 C CA . THR A 1 373 ? -3.125 35.524 25.747 1.00 52.88 373 THR A CA 1
ATOM 3066 C C . THR A 1 373 ? -2.536 36.647 24.899 1.00 52.88 373 THR A C 1
ATOM 3068 O O . THR A 1 373 ? -3.295 37.568 24.573 1.00 52.88 373 THR A O 1
ATOM 3071 N N . PRO A 1 374 ? -1.223 36.623 24.603 1.00 55.25 374 PRO A N 1
ATOM 3072 C CA . PRO A 1 374 ? -0.597 37.670 23.816 1.00 55.25 374 PRO A CA 1
ATOM 3073 C C . PRO A 1 374 ? -1.349 37.802 22.500 1.00 55.25 374 PRO A C 1
ATOM 3075 O O . PRO A 1 374 ? -1.736 36.806 21.875 1.00 55.25 374 PRO A O 1
ATOM 3078 N N . SER A 1 375 ? -1.619 39.043 22.119 1.00 66.56 375 SER A N 1
ATOM 3079 C CA . SER A 1 375 ? -2.281 39.317 20.854 1.00 66.56 375 SER A CA 1
ATOM 3080 C C . SER A 1 375 ? -1.426 38.766 19.710 1.00 66.56 375 SER A C 1
ATOM 3082 O O . SER A 1 375 ? -0.205 38.642 19.815 1.00 66.56 375 SER A O 1
ATOM 3084 N N . THR A 1 376 ? -2.061 38.404 18.598 1.00 68.31 376 THR A N 1
ATOM 3085 C CA . THR A 1 376 ? -1.373 37.855 17.423 1.00 68.31 376 THR A CA 1
ATOM 3086 C C . THR A 1 376 ? -0.121 38.656 17.008 1.00 68.31 376 THR A C 1
ATOM 3088 O O . THR A 1 376 ? 0.888 38.016 16.738 1.00 68.31 376 THR A O 1
ATOM 3091 N N . PRO A 1 377 ? -0.084 40.005 17.037 1.00 66.12 377 PRO A N 1
ATOM 3092 C CA . PRO A 1 377 ? 1.162 40.742 16.786 1.00 66.12 377 PRO A CA 1
ATOM 3093 C C . PRO A 1 377 ? 2.258 40.549 17.855 1.00 66.12 377 PRO A C 1
ATOM 3095 O O . PRO A 1 377 ? 3.437 40.489 17.507 1.00 66.12 377 PRO A O 1
ATOM 3098 N N . GLU A 1 378 ? 1.907 40.407 19.137 1.00 71.50 378 GLU A N 1
ATOM 3099 C CA . GLU A 1 378 ? 2.875 40.199 20.230 1.00 71.50 378 GLU A CA 1
ATOM 3100 C C . GLU A 1 378 ? 3.574 38.835 20.115 1.00 71.50 378 GLU A C 1
ATOM 3102 O O . GLU A 1 378 ? 4.785 38.739 20.316 1.00 71.50 378 GLU A O 1
ATOM 3107 N N . LEU A 1 379 ? 2.850 37.794 19.688 1.00 73.56 379 LEU A N 1
ATOM 3108 C CA . LEU A 1 379 ? 3.427 36.469 19.423 1.00 73.56 379 LEU A CA 1
ATOM 3109 C C . LEU A 1 379 ? 4.464 36.491 18.297 1.00 73.56 379 LEU A C 1
ATOM 3111 O O . LEU A 1 379 ? 5.509 35.855 18.408 1.00 73.56 379 LEU A O 1
ATOM 3115 N N . TYR A 1 380 ? 4.200 37.235 17.224 1.00 75.44 380 TYR A N 1
ATOM 3116 C CA . TYR A 1 380 ? 5.130 37.329 16.098 1.00 75.44 380 TYR A CA 1
ATOM 3117 C C . TYR A 1 380 ? 6.399 38.090 16.498 1.00 75.44 380 TYR A C 1
ATOM 3119 O O . TYR A 1 380 ? 7.494 37.687 16.112 1.00 75.44 380 TYR A O 1
ATOM 3127 N N . SER A 1 381 ? 6.272 39.117 17.348 1.00 71.31 381 SER A N 1
ATOM 3128 C CA . SER A 1 381 ? 7.426 39.843 17.890 1.00 71.31 381 SER A CA 1
ATOM 3129 C C . SER A 1 381 ? 8.297 38.988 18.820 1.00 71.31 381 SER A C 1
ATOM 3131 O O . SER A 1 381 ? 9.518 39.027 18.705 1.00 71.31 381 SER A O 1
ATOM 3133 N N . ALA A 1 382 ? 7.696 38.145 19.670 1.00 73.00 382 ALA A N 1
ATOM 3134 C CA . ALA A 1 382 ? 8.433 37.233 20.551 1.00 73.00 382 ALA A CA 1
ATOM 3135 C C . ALA A 1 382 ? 9.181 36.126 19.783 1.00 73.00 382 ALA A C 1
ATOM 3137 O O . ALA A 1 382 ? 10.167 35.584 20.276 1.00 73.00 382 ALA A O 1
ATOM 3138 N N . LEU A 1 383 ? 8.717 35.805 18.572 1.00 74.19 383 LEU A N 1
ATOM 3139 C CA . LEU A 1 383 ? 9.299 34.789 17.695 1.00 74.19 383 LEU A CA 1
ATOM 3140 C C . LEU A 1 383 ? 10.206 35.378 16.597 1.00 74.19 383 LEU A C 1
ATOM 3142 O O . LEU A 1 383 ? 10.667 34.629 15.740 1.00 74.19 383 LEU A O 1
ATOM 3146 N N . ASN A 1 384 ? 10.478 36.692 16.606 1.00 69.31 384 ASN A N 1
ATOM 3147 C CA . ASN A 1 384 ? 11.218 37.405 15.550 1.00 69.31 384 ASN A CA 1
ATOM 3148 C C . ASN A 1 384 ? 10.657 37.174 14.126 1.00 69.31 384 ASN A C 1
ATOM 3150 O O . ASN A 1 384 ? 11.403 37.112 13.148 1.00 69.31 384 ASN A O 1
ATOM 3154 N N . LEU A 1 385 ? 9.334 37.059 13.995 1.00 66.56 385 LEU A N 1
ATOM 3155 C CA . LEU A 1 385 ? 8.630 36.885 12.721 1.00 66.56 385 LEU A CA 1
ATOM 3156 C C . LEU A 1 385 ? 7.974 38.203 12.281 1.00 66.56 385 LEU A C 1
ATOM 3158 O O . LEU A 1 385 ? 7.471 38.966 13.106 1.00 66.56 385 LEU A O 1
ATOM 3162 N N . SER A 1 386 ? 7.933 38.477 10.971 1.00 56.75 386 SER A N 1
ATOM 3163 C CA . SER A 1 386 ? 7.237 39.664 10.455 1.00 56.75 386 SER A CA 1
ATOM 3164 C C . SER A 1 386 ? 5.721 39.438 10.428 1.00 56.75 386 SER A C 1
ATOM 3166 O O . SER A 1 386 ? 5.225 38.436 9.911 1.00 56.75 386 SER A O 1
ATOM 3168 N N . TYR A 1 387 ? 4.966 40.365 11.019 1.00 52.94 387 TYR A N 1
ATOM 3169 C CA . TYR A 1 387 ? 3.509 40.289 11.114 1.00 52.94 387 TYR A CA 1
ATOM 3170 C C . TYR A 1 387 ? 2.850 41.188 10.057 1.00 52.94 387 TYR A C 1
ATOM 3172 O O . TYR A 1 387 ? 2.943 42.410 10.139 1.00 52.94 387 TYR A O 1
ATOM 3180 N N . ASN A 1 388 ? 2.168 40.597 9.069 1.00 52.38 388 ASN A N 1
ATOM 3181 C CA . ASN A 1 388 ? 1.420 41.323 8.034 1.00 52.38 388 ASN A CA 1
ATOM 3182 C C . ASN A 1 388 ? -0.095 41.153 8.243 1.00 52.38 388 ASN A C 1
ATOM 3184 O O . ASN A 1 388 ? -0.702 40.203 7.748 1.00 52.38 388 ASN A O 1
ATOM 3188 N N . CYS A 1 389 ? -0.722 42.088 8.963 1.00 41.53 389 CYS A N 1
ATOM 3189 C CA . CYS A 1 389 ? -2.180 42.168 9.084 1.00 41.53 389 CYS A CA 1
ATOM 3190 C C . CYS A 1 389 ? -2.819 42.563 7.743 1.00 41.53 389 CYS A C 1
ATOM 3192 O O . CYS A 1 389 ? -2.674 43.703 7.305 1.00 41.53 389 CYS A O 1
ATOM 3194 N N . ARG A 1 390 ? -3.606 41.677 7.122 1.00 43.50 390 ARG A N 1
ATOM 3195 C CA . ARG A 1 390 ? -4.640 42.112 6.170 1.00 43.50 390 ARG A CA 1
ATOM 3196 C C . ARG A 1 390 ? -5.852 42.580 6.970 1.00 43.50 390 ARG A C 1
ATOM 3198 O O . ARG A 1 390 ? -6.596 41.756 7.496 1.00 43.50 390 ARG A O 1
ATOM 3205 N N . ALA A 1 391 ? -6.022 43.894 7.083 1.00 33.06 391 ALA A N 1
ATOM 3206 C CA . ALA A 1 391 ? -7.244 44.488 7.603 1.00 33.06 391 ALA A CA 1
ATOM 3207 C C . ALA A 1 391 ? -8.433 44.058 6.726 1.00 33.06 391 ALA A C 1
ATOM 3209 O O . ALA A 1 391 ? -8.390 44.177 5.502 1.00 33.06 391 ALA A O 1
ATOM 3210 N N . ARG A 1 392 ? -9.471 43.507 7.361 1.00 37.53 392 ARG A N 1
ATOM 3211 C CA . ARG A 1 392 ? -10.808 43.404 6.779 1.00 37.53 392 ARG A CA 1
ATOM 3212 C C . ARG A 1 392 ? -11.443 44.783 6.907 1.00 37.53 392 ARG A C 1
ATOM 3214 O O . ARG A 1 392 ? -11.754 45.202 8.018 1.00 37.53 392 ARG A O 1
ATOM 3221 N N . ASP A 1 393 ? -11.630 45.445 5.777 1.00 30.47 393 ASP A N 1
ATOM 3222 C CA . ASP A 1 393 ? -12.627 46.497 5.655 1.00 30.47 393 ASP A CA 1
ATOM 3223 C C . ASP A 1 393 ? -14.005 45.827 5.729 1.00 30.47 393 ASP A C 1
ATOM 3225 O O . ASP A 1 393 ? -14.460 45.197 4.774 1.00 30.47 393 ASP A O 1
ATOM 3229 N N . ASP A 1 394 ? -14.650 45.917 6.888 1.00 34.19 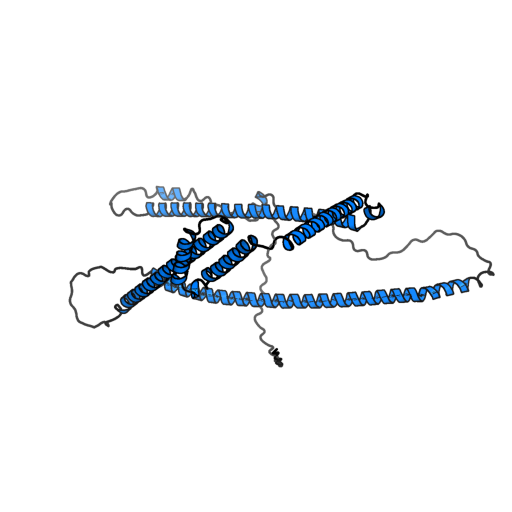394 ASP A N 1
ATOM 3230 C CA . ASP A 1 394 ? -16.105 45.877 6.944 1.00 34.19 394 ASP A CA 1
ATOM 3231 C C . ASP A 1 394 ? -16.598 47.314 6.759 1.00 34.19 394 ASP A C 1
ATOM 3233 O O . ASP A 1 394 ? -16.083 48.215 7.419 1.00 34.19 394 ASP A O 1
ATOM 3237 N N . HIS A 1 395 ? -17.616 47.480 5.911 1.00 32.41 395 HIS A N 1
ATOM 3238 C CA . HIS A 1 395 ? -18.764 48.406 5.975 1.00 32.41 395 HIS A CA 1
ATOM 3239 C C . HIS A 1 395 ? -19.140 48.875 4.562 1.00 32.41 395 HIS A C 1
ATOM 3241 O O . HIS A 1 395 ? -18.771 49.966 4.143 1.00 32.41 395 HIS A O 1
ATOM 3247 N N . GLN A 1 396 ? -19.948 48.077 3.858 1.00 28.86 396 GLN A N 1
ATOM 3248 C CA . GLN A 1 396 ? -21.087 48.606 3.101 1.00 28.86 396 GLN A CA 1
ATOM 3249 C C . GLN A 1 396 ? -22.098 47.490 2.828 1.00 28.86 396 GLN A C 1
ATOM 3251 O O . GLN A 1 396 ? -21.916 46.601 1.999 1.00 28.86 396 GLN A O 1
ATOM 3256 N N . SER A 1 397 ? -23.164 47.538 3.617 1.00 38.62 397 SER A N 1
ATOM 3257 C CA . SER A 1 397 ? -24.397 46.794 3.436 1.00 38.62 397 SER A CA 1
ATOM 3258 C C . SER A 1 397 ? -25.129 47.321 2.204 1.00 38.62 397 SER A C 1
ATOM 3260 O O . SER A 1 397 ? -25.634 48.437 2.243 1.00 38.62 397 SER A O 1
ATOM 3262 N N . GLU A 1 398 ? -25.269 46.509 1.159 1.00 31.02 398 GLU A N 1
ATOM 3263 C CA . GLU A 1 398 ? -26.303 46.714 0.141 1.00 31.02 398 GLU A CA 1
ATOM 3264 C C . GLU A 1 398 ? -27.068 45.406 -0.093 1.00 31.02 398 GLU A C 1
ATOM 3266 O O . GLU A 1 398 ? -26.640 44.469 -0.763 1.00 31.02 398 GLU A O 1
ATOM 3271 N N . THR A 1 399 ? -28.215 45.353 0.584 1.00 35.34 399 THR A N 1
ATOM 3272 C CA . THR A 1 399 ? -29.504 44.844 0.103 1.00 35.34 399 THR A CA 1
ATOM 3273 C C . THR A 1 399 ? -29.546 44.413 -1.358 1.00 35.34 399 THR A C 1
ATOM 3275 O O . THR A 1 399 ? -29.361 45.276 -2.194 1.00 35.34 399 THR A O 1
ATOM 3278 N N . TRP A 1 400 ? -29.968 43.173 -1.645 1.00 30.20 400 TRP A N 1
ATOM 3279 C CA . TRP A 1 400 ? -30.974 42.865 -2.681 1.00 30.20 400 TRP A CA 1
ATOM 3280 C C . TRP A 1 400 ? -31.638 41.509 -2.383 1.00 30.20 400 TRP A C 1
ATOM 3282 O O . TRP A 1 400 ? -31.182 40.443 -2.792 1.00 30.20 400 TRP A O 1
ATOM 3292 N N . TYR A 1 401 ? -32.759 41.570 -1.660 1.00 31.47 401 TYR A N 1
ATOM 3293 C CA . TYR A 1 401 ? -33.859 40.625 -1.837 1.00 31.47 401 TYR A CA 1
ATOM 3294 C C . TYR A 1 401 ? -34.511 40.944 -3.190 1.00 31.47 401 TYR A C 1
ATOM 3296 O O . TYR A 1 401 ? -34.803 42.105 -3.466 1.00 31.47 401 TYR A O 1
ATOM 3304 N N . GLY A 1 402 ? -34.793 39.917 -3.992 1.00 32.12 402 GLY A N 1
ATOM 3305 C CA . GLY A 1 402 ? -35.772 40.005 -5.075 1.00 32.12 402 GLY A CA 1
ATOM 3306 C C . GLY A 1 402 ? -35.215 39.903 -6.491 1.00 32.12 402 GLY A C 1
ATOM 3307 O O . GLY A 1 402 ? -34.936 40.912 -7.125 1.00 32.12 402 GLY A O 1
ATOM 3308 N N . ARG A 1 403 ? -35.213 38.680 -7.036 1.00 28.58 403 ARG A N 1
ATOM 3309 C CA . ARG A 1 403 ? -35.855 38.409 -8.333 1.00 28.58 403 ARG A CA 1
ATOM 3310 C C . ARG A 1 403 ? -36.107 36.912 -8.508 1.00 28.58 403 ARG A C 1
ATOM 3312 O O . ARG A 1 403 ? -35.267 36.169 -9.005 1.00 28.58 403 ARG A O 1
ATOM 3319 N N . ALA A 1 404 ? -37.295 36.482 -8.098 1.00 38.09 404 ALA A N 1
ATOM 3320 C CA . ALA A 1 404 ? -37.983 35.423 -8.815 1.00 38.09 404 ALA A CA 1
ATOM 3321 C C . ALA A 1 404 ? -38.395 36.004 -10.176 1.00 38.09 404 ALA A C 1
ATOM 3323 O O . ALA A 1 404 ? -39.038 37.047 -10.205 1.00 38.09 404 ALA A O 1
ATOM 3324 N N . ASP A 1 405 ? -37.902 35.423 -11.268 1.00 36.47 405 ASP A N 1
ATOM 3325 C CA . ASP A 1 405 ? -38.675 35.057 -12.465 1.00 36.47 405 ASP A CA 1
ATOM 3326 C C . ASP A 1 405 ? -37.732 34.793 -13.639 1.00 36.47 405 ASP A C 1
ATOM 3328 O O . ASP A 1 405 ? -37.125 35.714 -14.192 1.00 36.47 405 ASP A O 1
ATOM 3332 N N . ARG A 1 406 ? -37.644 33.518 -14.026 1.00 34.12 406 ARG A N 1
ATOM 3333 C CA . ARG A 1 406 ? -37.765 33.044 -15.414 1.00 34.12 406 ARG A CA 1
ATOM 3334 C C . ARG A 1 406 ? -37.640 31.524 -15.434 1.00 34.12 406 ARG A C 1
ATOM 3336 O O . ARG A 1 406 ? -36.584 30.952 -15.686 1.00 34.12 406 ARG A O 1
ATOM 3343 N N . MET A 1 407 ? -38.773 30.877 -15.181 1.00 37.91 407 MET A N 1
ATOM 3344 C CA . MET A 1 407 ? -39.110 29.619 -15.838 1.00 37.91 407 MET A CA 1
ATOM 3345 C C . MET A 1 407 ? -39.296 29.906 -17.326 1.00 37.91 407 MET A C 1
ATOM 3347 O O . MET A 1 407 ? -40.225 30.629 -17.667 1.00 37.91 407 MET A O 1
ATOM 3351 N N . VAL A 1 408 ? -38.477 29.313 -18.197 1.00 39.41 408 VAL A N 1
ATOM 3352 C CA . VAL A 1 408 ? -38.846 29.076 -19.599 1.00 39.41 408 VAL A CA 1
ATOM 3353 C C . VAL A 1 408 ? -38.191 27.773 -20.088 1.00 39.41 408 VAL A C 1
ATOM 3355 O O . VAL A 1 408 ? -36.976 27.667 -20.194 1.00 39.41 408 VAL A O 1
ATOM 3358 N N . HIS A 1 409 ? -39.071 26.810 -20.363 1.00 34.22 409 HIS A N 1
ATOM 3359 C CA . HIS A 1 409 ? -39.000 25.642 -21.251 1.00 34.22 409 HIS A CA 1
ATOM 3360 C C . HIS A 1 409 ? -38.006 24.487 -21.024 1.00 34.22 409 HIS A C 1
ATOM 3362 O O . HIS A 1 409 ? -36.872 24.438 -21.483 1.00 34.22 409 HIS A O 1
ATOM 3368 N N . ARG A 1 410 ? -38.609 23.455 -20.428 1.00 33.44 410 ARG A N 1
ATOM 3369 C CA . ARG A 1 410 ? -38.456 22.020 -20.684 1.00 33.44 410 ARG A CA 1
ATOM 3370 C C . ARG A 1 410 ? -38.579 21.695 -22.189 1.00 33.44 410 ARG A C 1
ATOM 3372 O O . ARG A 1 410 ? -39.621 21.973 -22.772 1.00 33.44 410 ARG A O 1
ATOM 3379 N N . THR A 1 411 ? -37.593 20.998 -22.748 1.00 35.50 411 THR A N 1
ATOM 3380 C CA . THR A 1 411 ? -37.720 20.096 -23.915 1.00 35.50 411 THR A CA 1
ATOM 3381 C C . THR A 1 411 ? -36.785 18.911 -23.669 1.00 35.50 411 THR A C 1
ATOM 3383 O O . THR A 1 411 ? -35.585 19.097 -23.512 1.00 35.50 411 THR A O 1
ATOM 3386 N N . GLN A 1 412 ? -37.376 17.776 -23.285 1.00 32.38 412 GLN A N 1
ATOM 3387 C CA . GLN A 1 412 ? -37.371 16.507 -24.033 1.00 32.38 412 GLN A CA 1
ATOM 3388 C C . GLN A 1 412 ? -36.037 15.748 -23.987 1.00 32.38 412 GLN A C 1
ATOM 3390 O O . GLN A 1 412 ? -35.048 16.142 -24.597 1.00 32.38 412 GLN A O 1
ATOM 3395 N N . SER A 1 413 ? -36.054 14.629 -23.255 1.00 35.00 413 SER A N 1
ATOM 3396 C CA . SER A 1 413 ? -35.117 13.525 -23.446 1.00 35.00 413 SER A CA 1
ATOM 3397 C C . SER A 1 413 ? -35.385 12.839 -24.786 1.00 35.00 413 SER A C 1
ATOM 3399 O O . SER A 1 413 ? -36.494 12.914 -25.323 1.00 35.00 413 SER A O 1
ATOM 3401 N N . PRO A 1 414 ? -34.401 12.069 -25.251 1.00 49.69 414 PRO A N 1
ATOM 3402 C CA . PRO A 1 414 ? -34.701 10.719 -25.677 1.00 49.69 414 PRO A CA 1
ATOM 3403 C C . PRO A 1 414 ? -33.975 9.707 -24.791 1.00 49.69 414 PRO A C 1
ATOM 3405 O O . PRO A 1 414 ? -32.784 9.840 -24.502 1.00 49.69 414 PRO A O 1
ATOM 3408 N N . ASP A 1 415 ? -34.751 8.712 -24.365 1.00 42.34 415 ASP A N 1
ATOM 3409 C CA . ASP A 1 415 ? -34.278 7.393 -23.958 1.00 42.34 415 ASP A CA 1
ATOM 3410 C C . ASP A 1 415 ? -33.316 6.835 -25.004 1.00 42.34 415 ASP A C 1
ATOM 3412 O O . ASP A 1 415 ? -33.649 6.830 -26.188 1.00 42.34 415 ASP A O 1
ATOM 3416 N N . LEU A 1 416 ? -32.180 6.298 -24.561 1.00 41.81 416 LEU A N 1
ATOM 3417 C CA . LEU A 1 416 ? -31.482 5.237 -25.281 1.00 41.81 416 LEU A CA 1
ATOM 3418 C C . LEU A 1 416 ? -30.970 4.209 -24.272 1.00 41.81 416 LEU A C 1
ATOM 3420 O O . LEU A 1 416 ? -29.927 4.359 -23.636 1.00 41.81 416 LEU A O 1
ATOM 3424 N N . ASP A 1 417 ? -31.824 3.204 -24.141 1.00 45.59 417 ASP A N 1
ATOM 3425 C CA . ASP A 1 417 ? -31.578 1.814 -23.795 1.00 45.59 417 ASP A CA 1
ATOM 3426 C C . ASP A 1 417 ? -30.304 1.279 -24.471 1.00 45.59 417 ASP A C 1
ATOM 3428 O O . ASP A 1 417 ? -30.130 1.428 -25.680 1.00 45.59 417 ASP A O 1
ATOM 3432 N N . TRP A 1 418 ? -29.423 0.657 -23.689 1.00 38.47 418 TRP A N 1
ATOM 3433 C CA . TRP A 1 418 ? -28.395 -0.243 -24.204 1.00 38.47 418 TRP A CA 1
ATOM 3434 C C . TRP A 1 418 ? -28.279 -1.425 -23.256 1.00 38.47 418 TRP A C 1
ATOM 3436 O O . TRP A 1 418 ? -27.521 -1.427 -22.287 1.00 38.47 418 TRP A O 1
ATOM 3446 N N . SER A 1 419 ? -29.083 -2.428 -23.570 1.00 40.31 419 SER A N 1
ATOM 3447 C CA . SER A 1 419 ? -28.806 -3.823 -23.285 1.00 40.31 419 SER A CA 1
ATOM 3448 C C . SER A 1 419 ? -27.714 -4.315 -24.245 1.00 40.31 419 SER A C 1
ATOM 3450 O O . SER A 1 419 ? -27.870 -4.204 -25.460 1.00 40.31 419 SER A O 1
ATOM 3452 N N . PHE A 1 420 ? -26.618 -4.831 -23.686 1.00 40.22 420 PHE A N 1
ATOM 3453 C CA . PHE A 1 420 ? -25.884 -6.017 -24.143 1.00 40.22 420 PHE A CA 1
ATOM 3454 C C . PHE A 1 420 ? -25.032 -6.554 -22.993 1.00 40.22 420 PHE A C 1
ATOM 3456 O O . PHE A 1 420 ? -24.318 -5.737 -22.364 1.00 40.22 420 PHE A O 1
#

Organism: Scomber scombrus (NCBI:txid13677)

Sequence (420 aa):
MASRFGERKVGKHQDYSEYFLHRDPSPNPLTELSHSASWWADREEHKPQGHSLRKQIKESDEHVARLQDLLRCERTKCTRLQLRCNQQDAELKRREQLSNRLKERLSQQIDRHREKGPSIEVLNLPPGARGKREQPVKSFRPSAKREEATLRVMLERREAELREAMKLRYNLTTLLHALRVDMERTLSDSVDVEDEAQNEDMRLDEAEVALGDHVTGGVVQGWKLVQRRLCEVLSEGHTGGGTDHDKLLAQLETELKASQQLVKLQQQLLQDSLMSPVPSELADSYFLEEWERLQVRWAELDHQRRTFERERQTFTDAAIRLSHERHDFEQQKAFLLKQQYLCDSPQFGQEAQSSNRESIALRLHQGRIRVQTPSTPELYSALNLSYNCRARDDHQSETWYGRADRMVHRTQSPDLDWSF

Radius of gyration: 48.03 Å; chains: 1; bounding box: 99×113×139 Å

Foldseek 3Di:
DDDDDDDDDDDDDDDDDDDDDDDDDDDDDDPPPPPVVVVVVVVVVCVVVVVVVVVVVVVVVVVVVVVVVVVVVVVVVVVVVVVVVVVVVVVVVVVVVVVVVVVVVVVVVVVVVPVPPPDPPPDDDDDDDDDDDDDDDDDDPPVVVVVVVVVVVVVVVVVVVVVVVVVLVVLVVVLVVLLVVLVVCLVVDPDDDPPVNVVSLVVSVVSDVVNDCVSCVCVSVVVVVVSVVVVVVVVVVVDDDPDPVVVVVVVVVVVVVVVVVVVVVVVVVVVVVVVPPDPPVCVPDPVVVVVVVVVVVVVVVVVVVVVVVVVVVVVVVVVVVVVVVVVVVVVVVVVVVVVVCVVVVPPPDDDDDDDDPPPVVVVVVPPPPVPDPDDPVRVCVVVVHDDDDPDDDDDDDDDDDDDDDDDDDDDDDDDDDDDD

pLDDT: mean 71.05, std 23.55, range [27.78, 98.44]